Protein 3MBK (pdb70)

Solvent-accessible surface area: 27236 Å² total; per-residue (Å²): 76,31,0,2,0,0,41,3,0,25,52,0,29,95,62,30,31,173,150,11,22,85,60,0,25,39,118,162,28,146,44,97,79,86,69,149,20,0,24,150,82,20,35,168,13,110,51,32,61,152,32,2,70,75,1,1,0,2,0,39,99,0,26,75,10,0,89,90,8,0,68,35,0,74,141,44,134,14,104,6,43,25,1,0,0,0,5,1,1,9,0,0,21,0,0,9,10,0,0,83,4,6,136,52,30,110,128,20,96,0,54,8,0,7,0,4,4,25,18,1,136,81,20,72,66,94,88,34,9,61,28,8,60,49,73,64,0,38,92,38,114,18,18,6,29,80,111,33,211,50,47,6,55,68,107,132,16,49,52,99,15,58,34,95,63,2,4,62,17,3,46,68,0,0,97,61,0,15,81,59,1,113,61,147,26,84,26,8,0,0,0,0,1,10,0,1,19,42,1,2,1,10,36,24,30,69,100,101,52,69,93,42,168,60,1,30,112,36,18,198,152,29,78,49,7,12,36,20,1,0,46,32,72,58,176,92,38,103,21,72,90,47,130,39,57,19,159,122,64,126,108,51,135,142,61,90,139,69,120,147,143,93,125,162,71,31,0,3,0,0,42,3,0,25,52,0,30,95,63,29,29,125,144,9,25,81,60,0,18,33,118,188,27,146,35,46,86,84,68,147,19,0,24,156,82,18,30,163,16,110,52,33,59,155,31,2,93,75,1,1,0,3,0,40,104,0,24,74,9,0,94,92,10,0,72,31,0,74,146,51,123,15,92,9,41,25,2,0,0,0,5,1,1,10,0,0,18,0,0,22,7,0,0,78,5,6,138,59,39,148,143,24,126,0,55,8,0,8,1,4,4,26,23,2,113,91,26,70,70,92,88,27,10,58,28,10,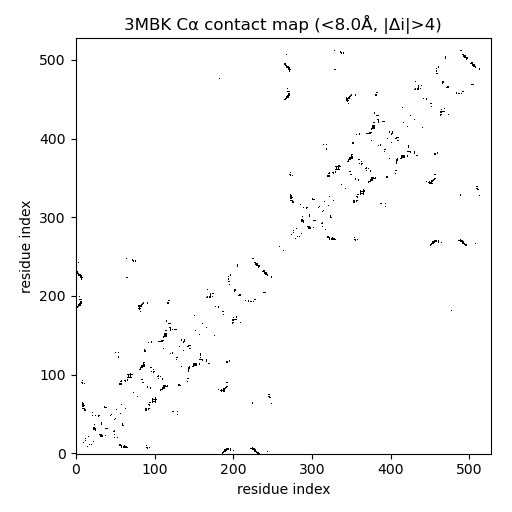58,48,73,63,1,39,83,31,122,17,22,5,26,75,115,33,212,51,54,11,60,67,110,142,9,47,82,92,7,51,25,92,62,2,2,73,17,3,50,74,0,0,98,65,0,12,77,53,1,102,110,137,25,98,26,6,0,0,0,0,2,10,0,1,19,42,0,2,1,9,39,24,28,70,98,101,49,67,91,43,105,69,0,29,90,40,18,178,165,24,81,51,6,12,36,21,1,0,51,46,60,83,180,89,40,98,23,62,90,51,131,44,58,20,158,122,65,125,107,51,131,142,59,90,139,69,117,149,145,93,128,162

CATH classification: 3.40.50.1240

Nearest PDB structures (foldseek):
  8u5m-assembly3_D-2  TM=9.889E-01  e=4.246E-51  Homo sapiens
  2ikq-assembly1_A  TM=9.819E-01  e=9.506E-51  Mus musculus
  8u7e-assembly3_D-2  TM=9.902E-01  e=4.173E-49  Homo sapiens
  8u7e-assembly1_A  TM=9.923E-01  e=1.966E-48  Homo sapiens
  8u7e-assembly1_F  TM=9.871E-01  e=2.519E-48  Homo sapiens

Structure (mmCIF, N/CA/C/O backbone):
data_3MBK
#
_entry.id   3MBK
#
_cell.length_a   62.966
_cell.length_b   80.049
_cell.length_c   105.448
_cell.angle_alpha   90.00
_cell.angle_beta   90.00
_cell.angle_gamma   90.00
#
_symmetry.space_group_name_H-M   'P 21 21 21'
#
loop_
_entity.id
_entity.type
_entity.pdbx_description
1 polymer 'Ubiquitin-associated and SH3 domain-containing protein B'
2 non-polymer 'SULFATE ION'
3 water water
#
loop_
_atom_site.group_PDB
_atom_site.id
_atom_site.type_symbol
_atom_site.label_atom_id
_atom_site.label_alt_id
_atom_site.label_comp_id
_atom_site.label_asym_id
_atom_site.label_entity_id
_atom_site.label_seq_id
_atom_site.pdbx_PDB_ins_code
_atom_site.Cartn_x
_atom_site.Cartn_y
_atom_site.Cartn_z
_atom_site.occupancy
_atom_site.B_iso_or_equiv
_atom_site.auth_seq_id
_atom_site.auth_comp_id
_atom_site.auth_asym_id
_atom_site.auth_atom_id
_atom_site.pdbx_PDB_model_num
ATOM 1 N N . ARG A 1 1 ? 8.756 11.129 47.208 1.00 18.18 373 ARG A N 1
ATOM 2 C CA . ARG A 1 1 ? 9.591 11.038 45.973 1.00 17.56 373 ARG A CA 1
ATOM 3 C C . ARG A 1 1 ? 9.095 9.921 45.086 1.00 16.40 373 ARG A C 1
ATOM 4 O O . ARG A 1 1 ? 8.714 8.860 45.571 1.00 15.88 373 ARG A O 1
ATOM 12 N N . CYS A 1 2 ? 9.121 10.144 43.772 1.00 14.49 374 CYS A N 1
ATOM 13 C CA . CYS A 1 2 ? 8.833 9.082 42.822 1.00 13.77 374 CYS A CA 1
ATOM 14 C C . CYS A 1 2 ? 9.972 8.926 41.845 1.00 11.51 374 CYS A C 1
ATOM 15 O O . CYS A 1 2 ? 10.528 9.910 41.364 1.00 11.92 374 CYS A O 1
ATOM 18 N N . LEU A 1 3 ? 10.293 7.675 41.550 1.00 9.72 375 LEU A N 1
ATOM 19 C CA . LEU A 1 3 ? 11.142 7.304 40.437 1.00 9.20 375 LEU A CA 1
ATOM 20 C C . LEU A 1 3 ? 10.242 6.649 39.412 1.00 8.57 375 LEU A C 1
ATOM 21 O O . LEU A 1 3 ? 9.718 5.547 39.641 1.00 9.82 375 LEU A O 1
ATOM 26 N N . PHE A 1 4 ? 10.086 7.304 38.268 1.00 7.52 376 PHE A N 1
ATOM 27 C CA . PHE A 1 4 ? 9.332 6.741 37.147 1.00 6.67 376 PHE A CA 1
ATOM 28 C C . PHE A 1 4 ? 10.302 6.089 36.184 1.00 6.85 376 PHE A C 1
ATOM 29 O O . PHE A 1 4 ? 11.328 6.678 35.862 1.00 7.33 376 PHE A O 1
ATOM 37 N N . VAL A 1 5 ? 9.971 4.896 35.709 1.00 6.21 377 VAL A N 1
ATOM 38 C CA . VAL A 1 5 ? 10.812 4.194 34.736 1.00 6.73 377 VAL A CA 1
ATOM 39 C C . VAL A 1 5 ? 9.913 3.749 33.592 1.00 6.23 377 VAL A C 1
ATOM 40 O O . VAL A 1 5 ? 8.867 3.151 33.827 1.00 6.94 377 VAL A O 1
ATOM 44 N N . CYS A 1 6 ? 10.306 4.042 32.357 1.00 6.20 378 CYS A N 1
ATOM 45 C CA . CYS A 1 6 ? 9.539 3.568 31.221 1.00 6.17 378 CYS A CA 1
ATOM 46 C C . CYS A 1 6 ? 10.435 3.093 30.090 1.00 5.94 378 CYS A C 1
ATOM 47 O O . CYS A 1 6 ? 11.608 3.421 30.003 1.00 6.38 378 CYS A O 1
ATOM 50 N N . ARG A 1 7 ? 9.844 2.288 29.225 1.00 5.41 379 ARG A N 1
ATOM 51 C CA . ARG A 1 7 ? 10.490 1.818 28.020 1.00 5.16 379 ARG A CA 1
ATOM 52 C C . ARG A 1 7 ? 10.369 2.842 26.897 1.00 5.26 379 ARG A C 1
ATOM 53 O O . ARG A 1 7 ? 9.411 3.593 26.800 1.00 6.08 379 ARG A O 1
ATOM 61 N N . HIS A 1 8 ? 11.333 2.803 26.002 1.00 5.26 380 HIS A N 1
ATOM 62 C CA . HIS A 1 8 ? 11.322 3.587 24.783 1.00 5.01 380 HIS A CA 1
ATOM 63 C C . HIS A 1 8 ? 10.089 3.294 23.903 1.00 4.95 380 HIS A C 1
ATOM 64 O O . HIS A 1 8 ? 9.402 2.283 24.061 1.00 5.18 380 HIS A O 1
ATOM 71 N N . GLY A 1 9 ? 9.856 4.186 22.947 1.00 5.19 381 GLY A N 1
ATOM 72 C CA . GLY A 1 9 ? 8.798 4.052 21.951 1.00 5.08 381 GLY A CA 1
ATOM 73 C C . GLY A 1 9 ? 9.104 3.136 20.789 1.00 5.83 381 GLY A C 1
ATOM 74 O O . GLY A 1 9 ? 10.236 2.700 20.609 1.00 6.65 381 GLY A O 1
ATOM 75 N N . GLU A 1 10 ? 8.109 2.865 19.964 1.00 5.59 382 GLU A N 1
ATOM 76 C CA . GLU A 1 10 ? 8.277 1.912 18.875 1.00 5.27 382 GLU A CA 1
ATOM 77 C C . GLU A 1 10 ? 9.585 2.099 18.108 1.00 5.42 382 GLU A C 1
ATOM 78 O O . GLU A 1 10 ? 9.902 3.195 17.660 1.00 5.72 382 GLU A O 1
ATOM 84 N N . ARG A 1 11 ? 10.303 1.000 17.924 1.00 6.29 383 ARG A N 1
ATOM 85 C CA . ARG A 1 11 ? 11.604 1.004 17.254 1.00 6.70 383 ARG A CA 1
ATOM 86 C C . ARG A 1 11 ? 11.504 0.532 15.802 1.00 6.68 383 ARG A C 1
ATOM 87 O O . ARG A 1 11 ? 10.794 -0.427 15.485 1.00 8.10 383 ARG A O 1
ATOM 95 N N . MET A 1 12 ? 12.223 1.239 14.924 1.00 7.08 384 MET A N 1
ATOM 96 C CA . MET A 1 12 ? 12.116 1.078 13.465 1.00 7.95 384 MET A CA 1
ATOM 97 C C . MET A 1 12 ? 12.455 -0.312 12.997 1.00 8.15 384 MET A C 1
ATOM 98 O O . MET A 1 12 ? 11.866 -0.809 12.038 1.00 8.57 384 MET A O 1
ATOM 103 N N . ASP A 1 13 ? 13.445 -0.906 13.651 1.00 8.09 385 ASP A N 1
ATOM 104 C CA . ASP A 1 13 ? 13.919 -2.212 13.213 1.00 9.35 385 ASP A CA 1
ATOM 105 C C . ASP A 1 13 ? 12.895 -3.305 13.432 1.00 9.79 385 ASP A C 1
ATOM 106 O O . ASP A 1 13 ? 12.797 -4.227 12.627 1.00 12.85 385 ASP A O 1
ATOM 111 N N . VAL A 1 14 ? 12.096 -3.212 14.489 1.00 9.75 386 VAL A N 1
ATOM 112 C CA . VAL A 1 14 ? 11.068 -4.234 14.728 1.00 10.52 386 VAL A CA 1
ATOM 113 C C . VAL A 1 14 ? 9.949 -4.129 13.670 1.00 10.75 386 VAL A C 1
ATOM 114 O O . VAL A 1 14 ? 9.524 -5.129 13.091 1.00 12.11 386 VAL A O 1
ATOM 118 N N . VAL A 1 15 ? 9.515 -2.909 13.367 1.00 10.34 387 VAL A N 1
ATOM 119 C CA . VAL A 1 15 ? 8.417 -2.729 12.419 1.00 10.86 387 VAL A CA 1
ATOM 120 C C . VAL A 1 15 ? 8.819 -3.179 11.023 1.00 10.05 387 VAL A C 1
ATOM 121 O O . VAL A 1 15 ? 8.079 -3.918 10.358 1.00 10.87 387 VAL A O 1
ATOM 125 N N . PHE A 1 16 ? 10.002 -2.766 10.584 1.00 10.08 388 PHE A N 1
ATOM 126 C CA . PHE A 1 16 ? 10.403 -2.954 9.194 1.00 10.51 388 PHE A CA 1
ATOM 127 C C . PHE A 1 16 ? 11.341 -4.129 8.937 1.00 11.94 388 PHE A C 1
ATOM 128 O O . PHE A 1 16 ? 11.643 -4.434 7.785 1.00 14.14 388 PHE A O 1
ATOM 136 N N . GLY A 1 17 ? 11.738 -4.808 10.003 1.00 13.52 389 GLY A N 1
ATOM 137 C CA . GLY A 1 17 ? 12.320 -6.138 9.899 1.00 15.27 389 GLY A CA 1
ATOM 138 C C . GLY A 1 17 ? 13.787 -6.157 9.573 1.00 16.69 389 GLY A C 1
ATOM 139 O O . GLY A 1 17 ? 14.469 -5.136 9.665 1.00 16.82 389 GLY A O 1
ATOM 140 N N . LYS A 1 18 ? 14.248 -7.350 9.179 1.00 18.56 390 LYS A N 1
ATOM 141 C CA . LYS A 1 18 ? 15.666 -7.659 9.014 1.00 20.21 390 LYS A CA 1
ATOM 142 C C . LYS A 1 18 ? 16.376 -6.715 8.047 1.00 19.79 390 LYS A C 1
ATOM 143 O O . LYS A 1 18 ? 17.493 -6.302 8.307 1.00 20.95 390 LYS A O 1
ATOM 149 N N . TYR A 1 19 ? 15.736 -6.358 6.945 1.00 19.11 391 TYR A N 1
ATOM 150 C CA . TYR A 1 19 ? 16.395 -5.492 5.978 1.00 18.25 391 TYR A CA 1
ATOM 151 C C . TYR A 1 19 ? 15.864 -4.071 6.067 1.00 16.03 391 TYR A C 1
ATOM 152 O O . TYR A 1 19 ? 15.688 -3.414 5.055 1.00 16.15 391 TYR A O 1
ATOM 161 N N . TRP A 1 20 ? 15.575 -3.590 7.276 1.00 13.38 392 TRP A N 1
ATOM 162 C CA . TRP A 1 20 ? 14.948 -2.282 7.380 1.00 10.85 392 TRP A CA 1
ATOM 163 C C . TRP A 1 20 ? 15.779 -1.145 6.805 1.00 9.26 392 TRP A C 1
ATOM 164 O O . TRP A 1 20 ? 15.201 -0.190 6.303 1.00 8.80 392 TRP A O 1
ATOM 175 N N . LEU A 1 21 ? 17.106 -1.225 6.868 1.00 9.33 393 LEU A N 1
ATOM 176 C CA . LEU A 1 21 ? 17.927 -0.154 6.328 1.00 9.99 393 LEU A CA 1
ATOM 177 C C . LEU A 1 21 ? 17.638 0.072 4.853 1.00 9.50 393 LEU A C 1
ATOM 178 O O . LEU A 1 21 ? 17.685 1.205 4.395 1.00 10.11 393 LEU A O 1
ATOM 183 N N . SER A 1 22 ? 17.321 -0.996 4.127 1.00 10.42 394 SER A N 1
ATOM 184 C CA . SER A 1 22 ? 17.021 -0.879 2.697 1.00 11.91 394 SER A CA 1
ATOM 185 C C . SER A 1 22 ? 15.731 -0.119 2.449 1.00 11.89 394 SER A C 1
ATOM 186 O O . SER A 1 22 ? 15.475 0.357 1.339 1.00 13.20 394 SER A O 1
ATOM 189 N N . GLN A 1 23 ? 14.897 -0.010 3.477 1.00 11.46 395 GLN A N 1
ATOM 190 C CA . GLN A 1 23 ? 13.655 0.766 3.382 1.00 11.95 395 GLN A CA 1
ATOM 191 C C . GLN A 1 23 ? 13.794 2.229 3.826 1.00 12.43 395 GLN A C 1
ATOM 192 O O . GLN A 1 23 ? 12.846 3.006 3.725 1.00 13.33 395 GLN A O 1
ATOM 198 N N A CYS A 1 24 ? 14.980 2.569 4.340 0.50 11.73 396 CYS A N 1
ATOM 199 N N B CYS A 1 24 ? 14.966 2.653 4.260 0.50 12.64 396 CYS A N 1
ATOM 200 C CA A CYS A 1 24 ? 15.272 3.880 4.915 0.50 11.11 396 CYS A CA 1
ATOM 201 C CA B CYS A 1 24 ? 15.116 4.066 4.551 0.50 12.87 396 CYS A CA 1
ATOM 202 C C A CYS A 1 24 ? 16.498 4.593 4.311 0.50 11.15 396 CYS A C 1
ATOM 203 C C B CYS A 1 24 ? 16.487 4.635 4.248 0.50 12.12 396 CYS A C 1
ATOM 204 O O A CYS A 1 24 ? 16.721 5.754 4.653 0.50 11.06 396 CYS A O 1
ATOM 205 O O B CYS A 1 24 ? 16.797 5.728 4.719 0.50 11.85 396 CYS A O 1
ATOM 210 N N . PHE A 1 25 ? 17.287 3.925 3.451 1.00 10.93 397 PHE A N 1
ATOM 211 C CA . PHE A 1 25 ? 18.561 4.481 2.949 1.00 10.52 397 PHE A CA 1
ATOM 212 C C . PHE A 1 25 ? 18.791 4.076 1.530 1.00 10.57 397 PHE A C 1
ATOM 213 O O . PHE A 1 25 ? 18.504 2.939 1.140 1.00 11.43 397 PHE A O 1
ATOM 221 N N . ASP A 1 26 ? 19.295 5.022 0.742 1.00 11.15 398 ASP A N 1
ATOM 222 C CA . ASP A 1 26 ? 19.485 4.798 -0.679 1.00 11.60 398 ASP A CA 1
ATOM 223 C C . ASP A 1 26 ? 20.913 4.291 -0.915 1.00 11.64 398 ASP A C 1
ATOM 224 O O . ASP A 1 26 ? 21.700 4.080 0.024 1.00 11.91 398 ASP A O 1
ATOM 229 N N . ALA A 1 27 ? 21.263 4.102 -2.180 1.00 12.89 399 ALA A N 1
ATOM 230 C CA . ALA A 1 27 ? 22.561 3.560 -2.526 1.00 13.72 399 ALA A CA 1
ATOM 231 C C . ALA A 1 27 ? 23.736 4.489 -2.164 1.00 14.34 399 ALA A C 1
ATOM 232 O O . ALA A 1 27 ? 24.880 4.028 -2.133 1.00 16.00 399 ALA A O 1
ATOM 234 N N . LYS A 1 28 ? 23.434 5.774 -1.922 1.00 14.42 400 LYS A N 1
ATOM 235 C CA A LYS A 1 28 ? 24.429 6.777 -1.497 0.70 14.67 400 LYS A CA 1
ATOM 236 C CA B LYS A 1 28 ? 24.416 6.787 -1.501 0.30 14.58 400 LYS A CA 1
ATOM 237 C C . LYS A 1 28 ? 24.450 6.966 0.021 1.00 14.55 400 LYS A C 1
ATOM 238 O O . LYS A 1 28 ? 25.138 7.854 0.532 1.00 15.00 400 LYS A O 1
ATOM 249 N N . GLY A 1 29 ? 23.706 6.144 0.754 1.00 14.07 401 GLY A N 1
ATOM 250 C CA . GLY A 1 29 ? 23.696 6.254 2.222 1.00 12.99 401 GLY A CA 1
ATOM 251 C C . GLY A 1 29 ? 22.828 7.408 2.744 1.00 12.30 401 GLY A C 1
ATOM 252 O O . GLY A 1 29 ? 22.916 7.798 3.912 1.00 12.67 401 GLY A O 1
ATOM 253 N N . ARG A 1 30 ? 21.985 7.959 1.878 1.00 10.88 402 ARG A N 1
ATOM 254 C CA . ARG A 1 30 ? 21.133 9.093 2.207 1.00 11.28 402 ARG A CA 1
ATOM 255 C C . ARG A 1 30 ? 19.776 8.550 2.629 1.00 11.23 402 ARG A C 1
ATOM 256 O O . ARG A 1 30 ? 19.266 7.586 2.039 1.00 10.70 402 ARG A O 1
ATOM 264 N N . TYR A 1 31 ? 19.201 9.209 3.625 1.00 11.37 403 TYR A N 1
ATOM 265 C CA . TYR A 1 31 ? 17.902 8.849 4.176 1.00 11.54 403 TYR A CA 1
ATOM 266 C C . TYR A 1 31 ? 16.797 9.098 3.170 1.00 11.72 403 TYR A C 1
ATOM 267 O O . TYR A 1 31 ? 16.737 10.173 2.556 1.00 11.26 403 TYR A O 1
ATOM 276 N N A ILE A 1 32 ? 15.895 8.132 2.965 0.30 12.37 404 ILE A N 1
ATOM 277 N N B ILE A 1 32 ? 15.936 8.090 3.081 0.70 11.14 404 ILE A N 1
ATOM 278 C CA A ILE A 1 32 ? 14.696 8.339 2.111 0.30 12.58 404 ILE A CA 1
ATOM 279 C CA B ILE A 1 32 ? 14.728 8.128 2.290 0.70 10.24 404 ILE A CA 1
ATOM 280 C C A ILE A 1 32 ? 13.501 7.510 2.560 0.30 12.12 404 ILE A C 1
ATOM 281 C C B ILE A 1 32 ? 13.575 7.625 3.145 0.70 10.39 404 ILE A C 1
ATOM 282 O O A ILE A 1 32 ? 13.549 6.286 2.449 0.30 11.75 404 ILE A O 1
ATOM 283 O O B ILE A 1 32 ? 13.750 6.798 4.035 0.70 9.78 404 ILE A O 1
ATOM 292 N N . ARG A 1 33 ? 12.394 8.168 2.919 1.00 11.10 405 ARG A N 1
ATOM 293 C CA A ARG A 1 33 ? 11.289 7.489 3.587 0.50 12.18 405 ARG A CA 1
ATOM 294 C CA B ARG A 1 33 ? 11.166 7.627 3.542 0.50 11.41 405 ARG A CA 1
ATOM 295 C C . ARG A 1 33 ? 10.413 6.736 2.584 1.00 11.30 405 ARG A C 1
ATOM 296 O O . ARG A 1 33 ? 10.145 7.175 1.447 1.00 12.30 405 ARG A O 1
ATOM 311 N N . THR A 1 34 ? 10.023 5.541 2.995 1.00 10.21 406 THR A N 1
ATOM 312 C CA . THR A 1 34 ? 9.186 4.698 2.147 1.00 9.93 406 THR A CA 1
ATOM 313 C C . THR A 1 34 ? 7.858 4.336 2.829 1.00 8.58 406 THR A C 1
ATOM 314 O O . THR A 1 34 ? 7.089 3.523 2.311 1.00 9.36 406 THR A O 1
ATOM 318 N N . ASN A 1 35 ? 7.593 4.934 3.993 1.00 7.85 407 ASN A N 1
ATOM 319 C CA . ASN A 1 35 ? 6.381 4.626 4.758 1.00 7.28 407 ASN A CA 1
ATOM 320 C C . ASN A 1 35 ? 6.077 5.833 5.633 1.00 7.00 407 ASN A C 1
ATOM 321 O O . ASN A 1 35 ? 7.002 6.524 6.096 1.00 7.45 407 ASN A O 1
ATOM 326 N N . LEU A 1 36 ? 4.791 6.091 5.884 1.00 6.37 408 LEU A N 1
ATOM 327 C CA . LEU A 1 36 ? 4.381 7.230 6.708 1.00 6.64 408 LEU A CA 1
ATOM 328 C C . LEU A 1 36 ? 4.752 7.073 8.198 1.00 6.67 408 LEU A C 1
ATOM 329 O O . LEU A 1 36 ? 4.679 8.043 8.949 1.00 7.25 408 LEU A O 1
ATOM 334 N N . ASN A 1 37 ? 5.152 5.871 8.606 1.00 6.16 409 ASN A N 1
ATOM 335 C CA . ASN A 1 37 ? 5.666 5.654 9.948 1.00 6.30 409 ASN A CA 1
ATOM 336 C C . ASN A 1 37 ? 7.164 5.956 10.087 1.00 6.72 409 ASN A C 1
ATOM 337 O O . ASN A 1 37 ? 7.742 5.727 11.146 1.00 7.39 409 ASN A O 1
ATOM 342 N N . MET A 1 38 ? 7.797 6.447 9.023 1.00 8.03 410 MET A N 1
ATOM 343 C CA . MET A 1 38 ? 9.205 6.823 9.068 1.00 8.72 410 MET A CA 1
ATOM 344 C C . MET A 1 38 ? 9.269 8.330 9.203 1.00 9.95 410 MET A C 1
ATOM 345 O O . MET A 1 38 ? 8.468 9.043 8.602 1.00 10.35 410 MET A O 1
ATOM 350 N N . PRO A 1 39 ? 10.210 8.834 10.007 1.00 12.35 411 PRO A N 1
ATOM 351 C CA . PRO A 1 39 ? 10.290 10.273 10.214 1.00 13.30 411 PRO A CA 1
ATOM 352 C C . PRO A 1 39 ? 10.778 11.001 8.972 1.00 14.22 411 PRO A C 1
ATOM 353 O O . PRO A 1 39 ? 11.206 10.357 8.024 1.00 13.13 411 PRO A O 1
ATOM 357 N N . HIS A 1 40 ? 10.720 12.325 8.969 1.00 16.19 412 HIS A N 1
ATOM 358 C CA . HIS A 1 40 ? 11.163 13.070 7.796 1.00 17.89 412 HIS A CA 1
ATOM 359 C C . HIS A 1 40 ? 12.682 13.155 7.669 1.00 17.90 412 HIS A C 1
ATOM 360 O O . HIS A 1 40 ? 13.198 13.454 6.594 1.00 19.15 412 HIS A O 1
ATOM 367 N N . SER A 1 41 ? 13.398 12.908 8.764 1.00 17.17 413 SER A N 1
ATOM 368 C CA . SER A 1 41 ? 14.858 12.914 8.720 1.00 16.97 413 SER A CA 1
ATOM 369 C C . SER A 1 41 ? 15.424 12.050 9.824 1.00 15.69 413 SER A C 1
ATOM 370 O O . SER A 1 41 ? 14.724 11.729 10.776 1.00 14.52 413 SER A O 1
ATOM 373 N N . LEU A 1 42 ? 16.687 11.664 9.666 1.00 15.29 414 LEU A N 1
ATOM 374 C CA . LEU A 1 42 ? 17.466 10.998 10.713 1.00 14.97 414 LEU A CA 1
ATOM 375 C C . LEU A 1 42 ? 18.844 11.641 10.789 1.00 15.78 414 LEU A C 1
ATOM 376 O O . LEU A 1 42 ? 19.385 12.047 9.765 1.00 17.06 414 LEU A O 1
ATOM 381 N N . PRO A 1 43 ? 19.431 11.698 11.995 1.00 16.71 415 PRO A N 1
ATOM 382 C CA . PRO A 1 43 ? 20.790 12.216 12.145 1.00 16.83 415 PRO A CA 1
ATOM 383 C C . PRO A 1 43 ? 21.844 11.527 11.270 1.00 16.73 415 PRO A C 1
ATOM 384 O O . PRO A 1 43 ? 21.742 10.329 10.994 1.00 16.32 415 PRO A O 1
ATOM 388 N N . GLN A 1 44 ? 22.847 12.296 10.864 1.00 17.20 416 GLN A N 1
ATOM 389 C CA . GLN A 1 44 ? 24.076 11.745 10.299 1.00 17.24 416 GLN A CA 1
ATOM 390 C C . GLN A 1 44 ? 24.904 11.098 11.388 1.00 15.75 416 GLN A C 1
ATOM 391 O O . GLN A 1 44 ? 25.026 11.661 12.456 1.00 17.67 416 GLN A O 1
ATOM 397 N N . ARG A 1 45 ? 25.510 9.946 11.106 1.00 13.50 417 ARG A N 1
ATOM 398 C CA . ARG A 1 45 ? 26.344 9.263 12.091 1.00 12.39 417 ARG A CA 1
ATOM 399 C C . ARG A 1 45 ? 27.771 9.099 11.594 1.00 12.15 417 ARG A C 1
ATOM 400 O O . ARG A 1 45 ? 28.024 9.057 10.388 1.00 12.12 417 ARG A O 1
ATOM 408 N N . SER A 1 46 ? 28.706 9.034 12.535 1.00 12.07 418 SER A N 1
ATOM 409 C CA A SER A 1 46 ? 30.135 8.966 12.221 0.70 12.34 418 SER A CA 1
ATOM 410 C CA B SER A 1 46 ? 30.123 9.005 12.182 0.30 12.15 418 SER A CA 1
ATOM 411 C C . SER A 1 46 ? 30.459 7.849 11.236 1.00 12.18 418 SER A C 1
ATOM 412 O O . SER A 1 46 ? 31.222 8.037 10.277 1.00 13.77 418 SER A O 1
ATOM 417 N N . GLY A 1 47 ? 29.897 6.671 11.482 1.00 11.12 419 GLY A N 1
ATOM 418 C CA . GLY A 1 47 ? 30.129 5.513 10.624 1.00 10.90 419 GLY A CA 1
ATOM 419 C C . GLY A 1 47 ? 29.143 5.390 9.470 1.00 10.78 419 GLY A C 1
ATOM 420 O O . GLY A 1 47 ? 29.099 4.363 8.796 1.00 11.75 419 GLY A O 1
ATOM 421 N N . GLY A 1 48 ? 28.362 6.438 9.227 1.00 9.86 420 GLY A N 1
ATOM 422 C CA . GLY A 1 48 ? 27.324 6.403 8.217 1.00 9.88 420 GLY A CA 1
ATOM 423 C C . GLY A 1 48 ? 26.114 5.610 8.672 1.00 9.83 420 GLY A C 1
ATOM 424 O O . GLY A 1 48 ? 25.988 5.180 9.831 1.00 9.64 420 GLY A O 1
ATOM 425 N N . PHE A 1 49 ? 25.209 5.390 7.734 1.00 9.45 421 PHE A N 1
ATOM 426 C CA . PHE A 1 49 ? 23.916 4.821 8.070 1.00 9.44 421 PHE A CA 1
ATOM 427 C C . PHE A 1 49 ? 23.984 3.435 8.711 1.00 9.30 421 PHE A C 1
ATOM 428 O O . PHE A 1 49 ? 23.060 3.049 9.445 1.00 9.30 421 PHE A O 1
ATOM 436 N N . ARG A 1 50 ? 25.047 2.670 8.461 1.00 9.50 422 ARG A N 1
ATOM 437 C CA . ARG A 1 50 ? 25.132 1.346 9.027 1.00 10.16 422 ARG A CA 1
ATOM 438 C C . ARG A 1 50 ? 25.305 1.359 10.551 1.00 9.79 422 ARG A C 1
ATOM 439 O O . ARG A 1 50 ? 25.023 0.353 11.202 1.00 11.03 422 ARG A O 1
ATOM 447 N N . ASP A 1 51 ? 25.665 2.512 11.120 1.00 9.15 423 ASP A N 1
ATOM 448 C CA . ASP A 1 51 ? 25.664 2.659 12.591 1.00 9.63 423 ASP A CA 1
ATOM 449 C C . ASP A 1 51 ? 24.254 2.492 13.175 1.00 9.38 423 ASP A C 1
ATOM 450 O O . ASP A 1 51 ? 24.116 2.195 14.347 1.00 10.60 423 ASP A O 1
ATOM 455 N N . TYR A 1 52 ? 23.219 2.660 12.357 1.00 8.81 424 TYR A N 1
ATOM 456 C CA . TYR A 1 52 ? 21.842 2.439 12.814 1.00 9.05 424 TYR A CA 1
ATOM 457 C C . TYR A 1 52 ? 21.508 0.969 13.049 1.00 9.75 424 TYR A C 1
ATOM 458 O O . TYR A 1 52 ? 20.528 0.683 13.735 1.00 9.79 424 TYR A O 1
ATOM 467 N N . GLU A 1 53 ? 22.278 0.031 12.483 1.00 11.61 425 GLU A N 1
ATOM 468 C CA A GLU A 1 53 ? 21.929 -1.390 12.559 0.50 12.61 425 GLU A CA 1
ATOM 469 C CA B GLU A 1 53 ? 21.923 -1.386 12.557 0.50 12.68 425 GLU A CA 1
ATOM 470 C C . GLU A 1 53 ? 21.814 -1.884 13.992 1.00 12.53 425 GLU A C 1
ATOM 471 O O . GLU A 1 53 ? 20.901 -2.629 14.324 1.00 14.80 425 GLU A O 1
ATOM 482 N N . LYS A 1 54 ? 22.741 -1.462 14.834 1.00 12.02 426 LYS A N 1
ATOM 483 C CA . LYS A 1 54 ? 22.740 -1.899 16.229 1.00 11.77 426 LYS A CA 1
ATOM 484 C C . LYS A 1 54 ? 22.140 -0.842 17.161 1.00 10.32 426 LYS A C 1
ATOM 485 O O . LYS A 1 54 ? 22.210 -0.968 18.378 1.00 10.60 426 LYS A O 1
ATOM 491 N N . ASP A 1 55 ? 21.558 0.204 16.586 1.00 8.43 427 ASP A N 1
ATOM 492 C CA . ASP A 1 55 ? 21.090 1.347 17.384 1.00 7.78 427 ASP A CA 1
ATOM 493 C C . ASP A 1 55 ? 19.981 2.095 16.629 1.00 7.48 427 ASP A C 1
ATOM 494 O O . ASP A 1 55 ? 20.130 3.261 16.238 1.00 7.55 427 ASP A O 1
ATOM 499 N N . ALA A 1 56 ? 18.846 1.414 16.473 1.00 7.61 428 ALA A N 1
ATOM 500 C CA . ALA A 1 56 ? 17.755 1.894 15.629 1.00 7.87 428 ALA A CA 1
ATOM 501 C C . ALA A 1 56 ? 17.005 3.082 16.235 1.00 7.13 428 ALA A C 1
ATOM 502 O O . ALA A 1 56 ? 16.888 3.214 17.467 1.00 6.82 428 ALA A O 1
ATOM 504 N N . PRO A 1 57 ? 16.469 3.959 15.377 1.00 6.74 429 PRO A N 1
ATOM 505 C CA . PRO A 1 57 ? 15.661 5.074 15.854 1.00 6.63 429 PRO A CA 1
ATOM 506 C C . PRO A 1 57 ? 14.223 4.649 16.128 1.00 6.81 429 PRO A C 1
ATOM 507 O O . PRO A 1 57 ? 13.801 3.546 15.756 1.00 7.34 429 PRO A O 1
ATOM 511 N N . ILE A 1 58 ? 13.465 5.530 16.759 1.00 6.75 430 ILE A N 1
ATOM 512 C CA . ILE A 1 58 ? 12.029 5.313 16.879 1.00 6.65 430 ILE A CA 1
ATOM 513 C C . ILE A 1 58 ? 11.287 5.724 15.595 1.00 6.77 430 ILE A C 1
ATOM 514 O O . ILE A 1 58 ? 11.787 6.464 14.739 1.00 7.64 430 ILE A O 1
ATOM 519 N N . THR A 1 59 ? 10.071 5.225 15.484 1.00 6.23 431 THR A N 1
ATOM 520 C CA . THR A 1 59 ? 9.201 5.527 14.365 1.00 6.41 431 THR A CA 1
ATOM 521 C C . THR A 1 59 ? 8.364 6.757 14.683 1.00 5.76 431 THR A C 1
ATOM 522 O O . THR A 1 59 ? 8.412 7.303 15.786 1.00 6.24 431 THR A O 1
ATOM 526 N N . VAL A 1 60 ? 7.565 7.182 13.719 1.00 5.88 432 VAL A N 1
ATOM 527 C CA . VAL A 1 60 ? 6.613 8.248 13.951 1.00 6.41 432 VAL A CA 1
ATOM 528 C C . VAL A 1 60 ? 5.632 7.877 15.066 1.00 5.63 432 VAL A C 1
ATOM 529 O O . VAL A 1 60 ? 5.329 8.699 15.937 1.00 5.98 432 VAL A O 1
ATOM 533 N N . PHE A 1 61 ? 5.148 6.642 15.042 1.00 5.48 433 PHE A N 1
ATOM 534 C CA . PHE A 1 61 ? 4.273 6.170 16.124 1.00 6.05 433 PHE A CA 1
ATOM 535 C C . PHE A 1 61 ? 4.998 6.091 17.463 1.00 5.67 433 PHE A C 1
ATOM 536 O O . PHE A 1 61 ? 4.400 6.377 18.501 1.00 6.22 433 PHE A O 1
ATOM 544 N N . GLY A 1 62 ? 6.288 5.761 17.460 1.00 5.51 434 GLY A N 1
ATOM 545 C CA . GLY A 1 62 ? 7.082 5.864 18.689 1.00 5.78 434 GLY A CA 1
ATOM 546 C C . GLY A 1 62 ? 7.151 7.271 19.242 1.00 5.77 434 GLY A C 1
ATOM 547 O O . GLY A 1 62 ? 7.028 7.480 20.454 1.00 6.45 434 GLY A O 1
ATOM 548 N N . CYS A 1 63 ? 7.343 8.250 18.355 1.00 6.10 435 CYS A N 1
ATOM 549 C CA A CYS A 1 63 ? 7.307 9.654 18.765 0.80 6.85 435 CYS A CA 1
ATOM 550 C CA B CYS A 1 63 ? 7.314 9.651 18.747 0.20 6.73 435 CYS A CA 1
ATOM 551 C C . CYS A 1 63 ? 5.958 10.003 19.379 1.00 6.94 435 CYS A C 1
ATOM 552 O O . CYS A 1 63 ? 5.891 10.686 20.397 1.00 7.47 435 CYS A O 1
ATOM 557 N N . MET A 1 64 ? 4.881 9.535 18.765 1.00 7.01 436 MET A N 1
ATOM 558 C CA . MET A 1 64 ? 3.541 9.851 19.259 1.00 7.71 436 MET A CA 1
ATOM 559 C C . MET A 1 64 ? 3.248 9.195 20.603 1.00 7.31 436 MET A C 1
ATOM 560 O O . MET A 1 64 ? 2.649 9.812 21.472 1.00 7.46 436 MET A O 1
ATOM 565 N N . GLN A 1 65 ? 3.654 7.944 20.779 1.00 6.17 437 GLN A N 1
ATOM 566 C CA . GLN A 1 65 ? 3.521 7.273 22.084 1.00 6.01 437 GLN A CA 1
ATOM 567 C C . GLN A 1 65 ? 4.208 8.109 23.170 1.00 5.77 437 GLN A C 1
ATOM 568 O O . GLN A 1 65 ? 3.649 8.352 24.254 1.00 6.79 437 GLN A O 1
ATOM 574 N N . ALA A 1 66 ? 5.435 8.534 22.884 1.00 5.64 438 ALA A N 1
ATOM 575 C CA . ALA A 1 66 ? 6.203 9.331 23.823 1.00 6.27 438 ALA A CA 1
ATOM 576 C C . ALA A 1 66 ? 5.520 10.666 24.141 1.00 7.37 438 ALA A C 1
ATOM 577 O O . ALA A 1 66 ? 5.387 11.060 25.312 1.00 7.73 438 ALA A O 1
ATOM 579 N N . ARG A 1 67 ? 5.079 11.372 23.103 1.00 7.88 439 ARG A N 1
ATOM 580 C CA A ARG A 1 67 ? 4.384 12.645 23.281 0.25 9.06 439 ARG A CA 1
ATOM 581 C CA B ARG A 1 67 ? 4.398 12.647 23.306 0.25 8.70 439 ARG A CA 1
ATOM 582 C CA C ARG A 1 67 ? 4.392 12.648 23.300 0.50 9.14 439 ARG A CA 1
ATOM 583 C C . ARG A 1 67 ? 3.129 12.465 24.128 1.00 8.82 439 ARG A C 1
ATOM 584 O O . ARG A 1 67 ? 2.837 13.281 25.000 1.00 9.45 439 ARG A O 1
ATOM 606 N N . LEU A 1 68 ? 2.372 11.405 23.861 1.00 8.63 440 LEU A N 1
ATOM 607 C CA . LEU A 1 68 ? 1.131 11.157 24.604 1.00 9.43 440 LEU A CA 1
ATOM 608 C C . LEU A 1 68 ? 1.400 10.902 26.083 1.00 8.72 440 LEU A C 1
ATOM 609 O O . LEU A 1 68 ? 0.649 11.356 26.948 1.00 8.70 440 LEU A O 1
ATOM 614 N N . VAL A 1 69 ? 2.483 10.204 26.388 1.00 8.02 441 VAL A N 1
ATOM 615 C CA . VAL A 1 69 ? 2.855 10.004 27.771 1.00 7.85 441 VAL A CA 1
ATOM 616 C C . VAL A 1 69 ? 3.245 11.321 28.433 1.00 7.98 441 VAL A C 1
ATOM 617 O O . VAL A 1 69 ? 2.812 11.608 29.545 1.00 8.32 441 VAL A O 1
ATOM 621 N N . GLY A 1 70 ? 4.017 12.151 27.741 1.00 7.83 442 GLY A N 1
ATOM 622 C CA . GLY A 1 70 ? 4.344 13.477 28.261 1.00 8.76 442 GLY A CA 1
ATOM 623 C C . GLY A 1 70 ? 3.099 14.334 28.470 1.00 8.96 442 GLY A C 1
ATOM 624 O O . GLY A 1 70 ? 2.966 15.017 29.494 1.00 9.58 442 GLY A O 1
ATOM 625 N N . GLU A 1 71 ? 2.171 14.302 27.514 1.00 9.41 443 GLU A N 1
ATOM 626 C CA . GLU A 1 71 ? 0.912 15.046 27.641 1.00 9.87 443 GLU A CA 1
ATOM 627 C C . GLU A 1 71 ? 0.085 14.544 28.815 1.00 9.31 443 GLU A C 1
ATOM 628 O O . GLU A 1 71 ? -0.541 15.342 29.532 1.00 10.54 443 GLU A O 1
ATOM 634 N N . ALA A 1 72 ? 0.094 13.231 29.044 1.00 9.45 444 ALA A N 1
ATOM 635 C CA . ALA A 1 72 ? -0.641 12.653 30.173 1.00 9.58 444 ALA A CA 1
ATOM 636 C C . ALA A 1 72 ? -0.023 13.057 31.504 1.00 9.88 444 ALA A C 1
ATOM 637 O O . ALA A 1 72 ? -0.733 13.337 32.468 1.00 10.61 444 ALA A O 1
ATOM 639 N N . LEU A 1 73 ? 1.307 13.089 31.568 1.00 9.58 445 LEU A N 1
ATOM 640 C CA . LEU A 1 73 ? 1.976 13.576 32.770 1.00 9.88 445 LEU A CA 1
ATOM 641 C C . LEU A 1 73 ? 1.589 15.035 33.061 1.00 10.61 445 LEU A C 1
ATOM 642 O O . LEU A 1 73 ? 1.246 15.389 34.196 1.00 10.89 445 LEU A O 1
ATOM 647 N N . LEU A 1 74 ? 1.622 15.873 32.034 1.00 11.01 446 LEU A N 1
ATOM 648 C CA . LEU A 1 74 ? 1.232 17.282 32.196 1.00 11.89 446 LEU A CA 1
ATOM 649 C C . LEU A 1 74 ? -0.222 17.386 32.686 1.00 12.72 446 LEU A C 1
ATOM 650 O O . LEU A 1 74 ? -0.517 18.116 33.648 1.00 13.57 446 LEU A O 1
ATOM 655 N N . GLU A 1 75 ? -1.115 16.636 32.045 1.00 12.74 447 GLU A N 1
ATOM 656 C CA A GLU A 1 75 ? -2.539 16.679 32.377 0.50 13.55 447 GLU A CA 1
ATOM 657 C CA B GLU A 1 75 ? -2.544 16.662 32.378 0.50 13.14 447 GLU A CA 1
ATOM 658 C C . GLU A 1 75 ? -2.795 16.219 33.819 1.00 13.51 447 GLU A C 1
ATOM 659 O O . GLU A 1 75 ? -3.703 16.723 34.481 1.00 14.75 447 GLU A O 1
ATOM 670 N N . SER A 1 76 ? -1.991 15.277 34.303 1.00 13.55 448 SER A N 1
ATOM 671 C CA . SER A 1 76 ? -2.108 14.771 35.678 1.00 14.01 448 SER A CA 1
ATOM 672 C C . SER A 1 76 ? -1.426 15.691 36.709 1.00 14.51 448 SER A C 1
ATOM 673 O O . SER A 1 76 ? -1.405 15.367 37.897 1.00 14.45 448 SER A O 1
ATOM 676 N N . ASN A 1 77 ? -0.869 16.812 36.251 1.00 14.93 449 ASN A N 1
ATOM 677 C CA A ASN A 1 77 ? -0.112 17.719 37.116 0.50 15.58 449 ASN A CA 1
ATOM 678 C CA B ASN A 1 77 ? -0.089 17.730 37.096 0.50 15.83 449 ASN A CA 1
ATOM 679 C C . ASN A 1 77 ? 1.044 17.006 37.818 1.00 15.87 449 ASN A C 1
ATOM 680 O O . ASN A 1 77 ? 1.287 17.206 39.020 1.00 17.06 449 ASN A O 1
ATOM 689 N N . THR A 1 78 ? 1.748 16.167 37.061 1.00 14.87 450 THR A N 1
ATOM 690 C CA . THR A 1 78 ? 2.935 15.484 37.541 1.00 14.59 450 THR A CA 1
ATOM 691 C C . THR A 1 78 ? 4.149 16.226 36.991 1.00 14.68 450 THR A C 1
ATOM 692 O O . THR A 1 78 ? 4.431 16.186 35.782 1.00 15.16 450 THR A O 1
ATOM 696 N N . VAL A 1 79 ? 4.869 16.910 37.872 1.00 15.02 451 VAL A N 1
ATOM 697 C CA . VAL A 1 79 ? 6.052 17.663 37.481 1.00 15.49 451 VAL A CA 1
ATOM 698 C C . VAL A 1 79 ? 7.256 16.734 37.496 1.00 15.04 451 VAL A C 1
ATOM 699 O O . VAL A 1 79 ? 7.471 15.995 38.447 1.00 15.76 451 VAL A O 1
ATOM 703 N N . ILE A 1 80 ? 8.015 16.748 36.406 1.00 14.37 452 ILE A N 1
ATOM 704 C CA . ILE A 1 80 ? 9.232 15.954 36.304 1.00 14.05 452 ILE A CA 1
ATOM 705 C C . ILE A 1 80 ? 10.400 16.893 36.552 1.00 13.55 452 ILE A C 1
ATOM 706 O O . ILE A 1 80 ? 10.555 17.886 35.853 1.00 14.35 452 ILE A O 1
ATOM 711 N N . ASP A 1 81 ? 11.217 16.584 37.547 1.00 13.22 453 ASP A N 1
ATOM 712 C CA . ASP A 1 81 ? 12.328 17.461 37.903 1.00 13.79 453 ASP A CA 1
ATOM 713 C C . ASP A 1 81 ? 13.647 17.114 37.199 1.00 13.53 453 ASP A C 1
ATOM 714 O O . ASP A 1 81 ? 14.482 17.981 36.974 1.00 14.06 453 ASP A O 1
ATOM 719 N N . HIS A 1 82 ? 13.825 15.840 36.860 1.00 12.85 454 HIS A N 1
ATOM 720 C CA . HIS A 1 82 ? 15.040 15.358 36.219 1.00 12.66 454 HIS A CA 1
ATOM 721 C C . HIS A 1 82 ? 14.671 14.196 35.324 1.00 11.46 454 HIS A C 1
ATOM 722 O O . HIS A 1 82 ? 13.805 13.402 35.690 1.00 11.25 454 HIS A O 1
ATOM 729 N N . VAL A 1 83 ? 15.298 14.153 34.156 1.00 10.48 455 VAL A N 1
ATOM 730 C CA A VAL A 1 83 ? 15.084 13.078 33.197 0.50 9.88 455 VAL A CA 1
ATOM 731 C CA B VAL A 1 83 ? 15.088 13.083 33.166 0.50 9.58 455 VAL A CA 1
ATOM 732 C C . VAL A 1 83 ? 16.435 12.506 32.757 1.00 9.01 455 VAL A C 1
ATOM 733 O O . VAL A 1 83 ? 17.360 13.263 32.378 1.00 10.14 455 VAL A O 1
ATOM 740 N N . TYR A 1 84 ? 16.540 11.180 32.868 1.00 8.02 456 TYR A N 1
ATOM 741 C CA . TYR A 1 84 ? 17.696 10.398 32.492 1.00 7.78 456 TYR A CA 1
ATOM 742 C C . TYR A 1 84 ? 17.280 9.437 31.390 1.00 7.27 456 TYR A C 1
ATOM 743 O O . TYR A 1 84 ? 16.124 8.992 31.333 1.00 7.90 456 TYR A O 1
ATOM 752 N N . CYS A 1 85 ? 18.225 9.055 30.543 1.00 6.74 457 CYS A N 1
ATOM 753 C CA . CYS A 1 85 ? 17.947 8.018 29.558 1.00 6.65 457 CYS A CA 1
ATOM 754 C C . CYS A 1 85 ? 19.158 7.157 29.269 1.00 6.35 457 CYS A C 1
ATOM 755 O O . CYS A 1 85 ? 20.308 7.542 29.495 1.00 7.54 457 CYS A O 1
ATOM 758 N N . SER A 1 86 ? 18.895 5.966 28.758 1.00 6.00 458 SER A N 1
ATOM 759 C CA . SER A 1 86 ? 19.915 5.129 28.163 1.00 6.46 458 SER A CA 1
ATOM 760 C C . SER A 1 86 ? 20.496 5.802 26.916 1.00 6.45 458 SER A C 1
ATOM 761 O O . SER A 1 86 ? 19.808 6.570 26.234 1.00 6.49 458 SER A O 1
ATOM 764 N N . PRO A 1 87 ? 21.779 5.529 26.610 1.00 6.33 459 PRO A N 1
ATOM 765 C CA . PRO A 1 87 ? 22.427 6.122 25.437 1.00 6.32 459 PRO A CA 1
ATOM 766 C C . PRO A 1 87 ? 21.874 5.619 24.096 1.00 6.25 459 PRO A C 1
ATOM 767 O O . PRO A 1 87 ? 22.184 6.189 23.045 1.00 7.05 459 PRO A O 1
ATOM 771 N N . SER A 1 88 ? 21.122 4.526 24.103 1.00 6.17 460 SER A N 1
ATOM 772 C CA . SER A 1 88 ? 20.484 4.058 22.880 1.00 6.36 460 SER A CA 1
ATOM 773 C C . SER A 1 88 ? 19.667 5.184 22.251 1.00 5.76 460 SER A C 1
ATOM 774 O O . SER A 1 88 ? 18.901 5.858 22.949 1.00 5.85 460 SER A O 1
ATOM 777 N N . LEU A 1 89 ? 19.811 5.381 20.944 1.00 6.27 461 LEU A N 1
ATOM 778 C CA . LEU A 1 89 ? 19.114 6.469 20.277 1.00 6.03 461 LEU A CA 1
ATOM 779 C C . LEU A 1 89 ? 17.602 6.399 20.517 1.00 5.71 461 LEU A C 1
ATOM 780 O O . LEU A 1 89 ? 16.960 7.412 20.762 1.00 5.98 461 LEU A O 1
ATOM 785 N N . ARG A 1 90 ? 17.035 5.198 20.484 1.00 5.35 462 ARG A N 1
ATOM 786 C CA . ARG A 1 90 ? 15.600 5.049 20.689 1.00 5.28 462 ARG A CA 1
ATOM 787 C C . ARG A 1 90 ? 15.165 5.606 22.046 1.00 5.32 462 ARG A C 1
ATOM 788 O O . ARG A 1 90 ? 14.074 6.171 22.172 1.00 5.62 462 ARG A O 1
ATOM 796 N N . CYS A 1 91 ? 16.028 5.474 23.044 1.00 5.39 463 CYS A N 1
ATOM 797 C CA . CYS A 1 91 ? 15.740 5.995 24.383 1.00 5.59 463 CYS A CA 1
ATOM 798 C C . CYS A 1 91 ? 15.852 7.513 24.446 1.00 5.83 463 CYS A C 1
ATOM 799 O O . CYS A 1 91 ? 14.981 8.180 25.014 1.00 6.32 463 CYS A O 1
ATOM 802 N N . VAL A 1 92 ? 16.913 8.064 23.842 1.00 5.75 464 VAL A N 1
ATOM 803 C CA . VAL A 1 92 ? 17.089 9.500 23.793 1.00 6.04 464 VAL A CA 1
ATOM 804 C C . VAL A 1 92 ? 15.905 10.165 23.071 1.00 6.16 464 VAL A C 1
ATOM 805 O O . VAL A 1 92 ? 15.350 11.165 23.536 1.00 6.64 464 VAL A O 1
ATOM 809 N N . GLN A 1 93 ? 15.551 9.626 21.911 1.00 6.28 465 GLN A N 1
ATOM 810 C CA . GLN A 1 93 ? 14.440 10.195 21.139 1.00 6.12 465 GLN A CA 1
ATOM 811 C C . GLN A 1 93 ? 13.127 10.101 21.902 1.00 6.09 465 GLN A C 1
ATOM 812 O O . GLN A 1 93 ? 12.316 11.013 21.851 1.00 6.77 465 GLN A O 1
ATOM 818 N N . THR A 1 94 ? 12.907 8.991 22.605 1.00 5.61 466 THR A N 1
ATOM 819 C CA . THR A 1 94 ? 11.702 8.871 23.409 1.00 5.89 466 THR A CA 1
ATOM 820 C C . THR A 1 94 ? 11.676 9.931 24.507 1.00 6.75 466 THR A C 1
ATOM 821 O O . THR A 1 94 ? 10.663 10.584 24.712 1.00 7.13 466 THR A O 1
ATOM 825 N N . ALA A 1 95 ? 12.788 10.088 25.210 1.00 6.67 467 ALA A N 1
ATOM 826 C CA . ALA A 1 95 ? 12.860 11.071 26.294 1.00 6.87 467 ALA A CA 1
ATOM 827 C C . ALA A 1 95 ? 12.577 12.465 25.747 1.00 6.77 467 ALA A C 1
ATOM 828 O O . ALA A 1 95 ? 11.830 13.241 26.361 1.00 7.57 467 ALA A O 1
ATOM 830 N N . HIS A 1 96 ? 13.166 12.789 24.602 1.00 7.60 468 HIS A N 1
ATOM 831 C CA . HIS A 1 96 ? 12.935 14.098 23.982 1.00 7.97 468 HIS A CA 1
ATOM 832 C C . HIS A 1 96 ? 11.456 14.346 23.685 1.00 8.17 468 HIS A C 1
ATOM 833 O O . HIS A 1 96 ? 10.906 15.408 23.971 1.00 8.92 468 HIS A O 1
ATOM 840 N N . ASN A 1 97 ? 10.793 13.332 23.151 1.00 7.58 469 ASN A N 1
ATOM 841 C CA . ASN A 1 97 ? 9.385 13.474 22.801 1.00 7.96 469 ASN A CA 1
ATOM 842 C C . ASN A 1 97 ? 8.462 13.475 24.027 1.00 7.54 469 ASN A C 1
ATOM 843 O O . ASN A 1 97 ? 7.440 14.127 24.016 1.00 8.35 469 ASN A O 1
ATOM 848 N N . ILE A 1 98 ? 8.832 12.767 25.093 1.00 7.46 470 ILE A N 1
ATOM 849 C CA . ILE A 1 98 ? 8.116 12.922 26.359 1.00 7.43 470 ILE A CA 1
ATOM 850 C C . ILE A 1 98 ? 8.220 14.381 26.814 1.00 8.30 470 ILE A C 1
ATOM 851 O O . ILE A 1 98 ? 7.223 14.973 27.213 1.00 8.36 470 ILE A O 1
ATOM 856 N N . LEU A 1 99 ? 9.422 14.957 26.736 1.00 8.90 471 LEU A N 1
ATOM 857 C CA . LEU A 1 99 ? 9.585 16.367 27.114 1.00 10.12 471 LEU A CA 1
ATOM 858 C C . LEU A 1 99 ? 8.702 17.277 26.269 1.00 10.45 471 LEU A C 1
ATOM 859 O O . LEU A 1 99 ? 8.127 18.233 26.790 1.00 10.41 471 LEU A O 1
ATOM 864 N N . LYS A 1 100 ? 8.614 17.013 24.971 1.00 10.88 472 LYS A N 1
ATOM 865 C CA . LYS A 1 100 ? 7.727 17.808 24.113 1.00 12.05 472 LYS A CA 1
ATOM 866 C C . LYS A 1 100 ? 6.284 17.764 24.610 1.00 11.91 472 LYS A C 1
ATOM 867 O O . LYS A 1 100 ? 5.631 18.798 24.737 1.00 11.94 472 LYS A O 1
ATOM 873 N N . GLY A 1 101 ? 5.784 16.572 24.917 1.00 11.41 473 GLY A N 1
ATOM 874 C CA . GLY A 1 101 ? 4.433 16.446 25.479 1.00 11.73 473 GLY A CA 1
ATOM 875 C C . GLY A 1 101 ? 4.238 17.166 26.808 1.00 12.61 473 GLY A C 1
ATOM 876 O O . GLY A 1 101 ? 3.171 17.722 27.065 1.00 12.70 473 GLY A O 1
ATOM 877 N N . LEU A 1 102 ? 5.288 17.148 27.630 1.00 12.47 474 LEU A N 1
ATOM 878 C CA A LEU A 1 102 ? 5.304 17.800 28.936 0.50 13.48 474 LEU A CA 1
ATOM 879 C CA B LEU A 1 102 ? 5.316 17.815 28.942 0.50 13.20 474 LEU A CA 1
ATOM 880 C C . LEU A 1 102 ? 5.450 19.328 28.812 1.00 13.95 474 LEU A C 1
ATOM 881 O O . LEU A 1 102 ? 5.341 20.053 29.807 1.00 14.45 474 LEU A O 1
ATOM 890 N N . GLN A 1 103 ? 5.734 19.799 27.602 1.00 14.31 475 GLN A N 1
ATOM 891 C CA . GLN A 1 103 ? 6.070 21.208 27.355 1.00 15.57 475 GLN A CA 1
ATOM 892 C C . GLN A 1 103 ? 7.300 21.646 28.163 1.00 15.65 475 GLN A C 1
ATOM 893 O O . GLN A 1 103 ? 7.359 22.761 28.693 1.00 16.70 475 GLN A O 1
ATOM 899 N N . GLN A 1 104 ? 8.289 20.751 28.234 1.00 15.28 476 GLN A N 1
ATOM 900 C CA . GLN A 1 104 ? 9.535 20.961 28.985 1.00 15.77 476 GLN A CA 1
ATOM 901 C C . GLN A 1 104 ? 10.794 20.762 28.125 1.00 15.88 476 GLN A C 1
ATOM 902 O O . GLN A 1 104 ? 11.909 20.777 28.655 1.00 15.28 476 GLN A O 1
ATOM 908 N N . ASP A 1 105 ? 10.617 20.591 26.811 1.00 16.24 477 ASP A N 1
ATOM 909 C CA . ASP A 1 105 ? 11.738 20.350 25.904 1.00 17.40 477 ASP A CA 1
ATOM 910 C C . ASP A 1 105 ? 12.693 21.546 25.773 1.00 18.49 477 ASP A C 1
ATOM 911 O O . ASP A 1 105 ? 13.865 21.356 25.452 1.00 18.48 477 ASP A O 1
ATOM 916 N N . ASN A 1 106 ? 12.208 22.756 26.047 1.00 19.94 478 ASN A N 1
ATOM 917 C CA . ASN A 1 106 ? 13.090 23.922 26.104 1.00 21.41 478 ASN A CA 1
ATOM 918 C C . ASN A 1 106 ? 13.502 24.300 27.532 1.00 21.68 478 ASN A C 1
ATOM 919 O O . ASN A 1 106 ? 13.949 25.419 27.765 1.00 22.88 478 ASN A O 1
ATOM 924 N N . HIS A 1 107 ? 13.382 23.365 28.479 1.00 21.10 479 HIS A N 1
ATOM 925 C CA . HIS A 1 107 ? 13.707 23.625 29.881 1.00 20.58 479 HIS A CA 1
ATOM 926 C C . HIS A 1 107 ? 14.575 22.523 30.499 1.00 19.36 479 HIS A C 1
ATOM 927 O O . HIS A 1 107 ? 15.712 22.768 30.896 1.00 19.37 479 HIS A O 1
ATOM 934 N N . LEU A 1 108 ? 14.043 21.309 30.575 1.00 17.24 480 LEU A N 1
ATOM 935 C CA . LEU A 1 108 ? 14.799 20.176 31.099 1.00 16.71 480 LEU A CA 1
ATOM 936 C C . LEU A 1 108 ? 15.815 19.710 30.072 1.00 15.70 480 LEU A C 1
ATOM 937 O O . LEU A 1 108 ? 15.562 19.787 28.866 1.00 16.30 480 LEU A O 1
ATOM 942 N N . LYS A 1 109 ? 16.960 19.232 30.559 1.00 14.51 481 LYS A N 1
ATOM 943 C CA . LYS A 1 109 ? 18.001 18.675 29.716 1.00 14.21 481 LYS A CA 1
ATOM 944 C C . LYS A 1 109 ? 18.265 17.240 30.152 1.00 12.78 481 LYS A C 1
ATOM 945 O O . LYS A 1 109 ? 18.524 16.961 31.326 1.00 12.86 481 LYS A O 1
ATOM 951 N N . ILE A 1 110 ? 18.168 16.332 29.188 1.00 10.57 482 ILE A N 1
ATOM 952 C CA . ILE A 1 110 ? 18.223 14.901 29.444 1.00 9.86 482 ILE A CA 1
ATOM 953 C C . ILE A 1 110 ? 19.650 14.471 29.767 1.00 9.59 482 ILE A C 1
ATOM 954 O O . ILE A 1 110 ? 20.596 14.806 29.046 1.00 9.93 482 ILE A O 1
ATOM 959 N N . ARG A 1 111 ? 19.780 13.702 30.841 1.00 9.18 483 ARG A N 1
ATOM 960 C CA . ARG A 1 111 ? 21.046 13.149 31.306 1.00 9.13 483 ARG A CA 1
ATOM 961 C C . ARG A 1 111 ? 21.236 11.750 30.721 1.00 8.78 483 ARG A C 1
ATOM 962 O O . ARG A 1 111 ? 20.541 10.812 31.100 1.00 8.33 483 ARG A O 1
ATOM 970 N N . VAL A 1 112 ? 22.168 11.626 29.771 1.00 8.26 484 VAL A N 1
ATOM 971 C CA . VAL A 1 112 ? 22.440 10.365 29.097 1.00 8.70 484 VAL A CA 1
ATOM 972 C C . VAL A 1 112 ? 23.392 9.530 29.955 1.00 8.37 484 VAL A C 1
ATOM 973 O O . VAL A 1 112 ? 24.532 9.928 30.248 1.00 8.68 484 VAL A O 1
ATOM 977 N N . GLU A 1 113 ? 22.913 8.355 30.366 1.00 7.73 485 GLU A N 1
ATOM 978 C CA . GLU A 1 113 ? 23.593 7.540 31.364 1.00 7.77 485 GLU A CA 1
ATOM 979 C C . GLU A 1 113 ? 23.795 6.128 30.820 1.00 7.63 485 GLU A C 1
ATOM 980 O O . GLU A 1 113 ? 22.850 5.342 30.783 1.00 7.44 485 GLU A O 1
ATOM 986 N N . PRO A 1 114 ? 25.026 5.803 30.366 1.00 7.77 486 PRO A N 1
ATOM 987 C CA . PRO A 1 114 ? 25.263 4.456 29.850 1.00 7.90 486 PRO A CA 1
ATOM 988 C C . PRO A 1 114 ? 24.994 3.340 30.873 1.00 7.80 486 PRO A C 1
ATOM 989 O O . PRO A 1 114 ? 24.706 2.231 30.468 1.00 8.49 486 PRO A O 1
ATOM 993 N N . GLY A 1 115 ? 25.020 3.639 32.169 1.00 7.73 487 GLY A N 1
ATOM 994 C CA . GLY A 1 115 ? 24.625 2.657 33.188 1.00 7.80 487 GLY A CA 1
ATOM 995 C C . GLY A 1 115 ? 23.185 2.185 33.063 1.00 7.51 487 GLY A C 1
ATOM 996 O O . GLY A 1 115 ? 22.828 1.164 33.632 1.00 7.75 487 GLY A O 1
ATOM 997 N N . LEU A 1 116 ? 22.369 2.948 32.323 1.00 7.01 488 LEU A N 1
ATOM 998 C CA . LEU A 1 116 ? 20.988 2.566 32.023 1.00 6.77 488 LEU A CA 1
ATOM 999 C C . LEU A 1 116 ? 20.819 1.713 30.769 1.00 6.52 488 LEU A C 1
ATOM 1000 O O . LEU A 1 116 ? 19.713 1.272 30.485 1.00 6.56 488 LEU A O 1
ATOM 1005 N N . PHE A 1 117 ? 21.888 1.471 30.021 1.00 6.57 489 PHE A N 1
ATOM 1006 C CA . PHE A 1 117 ? 21.774 0.587 28.866 1.00 6.63 489 PHE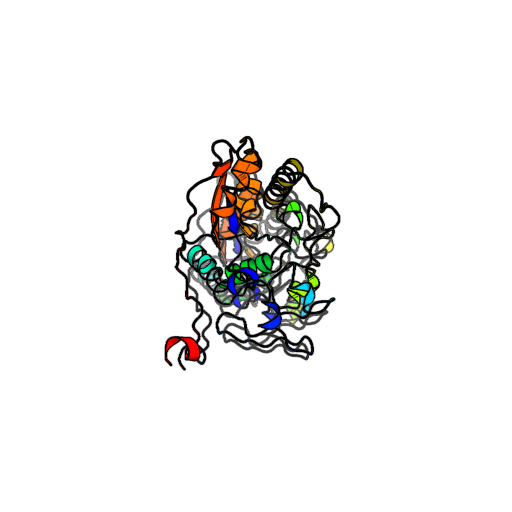 A CA 1
ATOM 1007 C C . PHE A 1 117 ? 21.364 -0.821 29.337 1.00 7.43 489 PHE A C 1
ATOM 1008 O O . PHE A 1 117 ? 21.712 -1.253 30.444 1.00 7.80 489 PHE A O 1
ATOM 1016 N N . GLU A 1 118 ? 20.620 -1.528 28.494 1.00 7.44 490 GLU A N 1
ATOM 1017 C CA . GLU A 1 118 ? 20.112 -2.853 28.813 1.00 8.13 490 GLU A CA 1
ATOM 1018 C C . GLU A 1 118 ? 21.224 -3.894 28.914 1.00 7.86 490 GLU A C 1
ATOM 1019 O O . GLU A 1 118 ? 22.403 -3.615 28.698 1.00 7.61 490 GLU A O 1
ATOM 1025 N N . TRP A 1 119 ? 20.858 -5.114 29.277 1.00 8.30 491 TRP A N 1
ATOM 1026 C CA . TRP A 1 119 ? 21.832 -6.199 29.410 1.00 9.48 491 TRP A CA 1
ATOM 1027 C C . TRP A 1 119 ? 22.605 -6.372 28.112 1.00 10.10 491 TRP A C 1
ATOM 1028 O O . TRP A 1 119 ? 22.010 -6.580 27.045 1.00 9.94 491 TRP A O 1
ATOM 1039 N N . THR A 1 120 ? 23.941 -6.277 28.186 1.00 10.68 492 THR A N 1
ATOM 1040 C CA . THR A 1 120 ? 24.752 -6.236 26.960 1.00 11.45 492 THR A CA 1
ATOM 1041 C C . THR A 1 120 ? 24.746 -7.577 26.206 1.00 12.44 492 THR A C 1
ATOM 1042 O O . THR A 1 120 ? 25.128 -7.634 25.036 1.00 12.97 492 THR A O 1
ATOM 1046 N N . LYS A 1 121 ? 24.270 -8.630 26.863 1.00 13.30 493 LYS A N 1
ATOM 1047 C CA . LYS A 1 121 ? 24.058 -9.915 26.206 1.00 15.35 493 LYS A CA 1
ATOM 1048 C C . LYS A 1 121 ? 23.170 -9.763 24.962 1.00 15.89 493 LYS A C 1
ATOM 1049 O O . LYS A 1 121 ? 23.281 -10.533 24.000 1.00 17.34 493 LYS A O 1
ATOM 1055 N N . TRP A 1 122 ? 22.288 -8.772 24.982 1.00 15.74 494 TRP A N 1
ATOM 1056 C CA . TRP A 1 122 ? 21.309 -8.583 23.916 1.00 16.15 494 TRP A CA 1
ATOM 1057 C C . TRP A 1 122 ? 21.823 -7.807 22.715 1.00 17.10 494 TRP A C 1
ATOM 1058 O O . TRP A 1 122 ? 21.098 -7.638 21.727 1.00 17.88 494 TRP A O 1
ATOM 1069 N N . VAL A 1 123 ? 23.078 -7.373 22.789 1.00 18.12 495 VAL A N 1
ATOM 1070 C CA . VAL A 1 123 ? 23.752 -6.744 21.659 1.00 19.27 495 VAL A CA 1
ATOM 1071 C C . VAL A 1 123 ? 24.367 -7.825 20.768 1.00 21.33 495 VAL A C 1
ATOM 1072 O O . VAL A 1 123 ? 25.052 -8.735 21.253 1.00 22.07 495 VAL A O 1
ATOM 1076 N N . ALA A 1 124 ? 24.123 -7.700 19.464 1.00 23.60 496 ALA A N 1
ATOM 1077 C CA . ALA A 1 124 ? 24.786 -8.520 18.446 1.00 24.99 496 ALA A CA 1
ATOM 1078 C C . ALA A 1 124 ? 26.307 -8.330 18.435 1.00 25.71 496 ALA A C 1
ATOM 1079 O O . ALA A 1 124 ? 26.803 -7.210 18.523 1.00 26.10 496 ALA A O 1
ATOM 1081 N N . GLY A 1 125 ? 27.049 -9.429 18.338 1.00 26.62 497 GLY A N 1
ATOM 1082 C CA . GLY A 1 125 ? 28.497 -9.357 18.109 1.00 26.71 497 GLY A CA 1
ATOM 1083 C C . GLY A 1 125 ? 29.388 -9.142 19.323 1.00 26.46 497 GLY A C 1
ATOM 1084 O O . GLY A 1 125 ? 29.020 -9.460 20.456 1.00 27.52 497 GLY A O 1
ATOM 1085 N N . SER A 1 126 ? 30.574 -8.590 19.074 1.00 25.32 498 SER A N 1
ATOM 1086 C CA . SER A 1 126 ? 31.626 -8.484 20.085 1.00 24.67 498 SER A CA 1
ATOM 1087 C C . SER A 1 126 ? 31.884 -7.059 20.553 1.00 22.54 498 SER A C 1
ATOM 1088 O O . SER A 1 126 ? 32.772 -6.831 21.380 1.00 22.78 498 SER A O 1
ATOM 1091 N N . THR A 1 127 ? 31.129 -6.094 20.020 1.00 20.70 499 THR A N 1
ATOM 1092 C CA . THR A 1 127 ? 31.248 -4.711 20.461 1.00 18.57 499 THR A CA 1
ATOM 1093 C C . THR A 1 127 ? 29.885 -4.083 20.696 1.00 16.89 499 THR A C 1
ATOM 1094 O O . THR A 1 127 ? 28.879 -4.470 20.103 1.00 16.55 499 THR A O 1
ATOM 1098 N N . LEU A 1 128 ? 29.891 -3.084 21.558 1.00 14.85 500 LEU A N 1
ATOM 1099 C CA . LEU A 1 128 ? 28.688 -2.321 21.862 1.00 13.35 500 LEU A CA 1
ATOM 1100 C C . LEU A 1 128 ? 28.258 -1.519 20.642 1.00 12.52 500 LEU A C 1
ATOM 1101 O O . LEU A 1 128 ? 29.062 -1.246 19.766 1.00 12.33 500 LEU A O 1
ATOM 1106 N N . PRO A 1 129 ? 26.977 -1.152 20.572 1.00 11.43 501 PRO A N 1
ATOM 1107 C CA . PRO A 1 129 ? 26.555 -0.199 19.543 1.00 11.49 501 PRO A CA 1
ATOM 1108 C C . PRO A 1 129 ? 27.359 1.104 19.584 1.00 11.61 501 PRO A C 1
ATOM 1109 O O . PRO A 1 129 ? 27.763 1.562 20.657 1.00 11.64 501 PRO A O 1
ATOM 1113 N N . ALA A 1 130 ? 27.570 1.713 18.424 1.00 11.74 502 ALA A N 1
ATOM 1114 C CA . ALA A 1 130 ? 28.272 3.002 18.325 1.00 11.39 502 ALA A CA 1
ATOM 1115 C C . ALA A 1 130 ? 27.338 4.181 18.633 1.00 11.33 502 ALA A C 1
ATOM 1116 O O . ALA A 1 130 ? 26.907 4.946 17.757 1.00 12.78 502 ALA A O 1
ATOM 1118 N N . TRP A 1 131 ? 27.097 4.394 19.909 1.00 9.70 503 TRP A N 1
ATOM 1119 C CA . TRP A 1 131 ? 26.127 5.390 20.334 1.00 8.88 503 TRP A CA 1
ATOM 1120 C C . TRP A 1 131 ? 26.505 6.786 19.872 1.00 8.42 503 TRP A C 1
ATOM 1121 O O . TRP A 1 131 ? 27.687 7.128 19.810 1.00 9.61 503 TRP A O 1
ATOM 1132 N N . ILE A 1 132 ? 25.497 7.584 19.552 1.00 8.85 504 ILE A N 1
ATOM 1133 C CA . ILE A 1 132 ? 25.709 8.972 19.191 1.00 8.67 504 ILE A CA 1
ATOM 1134 C C . ILE A 1 132 ? 26.024 9.739 20.477 1.00 9.41 504 ILE A C 1
ATOM 1135 O O . ILE A 1 132 ? 25.241 9.716 21.414 1.00 9.47 504 ILE A O 1
ATOM 1140 N N . PRO A 1 133 ? 27.186 10.406 20.540 1.00 10.08 505 PRO A N 1
ATOM 1141 C CA . PRO A 1 133 ? 27.546 11.053 21.795 1.00 10.06 505 PRO A CA 1
ATOM 1142 C C . PRO A 1 133 ? 26.660 12.245 22.130 1.00 10.32 505 PRO A C 1
ATOM 1143 O O . PRO A 1 133 ? 26.065 12.838 21.234 1.00 10.21 505 PRO A O 1
ATOM 1147 N N . PRO A 1 134 ? 26.570 12.599 23.416 1.00 10.49 506 PRO A N 1
ATOM 1148 C CA . PRO A 1 134 ? 25.682 13.690 23.808 1.00 11.22 506 PRO A CA 1
ATOM 1149 C C . PRO A 1 134 ? 25.872 14.998 23.019 1.00 11.64 506 PRO A C 1
ATOM 1150 O O . PRO A 1 134 ? 24.886 15.632 22.676 1.00 11.36 506 PRO A O 1
ATOM 1154 N N . SER A 1 135 ? 27.108 15.379 22.693 1.00 11.93 507 SER A N 1
ATOM 1155 C CA . SER A 1 135 ? 27.334 16.558 21.849 1.00 12.44 507 SER A CA 1
ATOM 1156 C C . SER A 1 135 ? 26.570 16.494 20.522 1.00 11.95 507 SER A C 1
ATOM 1157 O O . SER A 1 135 ? 25.949 17.474 20.096 1.00 12.32 507 SER A O 1
ATOM 1160 N N . GLU A 1 136 ? 26.621 15.339 19.869 1.00 11.04 508 GLU A N 1
ATOM 1161 C CA . GLU A 1 136 ? 25.930 15.142 18.593 1.00 11.31 508 GLU A CA 1
ATOM 1162 C C . GLU A 1 136 ? 24.409 15.011 18.766 1.00 11.01 508 GLU A C 1
ATOM 1163 O O . GLU A 1 136 ? 23.637 15.439 17.906 1.00 11.87 508 GLU A O 1
ATOM 1169 N N . LEU A 1 137 ? 23.964 14.404 19.861 1.00 10.68 509 LEU A N 1
ATOM 1170 C CA . LEU A 1 137 ? 22.530 14.325 20.151 1.00 10.63 509 LEU A CA 1
ATOM 1171 C C . LEU A 1 137 ? 21.956 15.729 20.311 1.00 11.48 509 LEU A C 1
ATOM 1172 O O . LEU A 1 137 ? 20.890 16.067 19.770 1.00 12.15 509 LEU A O 1
ATOM 1177 N N . ALA A 1 138 ? 22.685 16.570 21.035 1.00 12.12 510 ALA A N 1
ATOM 1178 C CA . ALA A 1 138 ? 22.282 17.965 21.200 1.00 12.95 510 ALA A CA 1
ATOM 1179 C C . ALA A 1 138 ? 22.245 18.682 19.853 1.00 13.79 510 ALA A C 1
ATOM 1180 O O . ALA A 1 138 ? 21.329 19.474 19.597 1.00 14.50 510 ALA A O 1
ATOM 1182 N N . ALA A 1 139 ? 23.232 18.414 19.002 1.00 14.70 511 ALA A N 1
ATOM 1183 C CA . ALA A 1 139 ? 23.296 19.035 17.666 1.00 15.50 511 ALA A CA 1
ATOM 1184 C C . ALA A 1 139 ? 22.130 18.584 16.776 1.00 16.17 511 ALA A C 1
ATOM 1185 O O . ALA A 1 139 ? 21.734 19.295 15.839 1.00 16.92 511 ALA A O 1
ATOM 1187 N N . ALA A 1 140 ? 21.583 17.409 17.078 1.00 16.28 512 ALA A N 1
ATOM 1188 C CA . ALA A 1 140 ? 20.432 16.841 16.363 1.00 16.49 512 ALA A CA 1
ATOM 1189 C C . ALA A 1 140 ? 19.102 17.281 16.983 1.00 16.46 512 ALA A C 1
ATOM 1190 O O . ALA A 1 140 ? 18.060 16.674 16.716 1.00 16.65 512 ALA A O 1
ATOM 1192 N N . ASN A 1 141 ? 19.153 18.316 17.822 1.00 16.51 513 ASN A N 1
ATOM 1193 C CA A ASN A 1 141 ? 17.970 18.934 18.440 0.30 16.77 513 ASN A CA 1
ATOM 1194 C CA B ASN A 1 141 ? 17.951 18.917 18.400 0.70 16.73 513 ASN A CA 1
ATOM 1195 C C . ASN A 1 141 ? 17.209 18.001 19.378 1.00 16.23 513 ASN A C 1
ATOM 1196 O O . ASN A 1 141 ? 15.985 18.081 19.525 1.00 17.22 513 ASN A O 1
ATOM 1205 N N . LEU A 1 142 ? 17.952 17.125 20.034 1.00 14.82 514 LEU A N 1
ATOM 1206 C CA . LEU A 1 142 ? 17.433 16.312 21.101 1.00 14.10 514 LEU A CA 1
ATOM 1207 C C . LEU A 1 142 ? 17.951 17.056 22.336 1.00 14.63 514 LEU A C 1
ATOM 1208 O O . LEU A 1 142 ? 19.130 17.401 22.422 1.00 15.92 514 LEU A O 1
ATOM 1213 N N . SER A 1 143 ? 17.054 17.334 23.258 1.00 13.97 515 SER A N 1
ATOM 1214 C CA . SER A 1 143 ? 17.317 18.170 24.421 1.00 13.59 515 SER A CA 1
ATOM 1215 C C . SER A 1 143 ? 18.142 17.473 25.498 1.00 12.49 515 SER A C 1
ATOM 1216 O O . SER A 1 143 ? 17.681 17.263 26.620 1.00 12.21 515 SER A O 1
ATOM 1219 N N . VAL A 1 144 ? 19.383 17.169 25.147 1.00 12.71 516 VAL A N 1
ATOM 1220 C CA . VAL A 1 144 ? 20.315 16.460 26.007 1.00 12.73 516 VAL A CA 1
ATOM 1221 C C . VAL A 1 144 ? 21.234 17.450 26.726 1.00 12.28 516 VAL A C 1
ATOM 1222 O O . VAL A 1 144 ? 21.575 18.516 26.185 1.00 13.31 516 VAL A O 1
ATOM 1226 N N . ASP A 1 145 ? 21.609 17.095 27.951 1.00 12.25 517 ASP A N 1
ATOM 1227 C CA . ASP A 1 145 ? 22.559 17.867 28.762 1.00 13.28 517 ASP A CA 1
ATOM 1228 C C . ASP A 1 145 ? 23.985 17.436 28.429 1.00 14.13 517 ASP A C 1
ATOM 1229 O O . ASP A 1 145 ? 24.437 16.380 28.861 1.00 14.77 517 ASP A O 1
ATOM 1234 N N . THR A 1 146 ? 24.714 18.269 27.688 1.00 14.90 518 THR A N 1
ATOM 1235 C CA . THR A 1 146 ? 26.071 17.912 27.283 1.00 16.14 518 THR A CA 1
ATOM 1236 C C . THR A 1 146 ? 27.084 18.028 28.431 1.00 16.44 518 THR A C 1
ATOM 1237 O O . THR A 1 146 ? 28.223 17.585 28.275 1.00 17.65 518 THR A O 1
ATOM 1241 N N . THR A 1 147 ? 26.669 18.603 29.562 1.00 16.20 519 THR A N 1
ATOM 1242 C CA . THR A 1 147 ? 27.538 18.765 30.741 1.00 16.82 519 THR A CA 1
ATOM 1243 C C . THR A 1 147 ? 27.404 17.630 31.761 1.00 16.17 519 THR A C 1
ATOM 1244 O O . THR A 1 147 ? 28.170 17.565 32.723 1.00 17.29 519 THR A O 1
ATOM 1248 N N . TYR A 1 148 ? 26.429 16.741 31.574 1.00 14.86 520 TYR A N 1
ATOM 1249 C CA . TYR A 1 148 ? 26.221 15.668 32.529 1.00 13.90 520 TYR A CA 1
ATOM 1250 C C . TYR A 1 148 ? 27.397 14.685 32.537 1.00 13.90 520 TYR A C 1
ATOM 1251 O O . TYR A 1 148 ? 27.830 14.200 31.481 1.00 14.09 520 TYR A O 1
ATOM 1260 N N . ARG A 1 149 ? 27.886 14.361 33.734 1.00 14.59 521 ARG A N 1
ATOM 1261 C CA . ARG A 1 149 ? 28.945 13.374 33.892 1.00 15.02 521 ARG A CA 1
ATOM 1262 C C . ARG A 1 149 ? 28.324 12.044 34.292 1.00 13.68 521 ARG A C 1
ATOM 1263 O O . ARG A 1 149 ? 27.784 11.931 35.393 1.00 14.29 521 ARG A O 1
ATOM 1271 N N . PRO A 1 150 ? 28.361 11.041 33.397 1.00 12.63 522 PRO A N 1
ATOM 1272 C CA . PRO A 1 150 ? 27.671 9.802 33.748 1.00 12.44 522 PRO A CA 1
ATOM 1273 C C . PRO A 1 150 ? 28.352 9.012 34.850 1.00 12.37 522 PRO A C 1
ATOM 1274 O O . PRO A 1 150 ? 29.565 9.130 35.074 1.00 13.20 522 PRO A O 1
ATOM 1278 N N . HIS A 1 151 ? 27.550 8.205 35.530 1.00 12.00 523 HIS A N 1
ATOM 1279 C CA . HIS A 1 151 ? 28.033 7.349 36.611 1.00 12.20 523 HIS A CA 1
ATOM 1280 C C . HIS A 1 151 ? 28.764 6.124 36.120 1.00 12.56 523 HIS A C 1
ATOM 1281 O O . HIS A 1 151 ? 29.743 5.685 36.742 1.00 13.10 523 HIS A O 1
ATOM 1288 N N . ILE A 1 152 ? 28.292 5.577 35.003 1.00 11.66 524 ILE A N 1
ATOM 1289 C CA . ILE A 1 152 ? 28.932 4.469 34.342 1.00 12.03 524 ILE A CA 1
ATOM 1290 C C . ILE A 1 152 ? 29.148 4.922 32.908 1.00 11.95 524 ILE A C 1
ATOM 1291 O O . ILE A 1 152 ? 28.208 4.946 32.116 1.00 11.85 524 ILE A O 1
ATOM 1296 N N . PRO A 1 153 ? 30.382 5.336 32.577 1.00 12.18 525 PRO A N 1
ATOM 1297 C CA . PRO A 1 153 ? 30.640 5.733 31.188 1.00 12.26 525 PRO A CA 1
ATOM 1298 C C . PRO A 1 153 ? 30.618 4.537 30.243 1.00 11.88 525 PRO A C 1
ATOM 1299 O O . PRO A 1 153 ? 30.693 3.385 30.671 1.00 11.87 525 PRO A O 1
ATOM 1303 N N . VAL A 1 154 ? 30.526 4.811 28.949 1.00 11.37 526 VAL A N 1
ATOM 1304 C CA . VAL A 1 154 ? 30.451 3.743 27.950 1.00 11.50 526 VAL A CA 1
ATOM 1305 C C . VAL A 1 154 ? 31.534 2.649 28.106 1.00 12.03 526 VAL A C 1
ATOM 1306 O O . VAL A 1 154 ? 31.259 1.451 28.053 1.00 12.88 526 VAL A O 1
ATOM 1310 N N . SER A 1 155 ? 32.773 3.064 28.281 1.00 13.19 527 SER A N 1
ATOM 1311 C CA A SER A 1 155 ? 33.897 2.131 28.387 0.50 13.95 527 SER A CA 1
ATOM 1312 C CA B SER A 1 155 ? 33.852 2.070 28.342 0.50 12.59 527 SER A CA 1
ATOM 1313 C C . SER A 1 155 ? 33.934 1.344 29.702 1.00 13.45 527 SER A C 1
ATOM 1314 O O . SER A 1 155 ? 34.786 0.496 29.874 1.00 13.83 527 SER A O 1
ATOM 1319 N N . LYS A 1 156 ? 33.016 1.632 30.636 1.00 13.12 528 LYS A N 1
ATOM 1320 C CA . LYS A 1 156 ? 32.844 0.801 31.849 1.00 13.74 528 LYS A CA 1
ATOM 1321 C C . LYS A 1 156 ? 31.855 -0.345 31.643 1.00 13.04 528 LYS A C 1
ATOM 1322 O O . LYS A 1 156 ? 31.748 -1.247 32.482 1.00 13.21 528 LYS A O 1
ATOM 1328 N N . LEU A 1 157 ? 31.123 -0.318 30.539 1.00 12.56 529 LEU A N 1
ATOM 1329 C CA . LEU A 1 157 ? 30.248 -1.428 30.178 1.00 13.06 529 LEU A CA 1
ATOM 1330 C C . LEU A 1 157 ? 31.063 -2.546 29.516 1.00 14.65 529 LEU A C 1
ATOM 1331 O O . LEU A 1 157 ? 31.986 -2.275 28.735 1.00 16.05 529 LEU A O 1
ATOM 1336 N N . ALA A 1 158 ? 30.721 -3.799 29.825 1.00 16.36 530 ALA A N 1
ATOM 1337 C CA . ALA A 1 158 ? 31.358 -4.961 29.185 1.00 17.51 530 ALA A CA 1
ATOM 1338 C C . ALA A 1 158 ? 30.354 -5.701 28.314 1.00 17.78 530 ALA A C 1
ATOM 1339 O O . ALA A 1 158 ? 29.250 -5.989 28.769 1.00 15.84 530 ALA A O 1
ATOM 1341 N N . ILE A 1 159 ? 30.730 -6.024 27.071 1.00 18.76 531 ILE A N 1
ATOM 1342 C CA . ILE A 1 159 ? 29.858 -6.774 26.162 1.00 19.38 531 ILE A CA 1
ATOM 1343 C C . ILE A 1 159 ? 29.599 -8.192 26.702 1.00 18.46 531 ILE A C 1
ATOM 1344 O O . ILE A 1 159 ? 28.612 -8.813 26.338 1.00 18.26 531 ILE A O 1
ATOM 1349 N N . SER A 1 160 ? 30.477 -8.695 27.573 1.00 17.85 532 SER A N 1
ATOM 1350 C CA . SER A 1 160 ? 30.318 -10.044 28.120 1.00 18.16 532 SER A CA 1
ATOM 1351 C C . SER A 1 160 ? 29.694 -10.092 29.516 1.00 17.16 532 SER A C 1
ATOM 1352 O O . SER A 1 160 ? 29.725 -11.134 30.168 1.00 17.17 532 SER A O 1
ATOM 1355 N N . GLU A 1 161 ? 29.099 -8.991 29.977 1.00 16.03 533 GLU A N 1
ATOM 1356 C CA . GLU A 1 161 ? 28.583 -8.953 31.341 1.00 14.57 533 GLU A CA 1
ATOM 1357 C C . GLU A 1 161 ? 27.545 -10.033 31.668 1.00 13.78 533 GLU A C 1
ATOM 1358 O O . GLU A 1 161 ? 26.699 -10.395 30.848 1.00 13.38 533 GLU A O 1
ATOM 1364 N N . SER A 1 162 ? 27.609 -10.521 32.899 1.00 12.83 534 SER A N 1
ATOM 1365 C CA . SER A 1 162 ? 26.655 -11.495 33.395 1.00 13.01 534 SER A CA 1
ATOM 1366 C C . SER A 1 162 ? 25.347 -10.810 33.740 1.00 12.97 534 SER A C 1
ATOM 1367 O O . SER A 1 162 ? 25.289 -9.591 33.885 1.00 12.82 534 SER A O 1
ATOM 1370 N N . TYR A 1 163 ? 24.311 -11.623 33.896 1.00 13.10 535 TYR A N 1
ATOM 1371 C CA . TYR A 1 163 ? 23.025 -11.171 34.407 1.00 12.91 535 TYR A CA 1
ATOM 1372 C C . TYR A 1 163 ? 23.202 -10.445 35.739 1.00 13.16 535 TYR A C 1
ATOM 1373 O O . TYR A 1 163 ? 22.689 -9.348 35.926 1.00 12.60 535 TYR A O 1
ATOM 1382 N N . ASP A 1 164 ? 23.946 -11.061 36.655 1.00 13.84 536 ASP A N 1
ATOM 1383 C CA . ASP A 1 164 ? 24.254 -10.465 37.947 1.00 14.50 536 ASP A CA 1
ATOM 1384 C C . ASP A 1 164 ? 24.856 -9.064 37.807 1.00 13.61 536 ASP A C 1
ATOM 1385 O O . ASP A 1 164 ? 24.451 -8.132 38.494 1.00 12.78 536 ASP A O 1
ATOM 1390 N N . THR A 1 165 ? 25.833 -8.923 36.916 1.00 12.73 537 THR A N 1
ATOM 1391 C CA . THR A 1 165 ? 26.462 -7.618 36.672 1.00 12.22 537 THR A CA 1
ATOM 1392 C C . THR A 1 165 ? 25.461 -6.567 36.161 1.00 11.02 537 THR A C 1
ATOM 1393 O O . THR A 1 165 ? 25.446 -5.442 36.653 1.00 11.04 537 THR A O 1
ATOM 1397 N N . TYR A 1 166 ? 24.584 -6.964 35.245 1.00 10.04 538 TYR A N 1
ATOM 1398 C CA . TYR A 1 166 ? 23.555 -6.061 34.717 1.00 9.85 538 TYR A CA 1
ATOM 1399 C C . TYR A 1 166 ? 22.614 -5.589 35.831 1.00 9.22 538 TYR A C 1
ATOM 1400 O O . TYR A 1 166 ? 22.356 -4.388 35.989 1.00 8.96 538 TYR A O 1
ATOM 1409 N N . ILE A 1 167 ? 22.086 -6.531 36.604 1.00 9.50 539 ILE A N 1
ATOM 1410 C CA . ILE A 1 167 ? 21.148 -6.170 37.649 1.00 9.70 539 ILE A CA 1
ATOM 1411 C C . ILE A 1 167 ? 21.843 -5.290 38.682 1.00 9.77 539 ILE A C 1
ATOM 1412 O O . ILE A 1 167 ? 21.315 -4.256 39.084 1.00 9.42 539 ILE A O 1
ATOM 1417 N N . ASN A 1 168 ? 23.046 -5.679 39.102 1.00 10.21 540 ASN A N 1
ATOM 1418 C CA A ASN A 1 168 ? 23.756 -4.869 40.088 0.50 10.33 540 ASN A CA 1
ATOM 1419 C CA B ASN A 1 168 ? 23.804 -4.895 40.078 0.50 10.51 540 ASN A CA 1
ATOM 1420 C C . ASN A 1 168 ? 24.119 -3.469 39.603 1.00 10.08 540 ASN A C 1
ATOM 1421 O O . ASN A 1 168 ? 24.007 -2.511 40.358 1.00 10.39 540 ASN A O 1
ATOM 1430 N N . ARG A 1 169 ? 24.522 -3.321 38.346 1.00 9.62 541 ARG A N 1
ATOM 1431 C CA . ARG A 1 169 ? 24.830 -1.971 37.875 1.00 9.39 541 ARG A CA 1
ATOM 1432 C C . ARG A 1 169 ? 23.575 -1.105 37.751 1.00 8.79 541 ARG A C 1
ATOM 1433 O O . ARG A 1 169 ? 23.625 0.104 37.920 1.00 8.89 541 ARG A O 1
ATOM 1441 N N . SER A 1 170 ? 22.441 -1.741 37.477 1.00 8.00 542 SER A N 1
ATOM 1442 C CA . SER A 1 170 ? 21.156 -1.037 37.409 1.00 8.34 542 SER A CA 1
ATOM 1443 C C . SER A 1 170 ? 20.822 -0.473 38.788 1.00 8.77 542 SER A C 1
ATOM 1444 O O . SER A 1 170 ? 20.453 0.685 38.934 1.00 8.56 542 SER A O 1
ATOM 1447 N N . PHE A 1 171 ? 21.022 -1.291 39.819 1.00 9.25 543 PHE A N 1
ATOM 1448 C CA . PHE A 1 171 ? 20.822 -0.847 41.192 1.00 9.77 543 PHE A CA 1
ATOM 1449 C C . PHE A 1 171 ? 21.777 0.287 41.551 1.00 9.90 543 PHE A C 1
ATOM 1450 O O . PHE A 1 171 ? 21.365 1.295 42.101 1.00 10.24 543 PHE A O 1
ATOM 1458 N N . GLN A 1 172 ? 23.060 0.104 41.248 1.00 10.10 544 GLN A N 1
ATOM 1459 C CA A GLN A 1 172 ? 24.104 1.089 41.551 0.60 10.56 544 GLN A CA 1
ATOM 1460 C CA B GLN A 1 172 ? 24.045 1.107 41.627 0.40 10.30 544 GLN A CA 1
ATOM 1461 C C . GLN A 1 172 ? 23.783 2.450 40.952 1.00 10.12 544 GLN A C 1
ATOM 1462 O O . GLN A 1 172 ? 23.801 3.478 41.624 1.00 10.28 544 GLN A O 1
ATOM 1473 N N . VAL A 1 173 ? 23.514 2.459 39.646 1.00 9.90 545 VAL A N 1
ATOM 1474 C CA A VAL A 1 173 ? 23.297 3.716 38.954 0.50 10.57 545 VAL A CA 1
ATOM 1475 C CA B VAL A 1 173 ? 23.314 3.719 38.958 0.50 9.88 545 VAL A CA 1
ATOM 1476 C C . VAL A 1 173 ? 22.014 4.369 39.435 1.00 9.71 545 VAL A C 1
ATOM 1477 O O . VAL A 1 173 ? 21.930 5.584 39.565 1.00 9.26 545 VAL A O 1
ATOM 1484 N N . THR A 1 174 ? 21.000 3.560 39.743 1.00 9.37 546 THR A N 1
ATOM 1485 C CA . THR A 1 174 ? 19.736 4.135 40.190 1.00 9.81 546 THR A CA 1
ATOM 1486 C C . THR A 1 174 ? 19.920 4.796 41.558 1.00 10.25 546 THR A C 1
ATOM 1487 O O . THR A 1 174 ? 19.402 5.878 41.796 1.00 9.90 546 THR A O 1
ATOM 1491 N N . LYS A 1 175 ? 20.675 4.156 42.448 1.00 11.15 547 LYS A N 1
ATOM 1492 C CA . LYS A 1 175 ? 21.013 4.796 43.731 1.00 11.84 547 LYS A CA 1
ATOM 1493 C C . LYS A 1 175 ? 21.759 6.112 43.537 1.00 11.72 547 LYS A C 1
ATOM 1494 O O . LYS A 1 175 ? 21.502 7.081 44.245 1.00 12.54 547 LYS A O 1
ATOM 1500 N N . GLU A 1 176 ? 22.684 6.143 42.581 1.00 11.51 548 GLU A N 1
ATOM 1501 C CA . GLU A 1 176 ? 23.473 7.351 42.340 1.00 12.29 548 GLU A CA 1
ATOM 1502 C C . GLU A 1 176 ? 22.612 8.456 41.752 1.00 11.83 548 GLU A C 1
ATOM 1503 O O . GLU A 1 176 ? 22.750 9.626 42.096 1.00 12.49 548 GLU A O 1
ATOM 1509 N N . ILE A 1 177 ? 21.675 8.076 40.889 1.00 11.17 549 ILE A N 1
ATOM 1510 C CA . ILE A 1 177 ? 20.721 9.021 40.325 1.00 11.06 549 ILE A CA 1
ATOM 1511 C C . ILE A 1 177 ? 19.843 9.614 41.432 1.00 11.44 549 ILE A C 1
ATOM 1512 O O . ILE A 1 177 ? 19.689 10.834 41.543 1.00 12.06 549 ILE A O 1
ATOM 1517 N N . ILE A 1 178 ? 19.279 8.741 42.256 1.00 11.35 550 ILE A N 1
ATOM 1518 C CA . ILE A 1 178 ? 18.450 9.179 43.384 1.00 12.08 550 ILE A CA 1
ATOM 1519 C C . ILE A 1 178 ? 19.240 10.115 44.312 1.00 13.10 550 ILE A C 1
ATOM 1520 O O . ILE A 1 178 ? 18.736 11.161 44.728 1.00 13.26 550 ILE A O 1
ATOM 1525 N N . SER A 1 179 ? 20.478 9.749 44.618 1.00 13.36 551 SER A N 1
ATOM 1526 C CA . SER A 1 179 ? 21.283 10.542 45.548 1.00 14.36 551 SER A CA 1
ATOM 1527 C C . SER A 1 179 ? 21.567 11.928 44.991 1.00 14.63 551 SER A C 1
ATOM 1528 O O . SER A 1 179 ? 21.490 12.923 45.715 1.00 14.83 551 SER A O 1
ATOM 1531 N N . GLU A 1 180 ? 21.913 12.019 43.708 1.00 14.85 552 GLU A N 1
ATOM 1532 C CA . GLU A 1 180 ? 22.275 13.329 43.156 1.00 15.16 552 GLU A CA 1
ATOM 1533 C C . GLU A 1 180 ? 21.072 14.237 42.882 1.00 16.13 552 GLU A C 1
ATOM 1534 O O . GLU A 1 180 ? 21.232 15.450 42.701 1.00 17.02 552 GLU A O 1
ATOM 1540 N N . CYS A 1 181 ? 19.876 13.651 42.868 1.00 16.04 553 CYS A N 1
ATOM 1541 C CA . CYS A 1 181 ? 18.639 14.407 42.699 1.00 16.64 553 CYS A CA 1
ATOM 1542 C C . CYS A 1 181 ? 17.947 14.736 44.026 1.00 18.04 553 CYS A C 1
ATOM 1543 O O . CYS A 1 181 ? 17.028 15.536 44.049 1.00 18.01 553 CYS A O 1
ATOM 1546 N N . LYS A 1 182 ? 18.384 14.121 45.120 1.00 19.38 554 LYS A N 1
ATOM 1547 C CA . LYS A 1 182 ? 17.681 14.254 46.401 1.00 21.38 554 LYS A CA 1
ATOM 1548 C C . LYS A 1 182 ? 17.639 15.716 46.865 1.00 22.39 554 LYS A C 1
ATOM 1549 O O . LYS A 1 182 ? 18.653 16.410 46.830 1.00 22.35 554 LYS A O 1
ATOM 1555 N N . SER A 1 183 ? 16.449 16.174 47.261 1.00 23.58 555 SER A N 1
ATOM 1556 C CA . SER A 1 183 ? 16.209 17.573 47.681 1.00 24.99 555 SER A CA 1
ATOM 1557 C C . SER A 1 183 ? 16.387 18.606 46.548 1.00 25.46 555 SER A C 1
ATOM 1558 O O . SER A 1 183 ? 16.397 19.820 46.798 1.00 26.13 555 SER A O 1
ATOM 1561 N N . LYS A 1 184 ? 16.504 18.129 45.306 1.00 25.49 556 LYS A N 1
ATOM 1562 C CA . LYS A 1 184 ? 16.596 18.992 44.131 1.00 25.55 556 LYS A CA 1
ATOM 1563 C C . LYS A 1 184 ? 15.410 18.748 43.192 1.00 24.91 556 LYS A C 1
ATOM 1564 O O . LYS A 1 184 ? 15.516 18.954 41.983 1.00 25.36 556 LYS A O 1
ATOM 1570 N N . GLY A 1 185 ? 14.275 18.333 43.756 1.00 23.97 557 GLY A N 1
ATOM 1571 C CA . GLY A 1 185 ? 13.091 17.975 42.970 1.00 23.38 557 GLY A CA 1
ATOM 1572 C C . GLY A 1 185 ? 12.707 16.527 43.215 1.00 22.37 557 GLY A C 1
ATOM 1573 O O . GLY A 1 185 ? 13.544 15.630 43.109 1.00 23.16 557 GLY A O 1
ATOM 1574 N N . ASN A 1 186 ? 11.434 16.292 43.524 1.00 20.84 558 ASN A N 1
ATOM 1575 C CA . ASN A 1 186 ? 11.011 15.004 44.061 1.00 19.63 558 ASN A CA 1
ATOM 1576 C C . ASN A 1 186 ? 10.730 13.903 43.030 1.00 17.34 558 ASN A C 1
ATOM 1577 O O . ASN A 1 186 ? 10.671 12.743 43.419 1.00 17.27 558 ASN A O 1
ATOM 1582 N N . ASN A 1 187 ? 10.553 14.253 41.754 1.00 14.66 559 ASN A N 1
ATOM 1583 C CA . ASN A 1 187 ? 10.251 13.260 40.718 1.00 13.43 559 ASN A CA 1
ATOM 1584 C C . ASN A 1 187 ? 11.377 13.118 39.704 1.00 12.01 559 ASN A C 1
ATOM 1585 O O . ASN A 1 187 ? 11.835 14.095 39.127 1.00 12.60 559 ASN A O 1
ATOM 1590 N N . ILE A 1 188 ? 11.770 11.880 39.456 1.00 9.91 560 ILE A N 1
ATOM 1591 C CA . ILE A 1 188 ? 12.834 11.550 38.513 1.00 9.41 560 ILE A CA 1
ATOM 1592 C C . ILE A 1 188 ? 12.240 10.602 37.468 1.00 8.31 560 ILE A C 1
ATOM 1593 O O . ILE A 1 188 ? 11.551 9.647 37.837 1.00 9.42 560 ILE A O 1
ATOM 1598 N N . LEU A 1 189 ? 12.525 10.855 36.189 1.00 8.12 561 LEU A N 1
ATOM 1599 C CA . LEU A 1 189 ? 12.081 9.987 35.091 1.00 7.83 561 LEU A CA 1
ATOM 1600 C C . LEU A 1 189 ? 13.295 9.330 34.431 1.00 7.29 561 LEU A C 1
ATOM 1601 O O . LEU A 1 189 ? 14.238 10.024 34.033 1.00 7.75 561 LEU A O 1
ATOM 1606 N N . ILE A 1 190 ? 13.273 8.002 34.343 1.00 6.84 562 ILE A N 1
ATOM 1607 C CA . ILE A 1 190 ? 14.230 7.208 33.571 1.00 6.33 562 ILE A CA 1
ATOM 1608 C C . ILE A 1 190 ? 13.512 6.678 32.328 1.00 6.28 562 ILE A C 1
ATOM 1609 O O . ILE A 1 190 ? 12.478 6.013 32.433 1.00 6.74 562 ILE A O 1
ATOM 1614 N N . VAL A 1 191 ? 14.071 6.986 31.163 1.00 6.18 563 VAL A N 1
ATOM 1615 C CA . VAL A 1 191 ? 13.583 6.516 29.869 1.00 6.14 563 VAL A CA 1
ATOM 1616 C C . VAL A 1 191 ? 14.617 5.549 29.315 1.00 5.88 563 VAL A C 1
ATOM 1617 O O . VAL A 1 191 ? 15.749 5.925 28.969 1.00 6.50 563 VAL A O 1
ATOM 1621 N N . ALA A 1 192 ? 14.267 4.277 29.282 1.00 5.83 564 ALA A N 1
ATOM 1622 C CA . ALA A 1 192 ? 15.249 3.261 28.991 1.00 5.78 564 ALA A CA 1
ATOM 1623 C C . ALA A 1 192 ? 14.610 2.053 28.287 1.00 5.57 564 ALA A C 1
ATOM 1624 O O . ALA A 1 192 ? 13.958 2.224 27.230 1.00 5.48 564 ALA A O 1
ATOM 1626 N N . HIS A 1 193 ? 14.814 0.853 28.829 1.00 5.69 565 HIS A N 1
ATOM 1627 C CA . HIS A 1 193 ? 14.539 -0.390 28.123 1.00 5.79 565 HIS A CA 1
ATOM 1628 C C . HIS A 1 193 ? 13.487 -1.216 28.852 1.00 5.63 565 HIS A C 1
ATOM 1629 O O . HIS A 1 193 ? 13.193 -0.962 30.032 1.00 5.98 565 HIS A O 1
ATOM 1636 N N . ALA A 1 194 ? 12.933 -2.223 28.168 1.00 5.62 566 ALA A N 1
ATOM 1637 C CA . ALA A 1 194 ? 12.008 -3.142 28.820 1.00 6.20 566 ALA A CA 1
ATOM 1638 C C . ALA A 1 194 ? 12.569 -3.659 30.138 1.00 6.59 566 ALA A C 1
ATOM 1639 O O . ALA A 1 194 ? 11.860 -3.711 31.133 1.00 7.48 566 ALA A O 1
ATOM 1641 N N . SER A 1 195 ? 13.848 -4.024 30.136 1.00 6.62 567 SER A N 1
ATOM 1642 C CA . SER A 1 195 ? 14.483 -4.641 31.298 1.00 6.86 567 SER A CA 1
ATOM 1643 C C . SER A 1 195 ? 14.720 -3.658 32.429 1.00 6.39 567 SER A C 1
ATOM 1644 O O . SER A 1 195 ? 14.921 -4.070 33.571 1.00 6.94 567 SER A O 1
ATOM 1647 N N . SER A 1 196 ? 14.666 -2.368 32.137 1.00 5.99 568 SER A N 1
ATOM 1648 C CA . SER A 1 196 ? 15.008 -1.356 33.134 1.00 6.22 568 SER A CA 1
ATOM 1649 C C . SER A 1 196 ? 13.957 -1.187 34.221 1.00 6.37 568 SER A C 1
ATOM 1650 O O . SER A 1 196 ? 14.271 -0.769 35.335 1.00 7.09 568 SER A O 1
ATOM 1653 N N . LEU A 1 197 ? 12.693 -1.438 33.896 1.00 6.60 569 LEU A N 1
ATOM 1654 C CA . LEU A 1 197 ? 11.619 -1.218 34.869 1.00 6.48 569 LEU A CA 1
ATOM 1655 C C . LEU A 1 197 ? 11.891 -2.029 36.127 1.00 6.85 569 LEU A C 1
ATOM 1656 O O . LEU A 1 197 ? 11.873 -1.486 37.222 1.00 7.66 569 LEU A O 1
ATOM 1661 N N . GLU A 1 198 ? 12.183 -3.310 35.955 1.00 7.00 570 GLU A N 1
ATOM 1662 C CA . GLU A 1 198 ? 12.532 -4.152 37.093 1.00 6.97 570 GLU A CA 1
ATOM 1663 C C . GLU A 1 198 ? 14.000 -4.009 37.509 1.00 7.09 570 GLU A C 1
ATOM 1664 O O . GLU A 1 198 ? 14.299 -3.973 38.695 1.00 8.01 570 GLU A O 1
ATOM 1670 N N . ALA A 1 199 ? 14.936 -3.986 36.564 1.00 6.92 571 ALA A N 1
ATOM 1671 C CA . ALA A 1 199 ? 16.348 -3.914 36.953 1.00 7.42 571 ALA A CA 1
ATOM 1672 C C . ALA A 1 199 ? 16.655 -2.697 37.829 1.00 7.67 571 ALA A C 1
ATOM 1673 O O . ALA A 1 199 ? 17.433 -2.778 38.784 1.00 8.66 571 ALA A O 1
ATOM 1675 N N . CYS A 1 200 ? 16.045 -1.564 37.524 1.00 7.72 572 CYS A N 1
ATOM 1676 C CA . CYS A 1 200 ? 16.310 -0.354 38.280 1.00 7.77 572 CYS A CA 1
ATOM 1677 C C . CYS A 1 200 ? 15.597 -0.311 39.635 1.00 8.28 572 CYS A C 1
ATOM 1678 O O . CYS A 1 200 ? 16.006 0.452 40.503 1.00 8.84 572 CYS A O 1
ATOM 1681 N N . THR A 1 201 ? 14.531 -1.093 39.804 1.00 8.30 573 THR A N 1
ATOM 1682 C CA . THR A 1 201 ? 13.677 -1.003 40.996 1.00 8.62 573 THR A CA 1
ATOM 1683 C C . THR A 1 201 ? 13.732 -2.198 41.959 1.00 8.59 573 THR A C 1
ATOM 1684 O O . THR A 1 201 ? 13.275 -2.067 43.094 1.00 9.60 573 THR A O 1
ATOM 1688 N N . CYS A 1 202 ? 14.256 -3.341 41.522 1.00 8.38 574 CYS A N 1
ATOM 1689 C CA . CYS A 1 202 ? 14.161 -4.567 42.311 1.00 8.89 574 CYS A CA 1
ATOM 1690 C C . CYS A 1 202 ? 14.918 -4.439 43.641 1.00 8.84 574 CYS A C 1
ATOM 1691 O O . CYS A 1 202 ? 14.325 -4.514 44.724 1.00 9.33 574 CYS A O 1
ATOM 1694 N N . GLN A 1 203 ? 16.230 -4.272 43.558 1.00 8.91 575 GLN A N 1
ATOM 1695 C CA . GLN A 1 203 ? 17.045 -4.179 44.770 1.00 9.30 575 GLN A CA 1
ATOM 1696 C C . GLN A 1 203 ? 16.784 -2.857 45.510 1.00 9.24 575 GLN A C 1
ATOM 1697 O O . GLN A 1 203 ? 16.929 -2.796 46.737 1.00 10.24 575 GLN A O 1
ATOM 1703 N N . LEU A 1 204 ? 16.335 -1.823 44.795 1.00 9.56 576 LEU A N 1
ATOM 1704 C CA . LEU A 1 204 ? 15.942 -0.549 45.411 1.00 10.06 576 LEU A CA 1
ATOM 1705 C C . LEU A 1 204 ? 14.845 -0.773 46.474 1.00 10.13 576 LEU A C 1
ATOM 1706 O O . LEU A 1 204 ? 14.830 -0.118 47.533 1.00 10.71 576 LEU A O 1
ATOM 1711 N N . GLN A 1 205 ? 13.947 -1.709 46.172 1.00 9.95 577 GLN A N 1
ATOM 1712 C CA . GLN A 1 205 ? 12.844 -2.117 47.043 1.00 9.95 577 GLN A CA 1
ATOM 1713 C C . GLN A 1 205 ? 13.254 -3.172 48.082 1.00 10.46 577 GLN A C 1
ATOM 1714 O O . GLN A 1 205 ? 12.412 -3.638 48.840 1.00 10.79 577 GLN A O 1
ATOM 1720 N N . GLY A 1 206 ? 14.523 -3.552 48.110 1.00 10.62 578 GLY A N 1
ATOM 1721 C CA . GLY A 1 206 ? 15.016 -4.569 49.048 1.00 10.80 578 GLY A CA 1
ATOM 1722 C C . GLY A 1 206 ? 14.793 -5.998 48.610 1.00 11.68 578 GLY A C 1
ATOM 1723 O O . GLY A 1 206 ? 15.084 -6.941 49.357 1.00 12.25 578 GLY A O 1
ATOM 1724 N N . LEU A 1 207 ? 14.271 -6.169 47.403 1.00 10.94 579 LEU A N 1
ATOM 1725 C CA . LEU A 1 207 ? 13.899 -7.472 46.887 1.00 11.14 579 LEU A CA 1
ATOM 1726 C C . LEU A 1 207 ? 15.078 -8.238 46.297 1.00 11.87 579 LEU A C 1
ATOM 1727 O O . LEU A 1 207 ? 16.081 -7.630 45.910 1.00 12.28 579 LEU A O 1
ATOM 1732 N N . SER A 1 208 ? 14.942 -9.564 46.220 1.00 12.46 580 SER A N 1
ATOM 1733 C CA . SER A 1 208 ? 15.893 -10.430 45.527 1.00 13.20 580 SER A CA 1
ATOM 1734 C C . SER A 1 208 ? 15.551 -10.493 44.056 1.00 12.38 580 SER A C 1
ATOM 1735 O O . SER A 1 208 ? 14.402 -10.788 43.713 1.00 12.69 580 SER A O 1
ATOM 1738 N N . PRO A 1 209 ? 16.543 -10.278 43.177 1.00 11.92 581 PRO A N 1
ATOM 1739 C CA . PRO A 1 209 ? 16.273 -10.463 41.751 1.00 12.20 581 PRO A CA 1
ATOM 1740 C C . PRO A 1 209 ? 15.804 -11.874 41.381 1.00 11.83 581 PRO A C 1
ATOM 1741 O O . PRO A 1 209 ? 16.180 -12.862 42.029 1.00 10.94 581 PRO A O 1
ATOM 1745 N N . GLN A 1 210 ? 14.974 -11.961 40.349 1.00 10.95 582 GLN A N 1
ATOM 1746 C CA . GLN A 1 210 ? 14.602 -13.243 39.749 1.00 11.04 582 GLN A CA 1
ATOM 1747 C C . GLN A 1 210 ? 15.814 -13.851 39.072 1.00 10.62 582 GLN A C 1
ATOM 1748 O O . GLN A 1 210 ? 16.825 -13.185 38.855 1.00 10.24 582 GLN A O 1
ATOM 1754 N N . ASN A 1 211 ? 15.709 -15.125 38.714 1.00 10.01 583 ASN A N 1
ATOM 1755 C CA . ASN A 1 211 ? 16.722 -15.712 37.856 1.00 9.98 583 ASN A CA 1
ATOM 1756 C C . ASN A 1 211 ? 16.584 -15.147 36.444 1.00 10.36 583 ASN A C 1
ATOM 1757 O O . ASN A 1 211 ? 15.572 -14.510 36.104 1.00 10.22 583 ASN A O 1
ATOM 1762 N N . SER A 1 212 ? 17.611 -15.334 35.630 1.00 11.18 584 SER A N 1
ATOM 1763 C CA . SER A 1 212 ? 17.624 -14.714 34.307 1.00 11.58 584 SER A CA 1
ATOM 1764 C C . SER A 1 212 ? 16.547 -15.258 33.369 1.00 11.55 584 SER A C 1
ATOM 1765 O O . SER A 1 212 ? 16.040 -14.528 32.538 1.00 11.92 584 SER A O 1
ATOM 1768 N N . LYS A 1 213 ? 16.158 -16.517 33.524 1.00 11.63 585 LYS A N 1
ATOM 1769 C CA . LYS A 1 213 ? 15.089 -17.088 32.702 1.00 11.82 585 LYS A CA 1
ATOM 1770 C C . LYS A 1 213 ? 13.761 -16.388 32.968 1.00 11.25 585 LYS A C 1
ATOM 1771 O O . LYS A 1 213 ? 13.089 -15.940 32.043 1.00 11.71 585 LYS A O 1
ATOM 1777 N N . ASP A 1 214 ? 13.390 -16.287 34.238 1.00 10.31 586 ASP A N 1
ATOM 1778 C CA . ASP A 1 214 ? 12.149 -15.632 34.613 1.00 10.84 586 ASP A CA 1
ATOM 1779 C C . ASP A 1 214 ? 12.211 -14.145 34.245 1.00 10.51 586 ASP A C 1
ATOM 1780 O O . ASP A 1 214 ? 11.222 -13.567 33.799 1.00 10.59 586 ASP A O 1
ATOM 1785 N N . PHE A 1 215 ? 13.379 -13.542 34.401 1.00 9.79 587 PHE A N 1
ATOM 1786 C CA . PHE A 1 215 ? 13.571 -12.126 34.062 1.00 9.93 587 PHE A CA 1
ATOM 1787 C C . PHE A 1 215 ? 13.273 -11.885 32.586 1.00 10.22 587 PHE A C 1
ATOM 1788 O O . PHE A 1 215 ? 12.516 -10.971 32.237 1.00 10.85 587 PHE A O 1
ATOM 1796 N N . VAL A 1 216 ? 13.873 -12.684 31.713 1.00 11.18 588 VAL A N 1
ATOM 1797 C CA . VAL A 1 216 ? 13.693 -12.489 30.268 1.00 12.47 588 VAL A CA 1
ATOM 1798 C C . VAL A 1 216 ? 12.240 -12.713 29.843 1.00 12.89 588 VAL A C 1
ATOM 1799 O O . VAL A 1 216 ? 11.730 -11.998 28.984 1.00 13.08 588 VAL A O 1
ATOM 1803 N N . GLN A 1 217 ? 11.568 -13.699 30.434 1.00 13.08 589 GLN A N 1
ATOM 1804 C CA A GLN A 1 217 ? 10.143 -13.937 30.187 0.60 13.95 589 GLN A CA 1
ATOM 1805 C CA B GLN A 1 217 ? 10.158 -13.920 30.146 0.40 13.49 589 GLN A CA 1
ATOM 1806 C C . GLN A 1 217 ? 9.334 -12.680 30.516 1.00 13.07 589 GLN A C 1
ATOM 1807 O O . GLN A 1 217 ? 8.398 -12.315 29.796 1.00 13.75 589 GLN A O 1
ATOM 1818 N N . MET A 1 218 ? 9.687 -12.014 31.614 1.00 12.46 590 MET A N 1
ATOM 1819 C CA . MET A 1 218 ? 8.986 -10.793 32.032 1.00 12.06 590 MET A CA 1
ATOM 1820 C C . MET A 1 218 ? 9.286 -9.644 31.070 1.00 11.61 590 MET A C 1
ATOM 1821 O O . MET A 1 218 ? 8.380 -8.887 30.693 1.00 10.24 590 MET A O 1
ATOM 1826 N N . VAL A 1 219 ? 10.551 -9.517 30.665 1.00 11.73 591 VAL A N 1
ATOM 1827 C CA . VAL A 1 219 ? 10.986 -8.403 29.823 1.00 12.42 591 VAL A CA 1
ATOM 1828 C C . VAL A 1 219 ? 10.192 -8.369 28.521 1.00 12.03 591 VAL A C 1
ATOM 1829 O O . VAL A 1 219 ? 9.859 -7.297 28.017 1.00 11.60 591 VAL A O 1
ATOM 1833 N N . ARG A 1 220 ? 9.862 -9.544 27.997 1.00 11.80 592 ARG A N 1
ATOM 1834 C CA . ARG A 1 220 ? 9.110 -9.665 26.750 1.00 13.33 592 ARG A CA 1
ATOM 1835 C C . ARG A 1 220 ? 7.665 -9.198 26.860 1.00 13.06 592 ARG A C 1
ATOM 1836 O O . ARG A 1 220 ? 6.995 -9.062 25.838 1.00 14.13 592 ARG A O 1
ATOM 1844 N N . LYS A 1 221 ? 7.191 -8.957 28.081 1.00 11.88 593 LYS A N 1
ATOM 1845 C CA . LYS A 1 221 ? 5.827 -8.465 28.330 1.00 11.89 593 LYS A CA 1
ATOM 1846 C C . LYS A 1 221 ? 5.721 -6.942 28.476 1.00 10.56 593 LYS A C 1
ATOM 1847 O O . LYS A 1 221 ? 4.619 -6.414 28.674 1.00 11.97 593 LYS A O 1
ATOM 1853 N N . ILE A 1 222 ? 6.838 -6.230 28.409 1.00 8.95 594 ILE A N 1
ATOM 1854 C CA . ILE A 1 222 ? 6.804 -4.768 28.603 1.00 8.20 594 ILE A CA 1
ATOM 1855 C C . ILE A 1 222 ? 6.661 -4.069 27.250 1.00 8.01 594 ILE A C 1
ATOM 1856 O O . ILE A 1 222 ? 7.550 -4.151 26.420 1.00 8.18 594 ILE A O 1
ATOM 1861 N N . PRO A 1 223 ? 5.525 -3.402 27.014 1.00 7.30 595 PRO A N 1
ATOM 1862 C CA . PRO A 1 223 ? 5.325 -2.778 25.707 1.00 6.85 595 PRO A CA 1
ATOM 1863 C C . PRO A 1 223 ? 6.060 -1.455 25.586 1.00 6.09 595 PRO A C 1
ATOM 1864 O O . PRO A 1 223 ? 6.571 -0.919 26.571 1.00 6.47 595 PRO A O 1
ATOM 1868 N N . TYR A 1 224 ? 6.065 -0.892 24.388 1.00 5.43 596 TYR A N 1
ATOM 1869 C CA . TYR A 1 224 ? 6.597 0.452 24.184 1.00 5.12 596 TYR A CA 1
ATOM 1870 C C . TYR A 1 224 ? 5.934 1.411 25.155 1.00 4.75 596 TYR A C 1
ATOM 1871 O O . TYR A 1 224 ? 4.714 1.346 25.379 1.00 5.48 596 TYR A O 1
ATOM 1880 N N . LEU A 1 225 ? 6.749 2.288 25.743 1.00 5.42 597 LEU A N 1
ATOM 1881 C CA . LEU A 1 225 ? 6.312 3.267 26.731 1.00 5.60 597 LEU A CA 1
ATOM 1882 C C . LEU A 1 225 ? 5.721 2.646 28.005 1.00 5.69 597 LEU A C 1
ATOM 1883 O O . LEU A 1 225 ? 5.193 3.373 28.835 1.00 5.71 597 LEU A O 1
ATOM 1888 N N . GLY A 1 226 ? 5.856 1.331 28.188 1.00 5.92 598 GLY A N 1
ATOM 1889 C CA . GLY A 1 226 ? 5.428 0.713 29.446 1.00 5.95 598 GLY A CA 1
ATOM 1890 C C . GLY A 1 226 ? 6.026 1.480 30.611 1.00 6.55 598 GLY A C 1
ATOM 1891 O O . GLY A 1 226 ? 7.227 1.732 30.629 1.00 6.17 598 GLY A O 1
ATOM 1892 N N . PHE A 1 227 ? 5.202 1.824 31.592 1.00 6.58 599 PHE A N 1
ATOM 1893 C CA . PHE A 1 227 ? 5.534 2.841 32.590 1.00 6.64 599 PHE A CA 1
ATOM 1894 C C . PHE A 1 227 ? 5.274 2.316 34.003 1.00 6.98 599 PHE A C 1
ATOM 1895 O O . PHE A 1 227 ? 4.208 1.734 34.275 1.00 7.85 599 PHE A O 1
ATOM 1903 N N . CYS A 1 228 ? 6.231 2.520 34.909 1.00 6.96 600 CYS A N 1
ATOM 1904 C CA . CYS A 1 228 ? 6.023 2.192 36.318 1.00 7.14 600 CYS A CA 1
ATOM 1905 C C . CYS A 1 228 ? 6.504 3.329 37.191 1.00 7.57 600 CYS A C 1
ATOM 1906 O O . CYS A 1 228 ? 7.201 4.236 36.739 1.00 7.87 600 CYS A O 1
ATOM 1909 N N . SER A 1 229 ? 6.102 3.263 38.450 1.00 8.18 601 SER A N 1
ATOM 1910 C CA . SER A 1 229 ? 6.433 4.239 39.457 1.00 8.72 601 SER A CA 1
ATOM 1911 C C . SER A 1 229 ? 6.885 3.522 40.716 1.00 9.25 601 SER A C 1
ATOM 1912 O O . SER A 1 229 ? 6.190 2.645 41.225 1.00 9.41 601 SER A O 1
ATOM 1915 N N . CYS A 1 230 ? 8.045 3.908 41.211 1.00 9.19 602 CYS A N 1
ATOM 1916 C CA . CYS A 1 230 ? 8.571 3.384 42.457 1.00 10.61 602 CYS A CA 1
ATOM 1917 C C . CYS A 1 230 ? 8.650 4.570 43.409 1.00 10.96 602 CYS A C 1
ATOM 1918 O O . CYS A 1 230 ? 9.383 5.528 43.144 1.00 11.02 602 CYS A O 1
ATOM 1921 N N . GLU A 1 231 ? 7.860 4.529 44.493 1.00 11.54 603 GLU A N 1
ATOM 1922 C CA . GLU A 1 231 ? 7.681 5.684 45.382 1.00 12.68 603 GLU A CA 1
ATOM 1923 C C . GLU A 1 231 ? 8.370 5.452 46.716 1.00 12.67 603 GLU A C 1
ATOM 1924 O O . GLU A 1 231 ? 8.416 4.332 47.214 1.00 11.14 603 GLU A O 1
ATOM 1930 N N . GLU A 1 232 ? 8.929 6.511 47.271 1.00 14.88 604 GLU A N 1
ATOM 1931 C CA . GLU A 1 232 ? 9.524 6.413 48.585 1.00 17.96 604 GLU A CA 1
ATOM 1932 C C . GLU A 1 232 ? 8.525 6.973 49.551 1.00 20.40 604 GLU A C 1
ATOM 1933 O O . GLU A 1 232 ? 8.205 8.154 49.505 1.00 20.28 604 GLU A O 1
ATOM 1939 N N . LEU A 1 233 ? 8.047 6.075 50.407 1.00 23.47 605 LEU A N 1
ATOM 1940 C CA . LEU A 1 233 ? 6.974 6.326 51.353 1.00 26.19 605 LEU A CA 1
ATOM 1941 C C . LEU A 1 233 ? 7.208 7.499 52.301 1.00 27.30 605 LEU A C 1
ATOM 1942 O O . LEU A 1 233 ? 6.298 8.286 52.539 1.00 28.95 605 LEU A O 1
ATOM 1947 N N . GLY A 1 234 ? 8.406 7.629 52.854 1.00 28.36 606 GLY A N 1
ATOM 1948 C CA . GLY A 1 234 ? 8.680 8.764 53.734 1.00 28.78 606 GLY A CA 1
ATOM 1949 C C . GLY A 1 234 ? 8.287 8.531 55.189 1.00 28.55 606 GLY A C 1
ATOM 1950 O O . GLY A 1 234 ? 8.917 9.102 56.073 1.00 30.27 606 GLY A O 1
ATOM 1951 N N . GLU A 1 235 ? 7.242 7.736 55.457 1.00 28.00 607 GLU A N 1
ATOM 1952 C CA . GLU A 1 235 ? 6.999 7.257 56.836 1.00 26.93 607 GLU A CA 1
ATOM 1953 C C . GLU A 1 235 ? 8.069 6.217 57.240 1.00 25.55 607 GLU A C 1
ATOM 1954 O O . GLU A 1 235 ? 8.323 6.030 58.430 1.00 25.99 607 GLU A O 1
ATOM 1960 N N . THR A 1 236 ? 8.692 5.555 56.260 1.00 22.99 608 THR A N 1
ATOM 1961 C CA . THR A 1 236 ? 9.698 4.503 56.512 1.00 21.17 608 THR A CA 1
ATOM 1962 C C . THR A 1 236 ? 11.004 4.604 55.716 1.00 20.04 608 THR A C 1
ATOM 1963 O O . THR A 1 236 ? 12.020 4.022 56.113 1.00 19.30 608 THR A O 1
ATOM 1967 N N . GLY A 1 237 ? 10.956 5.288 54.573 1.00 18.66 609 GLY A N 1
ATOM 1968 C CA . GLY A 1 237 ? 12.092 5.353 53.662 1.00 17.11 609 GLY A CA 1
ATOM 1969 C C . GLY A 1 237 ? 12.234 4.147 52.727 1.00 15.40 609 GLY A C 1
ATOM 1970 O O . GLY A 1 237 ? 13.212 4.042 51.985 1.00 15.15 609 GLY A O 1
ATOM 1971 N N . ILE A 1 238 ? 11.253 3.248 52.748 1.00 13.83 610 ILE A N 1
ATOM 1972 C CA . ILE A 1 238 ? 11.265 2.063 51.902 1.00 12.94 610 ILE A CA 1
ATOM 1973 C C . ILE A 1 238 ? 10.635 2.417 50.559 1.00 12.12 610 ILE A C 1
ATOM 1974 O O . ILE A 1 238 ? 9.556 2.989 50.509 1.00 13.48 610 ILE A O 1
ATOM 1979 N N . TRP A 1 239 ? 11.339 2.089 49.481 1.00 11.09 611 TRP A N 1
ATOM 1980 C CA . TRP A 1 239 ? 10.821 2.251 48.121 1.00 10.94 611 TRP A CA 1
ATOM 1981 C C . TRP A 1 239 ? 9.867 1.102 47.759 1.00 10.79 611 TRP A C 1
ATOM 1982 O O . TRP A 1 239 ? 10.142 -0.061 48.061 1.00 11.38 611 TRP A O 1
ATOM 1993 N N . GLN A 1 240 ? 8.775 1.444 47.082 1.00 11.24 612 GLN A N 1
ATOM 1994 C CA . GLN A 1 240 ? 7.787 0.460 46.641 1.00 11.11 612 GLN A CA 1
ATOM 1995 C C . GLN A 1 240 ? 7.156 0.865 45.336 1.00 10.74 612 GLN A C 1
ATOM 1996 O O . GLN A 1 240 ? 6.778 2.013 45.159 1.00 10.35 612 GLN A O 1
ATOM 2002 N N . LEU A 1 241 ? 7.007 -0.112 44.442 1.00 10.39 613 LEU A N 1
ATOM 2003 C CA . LEU A 1 241 ? 6.199 0.081 43.239 1.00 10.68 613 LEU A CA 1
ATOM 2004 C C . LEU A 1 241 ? 4.761 0.454 43.620 1.00 11.43 613 LEU A C 1
ATOM 2005 O O . LEU A 1 241 ? 4.169 -0.134 44.527 1.00 12.44 613 LEU A O 1
ATOM 2010 N N . THR A 1 242 ? 4.218 1.437 42.923 1.00 11.74 614 THR A N 1
ATOM 2011 C CA . THR A 1 242 ? 2.876 1.935 43.187 1.00 12.85 614 THR A CA 1
ATOM 2012 C C . THR A 1 242 ? 2.245 2.331 41.866 1.00 12.63 614 THR A C 1
ATOM 2013 O O . THR A 1 242 ? 2.918 2.364 40.841 1.00 12.52 614 THR A O 1
ATOM 2017 N N . ASP A 1 243 ? 0.965 2.659 41.886 1.00 12.60 615 ASP A N 1
ATOM 2018 C CA . ASP A 1 243 ? 0.292 3.057 40.654 1.00 13.29 615 ASP A CA 1
ATOM 2019 C C . ASP A 1 243 ? 0.886 4.324 40.088 1.00 12.48 615 ASP A C 1
ATOM 2020 O O . ASP A 1 243 ? 1.051 5.317 40.799 1.00 12.10 615 ASP A O 1
ATOM 2025 N N . PRO A 1 244 ? 1.220 4.304 38.786 1.00 11.88 616 PRO A N 1
ATOM 2026 C CA . PRO A 1 244 ? 1.670 5.545 38.171 1.00 11.86 616 PRO A CA 1
ATOM 2027 C C . PRO A 1 244 ? 0.568 6.606 38.169 1.00 11.27 616 PRO A C 1
ATOM 2028 O O . PRO A 1 244 ? -0.618 6.258 38.277 1.00 11.29 616 PRO A O 1
ATOM 2032 N N . PRO A 1 245 ? 0.937 7.886 38.009 1.00 11.27 617 PRO A N 1
ATOM 2033 C CA . PRO A 1 245 ? -0.108 8.888 37.976 1.00 12.07 617 PRO A CA 1
ATOM 2034 C C . PRO A 1 245 ? -0.792 9.013 36.614 1.00 11.51 617 PRO A C 1
ATOM 2035 O O . PRO A 1 245 ? -1.667 9.862 36.465 1.00 12.60 617 PRO A O 1
ATOM 2039 N N . ILE A 1 246 ? -0.389 8.200 35.633 1.00 10.36 618 ILE A N 1
ATOM 2040 C CA . ILE A 1 246 ? -1.011 8.180 34.314 1.00 9.51 618 ILE A CA 1
ATOM 2041 C C . ILE A 1 246 ? -1.556 6.806 33.985 1.00 8.48 618 ILE A C 1
ATOM 2042 O O . ILE A 1 246 ? -1.094 5.800 34.510 1.00 8.81 618 ILE A O 1
ATOM 2047 N N . LEU A 1 247 ? -2.567 6.786 33.120 1.00 7.99 619 LEU A N 1
ATOM 2048 C CA . LEU A 1 247 ? -3.173 5.563 32.637 1.00 8.36 619 LEU A CA 1
ATOM 2049 C C . LEU A 1 247 ? -2.229 4.803 31.698 1.00 8.05 619 LEU A C 1
ATOM 2050 O O . LEU A 1 247 ? -1.316 5.401 31.102 1.00 7.83 619 LEU A O 1
ATOM 2055 N N . PRO A 1 248 ? -2.459 3.484 31.541 1.00 8.41 620 PRO A N 1
ATOM 2056 C CA . PRO A 1 248 ? -1.725 2.725 30.533 1.00 8.44 620 PRO A CA 1
ATOM 2057 C C . PRO A 1 248 ? -2.062 3.196 29.105 1.00 8.09 620 PRO A C 1
ATOM 2058 O O . PRO A 1 248 ? -3.059 3.918 28.897 1.00 7.42 620 PRO A O 1
ATOM 2062 N N . LEU A 1 249 ? -1.244 2.771 28.147 1.00 7.43 621 LEU A N 1
ATOM 2063 C CA . LEU A 1 249 ? -1.434 3.097 26.736 1.00 7.69 621 LEU A CA 1
ATOM 2064 C C . LEU A 1 249 ? -1.361 1.804 25.947 1.00 7.60 621 LEU A C 1
ATOM 2065 O O . LEU A 1 249 ? -0.324 1.124 25.968 1.00 8.40 621 LEU A O 1
ATOM 2070 N N . THR A 1 250 ? -2.467 1.458 25.281 1.00 7.23 622 THR A N 1
ATOM 2071 C CA . THR A 1 250 ? -2.592 0.198 24.561 1.00 6.83 622 THR A CA 1
ATOM 2072 C C . THR A 1 250 ? -3.167 0.453 23.175 1.00 6.66 622 THR A C 1
ATOM 2073 O O . THR A 1 250 ? -4.193 1.139 23.063 1.00 6.72 622 THR A O 1
ATOM 2077 N N . HIS A 1 251 ? -2.519 -0.071 22.133 1.00 6.42 623 HIS A N 1
ATOM 2078 C CA . HIS A 1 251 ? -3.074 -0.011 20.783 1.00 6.17 623 HIS A CA 1
ATOM 2079 C C . HIS A 1 251 ? -2.632 -1.209 19.983 1.00 6.17 623 HIS A C 1
ATOM 2080 O O . HIS A 1 251 ? -1.701 -1.912 20.368 1.00 7.19 623 HIS A O 1
ATOM 2087 N N . GLY A 1 252 ? -3.325 -1.445 18.875 1.00 6.87 624 GLY A N 1
ATOM 2088 C CA . GLY A 1 252 ? -3.016 -2.549 17.987 1.00 7.33 624 GLY A CA 1
ATOM 2089 C C . GLY A 1 252 ? -2.133 -2.121 16.827 1.00 7.35 624 GLY A C 1
ATOM 2090 O O . GLY A 1 252 ? -1.650 -0.987 16.782 1.00 7.12 624 GLY A O 1
ATOM 2091 N N . PRO A 1 253 ? -1.897 -3.042 15.898 1.00 8.89 625 PRO A N 1
ATOM 2092 C CA . PRO A 1 253 ? -1.052 -2.800 14.749 1.00 7.99 625 PRO A CA 1
ATOM 2093 C C . PRO A 1 253 ? -1.819 -2.244 13.557 1.00 8.21 625 PRO A C 1
ATOM 2094 O O . PRO A 1 253 ? -3.048 -2.291 13.500 1.00 8.84 625 PRO A O 1
ATOM 2098 N N . THR A 1 254 ? -1.059 -1.750 12.602 1.00 8.21 626 THR A N 1
ATOM 2099 C CA . THR A 1 254 ? -1.521 -1.502 11.245 1.00 8.83 626 THR A CA 1
ATOM 2100 C C . THR A 1 254 ? -0.504 -2.224 10.350 1.00 9.06 626 THR A C 1
ATOM 2101 O O . THR A 1 254 ? 0.619 -1.762 10.150 1.00 9.15 626 THR A O 1
ATOM 2105 N N . GLY A 1 255 ? -0.890 -3.393 9.864 1.00 10.74 627 GLY A N 1
ATOM 2106 C CA . GLY A 1 255 ? 0.010 -4.271 9.142 1.00 11.29 627 GLY A CA 1
ATOM 2107 C C . GLY A 1 255 ? 0.308 -3.801 7.731 1.00 11.48 627 GLY A C 1
ATOM 2108 O O . GLY A 1 255 ? -0.340 -2.902 7.184 1.00 11.97 627 GLY A O 1
ATOM 2109 N N . GLY A 1 256 ? 1.337 -4.406 7.156 1.00 11.92 628 GLY A N 1
ATOM 2110 C CA . GLY A 1 256 ? 1.753 -4.127 5.806 1.00 12.85 628 GLY A CA 1
ATOM 2111 C C . GLY A 1 256 ? 0.650 -4.386 4.808 1.00 12.99 628 GLY A C 1
ATOM 2112 O O . GLY A 1 256 ? -0.143 -5.325 4.950 1.00 13.72 628 GLY A O 1
ATOM 2113 N N . PHE A 1 257 ? 0.594 -3.540 3.794 1.00 13.68 629 PHE A N 1
ATOM 2114 C CA . PHE A 1 257 ? -0.436 -3.621 2.779 1.00 13.26 629 PHE A CA 1
ATOM 2115 C C . PHE A 1 257 ? 0.162 -3.248 1.445 1.00 14.41 629 PHE A C 1
ATOM 2116 O O . PHE A 1 257 ? 0.659 -2.131 1.256 1.00 14.13 629 PHE A O 1
ATOM 2124 N N . ASN A 1 258 ? 0.161 -4.229 0.552 1.00 15.20 630 ASN A N 1
ATOM 2125 C CA . ASN A 1 258 ? 0.562 -4.035 -0.824 1.00 16.00 630 ASN A CA 1
ATOM 2126 C C . ASN A 1 258 ? -0.680 -4.146 -1.692 1.00 15.71 630 ASN A C 1
ATOM 2127 O O . ASN A 1 258 ? -1.205 -5.246 -1.901 1.00 14.33 630 ASN A O 1
ATOM 2132 N N . TRP A 1 259 ? -1.166 -3.004 -2.171 1.00 15.41 631 TRP A N 1
ATOM 2133 C CA . TRP A 1 259 ? -2.440 -2.969 -2.871 1.00 15.81 631 TRP A CA 1
ATOM 2134 C C . TRP A 1 259 ? -2.403 -3.854 -4.122 1.00 16.98 631 TRP A C 1
ATOM 2135 O O . TRP A 1 259 ? -3.393 -4.476 -4.468 1.00 17.11 631 TRP A O 1
ATOM 2146 N N . ARG A 1 260 ? -1.248 -3.941 -4.779 1.00 18.75 632 ARG A N 1
ATOM 2147 C CA . ARG A 1 260 ? -1.113 -4.825 -5.949 1.00 20.67 632 ARG A CA 1
ATOM 2148 C C . ARG A 1 260 ? -1.310 -6.304 -5.644 1.00 21.72 632 ARG A C 1
ATOM 2149 O O . ARG A 1 260 ? -1.938 -7.034 -6.416 1.00 23.17 632 ARG A O 1
ATOM 2157 N N . GLU A 1 261 ? -0.747 -6.761 -4.540 1.00 22.29 633 GLU A N 1
ATOM 2158 C CA . GLU A 1 261 ? -0.896 -8.157 -4.152 1.00 23.01 633 GLU A CA 1
ATOM 2159 C C . GLU A 1 261 ? -2.315 -8.496 -3.711 1.00 21.89 633 GLU A C 1
ATOM 2160 O O . GLU A 1 261 ? -2.766 -9.626 -3.865 1.00 22.50 633 GLU A O 1
ATOM 2166 N N . THR A 1 262 ? -3.022 -7.517 -3.168 1.00 20.18 634 THR A N 1
ATOM 2167 C CA . THR A 1 262 ? -4.265 -7.792 -2.470 1.00 19.27 634 THR A CA 1
ATOM 2168 C C . THR A 1 262 ? -5.488 -7.431 -3.297 1.00 19.04 634 THR A C 1
ATOM 2169 O O . THR A 1 262 ? -6.487 -8.138 -3.257 1.00 18.83 634 THR A O 1
ATOM 2173 N N . LEU A 1 263 ? -5.414 -6.333 -4.040 1.00 18.81 635 LEU A N 1
ATOM 2174 C CA . LEU A 1 263 ? -6.571 -5.860 -4.786 1.00 19.10 635 LEU A CA 1
ATOM 2175 C C . LEU A 1 263 ? -6.588 -6.258 -6.268 1.00 21.10 635 LEU A C 1
ATOM 2176 O O . LEU A 1 263 ? -7.538 -5.917 -6.949 1.00 21.49 635 LEU A O 1
ATOM 2181 N N . LEU A 1 264 ? -5.551 -6.934 -6.761 1.00 22.90 636 LEU A N 1
ATOM 2182 C CA . LEU A 1 264 ? -5.514 -7.406 -8.156 1.00 24.32 636 LEU A CA 1
ATOM 2183 C C . LEU A 1 264 ? -5.646 -8.930 -8.222 1.00 25.38 636 LEU A C 1
ATOM 2184 O O . LEU A 1 264 ? -6.322 -9.473 -9.114 1.00 26.56 636 LEU A O 1
ATOM 2189 N N . ARG B 1 1 ? 9.081 52.385 66.157 1.00 20.24 373 ARG B N 1
ATOM 2190 C CA . ARG B 1 1 ? 9.946 52.018 64.989 1.00 19.77 373 ARG B CA 1
ATOM 2191 C C . ARG B 1 1 ? 9.350 50.857 64.176 1.00 18.19 373 ARG B C 1
ATOM 2192 O O . ARG B 1 1 ? 9.004 49.816 64.749 1.00 18.27 373 ARG B O 1
ATOM 2200 N N . CYS B 1 2 ? 9.232 51.022 62.847 1.00 16.54 374 CYS B N 1
ATOM 2201 C CA . CYS B 1 2 ? 8.938 49.888 61.945 1.00 14.32 374 CYS B CA 1
ATOM 2202 C C . CYS B 1 2 ? 10.044 49.722 60.913 1.00 11.65 374 CYS B C 1
ATOM 2203 O O . CYS B 1 2 ? 10.542 50.694 60.344 1.00 11.82 374 CYS B O 1
ATOM 2206 N N . LEU B 1 3 ? 10.390 48.468 60.674 1.00 8.89 375 LEU B N 1
ATOM 2207 C CA . LEU B 1 3 ? 11.222 48.066 59.541 1.00 8.13 375 LEU B CA 1
ATOM 2208 C C . LEU B 1 3 ? 10.311 47.360 58.546 1.00 7.77 375 LEU B C 1
ATOM 2209 O O . LEU B 1 3 ? 9.748 46.303 58.832 1.00 9.09 375 LEU B O 1
ATOM 2214 N N . PHE B 1 4 ? 10.166 47.962 57.380 1.00 6.71 376 PHE B N 1
ATOM 2215 C CA . PHE B 1 4 ? 9.412 47.364 56.286 1.00 6.18 376 PHE B CA 1
ATOM 2216 C C . PHE B 1 4 ? 10.382 46.684 55.352 1.00 6.42 376 PHE B C 1
ATOM 2217 O O . PHE B 1 4 ? 11.412 47.260 55.000 1.00 6.41 376 PHE B O 1
ATOM 2225 N N . VAL B 1 5 ? 10.047 45.478 54.917 1.00 5.79 377 VAL B N 1
ATOM 2226 C CA . VAL B 1 5 ? 10.875 44.762 53.948 1.00 5.93 377 VAL B CA 1
ATOM 2227 C C . VAL B 1 5 ? 9.975 44.246 52.829 1.00 5.52 377 VAL B C 1
ATOM 2228 O O . VAL B 1 5 ? 8.926 43.646 53.099 1.00 6.32 377 VAL B O 1
ATOM 2232 N N . CYS B 1 6 ? 10.353 44.507 51.577 1.00 5.62 378 CYS B N 1
ATOM 2233 C CA . CYS B 1 6 ? 9.573 44.002 50.465 1.00 5.94 378 CYS B CA 1
ATOM 22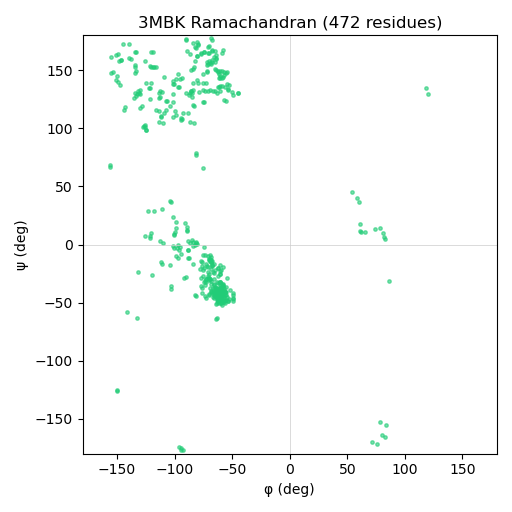34 C C . CYS B 1 6 ? 10.453 43.467 49.351 1.00 5.28 378 CYS B C 1
ATOM 2235 O O . CYS B 1 6 ? 11.632 43.797 49.247 1.00 6.12 378 CYS B O 1
ATOM 2238 N N . ARG B 1 7 ? 9.856 42.625 48.520 1.00 5.08 379 ARG B N 1
ATOM 2239 C CA . ARG B 1 7 ? 10.495 42.090 47.331 1.00 5.15 379 ARG B CA 1
ATOM 2240 C C . ARG B 1 7 ? 10.376 43.059 46.160 1.00 5.32 379 ARG B C 1
ATOM 2241 O O . ARG B 1 7 ? 9.412 43.804 46.041 1.00 6.21 379 ARG B O 1
ATOM 2249 N N . HIS B 1 8 ? 11.349 43.012 45.273 1.00 5.24 380 HIS B N 1
ATOM 2250 C CA . HIS B 1 8 ? 11.319 43.747 44.028 1.00 4.87 380 HIS B CA 1
ATOM 2251 C C . HIS B 1 8 ? 10.087 43.398 43.162 1.00 4.83 380 HIS B C 1
ATOM 2252 O O . HIS B 1 8 ? 9.374 42.398 43.378 1.00 4.78 380 HIS B O 1
ATOM 2259 N N . GLY B 1 9 ? 9.867 44.232 42.146 1.00 4.92 381 GLY B N 1
ATOM 2260 C CA . GLY B 1 9 ? 8.775 44.059 41.198 1.00 5.07 381 GLY B CA 1
ATOM 2261 C C . GLY B 1 9 ? 9.083 43.118 40.060 1.00 5.16 381 GLY B C 1
ATOM 2262 O O . GLY B 1 9 ? 10.197 42.647 39.902 1.00 6.11 381 GLY B O 1
ATOM 2263 N N . GLU B 1 10 ? 8.082 42.832 39.248 1.00 5.33 382 GLU B N 1
ATOM 2264 C CA . GLU B 1 10 ? 8.239 41.856 38.174 1.00 5.43 382 GLU B CA 1
ATOM 2265 C C . GLU B 1 10 ? 9.540 42.011 37.388 1.00 5.87 382 GLU B C 1
ATOM 2266 O O . GLU B 1 10 ? 9.866 43.089 36.913 1.00 5.81 382 GLU B O 1
ATOM 2272 N N . ARG B 1 11 ? 10.239 40.896 37.224 1.00 6.10 383 ARG B N 1
ATOM 2273 C CA . ARG B 1 11 ? 11.525 40.865 36.564 1.00 6.72 383 ARG B CA 1
ATOM 2274 C C . ARG B 1 11 ? 11.410 40.358 35.115 1.00 7.02 383 ARG B C 1
ATOM 2275 O O . ARG B 1 11 ? 10.684 39.408 34.821 1.00 7.15 383 ARG B O 1
ATOM 2283 N N . MET B 1 12 ? 12.144 41.036 34.232 1.00 7.03 384 MET B N 1
ATOM 2284 C CA . MET B 1 12 ? 12.056 40.843 32.783 1.00 7.49 384 MET B CA 1
ATOM 2285 C C . MET B 1 12 ? 12.405 39.423 32.371 1.00 7.27 384 MET B C 1
ATOM 2286 O O . MET B 1 12 ? 11.819 38.886 31.422 1.00 8.15 384 MET B O 1
ATOM 2291 N N . ASP B 1 13 ? 13.389 38.827 33.042 1.00 7.60 385 ASP B N 1
ATOM 2292 C CA . ASP B 1 13 ? 13.841 37.488 32.649 1.00 8.77 385 ASP B CA 1
ATOM 2293 C C . ASP B 1 13 ? 12.794 36.420 32.912 1.00 8.88 385 ASP B C 1
ATOM 2294 O O . ASP B 1 13 ? 12.675 35.433 32.168 1.00 11.56 385 ASP B O 1
ATOM 2299 N N . VAL B 1 14 ? 11.978 36.616 33.941 1.00 8.92 386 VAL B N 1
ATOM 2300 C CA . VAL B 1 14 ? 10.950 35.626 34.261 1.00 9.33 386 VAL B CA 1
ATOM 2301 C C . VAL B 1 14 ? 9.841 35.694 33.209 1.00 9.20 386 VAL B C 1
ATOM 2302 O O . VAL B 1 14 ? 9.437 34.662 32.656 1.00 10.74 386 VAL B O 1
ATOM 2306 N N . VAL B 1 15 ? 9.388 36.898 32.872 1.00 9.25 387 VAL B N 1
ATOM 2307 C CA . VAL B 1 15 ? 8.310 37.052 31.897 1.00 9.43 387 VAL B CA 1
ATOM 2308 C C . VAL B 1 15 ? 8.716 36.527 30.521 1.00 9.32 387 VAL B C 1
ATOM 2309 O O . VAL B 1 15 ? 7.960 35.788 29.885 1.00 10.75 387 VAL B O 1
ATOM 2313 N N . PHE B 1 16 ? 9.905 36.914 30.065 1.00 9.40 388 PHE B N 1
ATOM 2314 C CA . PHE B 1 16 ? 10.290 36.682 28.680 1.00 10.48 388 PHE B CA 1
ATOM 2315 C C . PHE B 1 16 ? 11.226 35.500 28.503 1.00 11.96 388 PHE B C 1
ATOM 2316 O O . PHE B 1 16 ? 11.577 35.150 27.371 1.00 14.09 388 PHE B O 1
ATOM 2324 N N . GLY B 1 17 ? 11.582 34.866 29.607 1.00 13.67 389 GLY B N 1
ATOM 2325 C CA . GLY B 1 17 ? 12.150 33.530 29.564 1.00 16.22 389 GLY B CA 1
ATOM 2326 C C . GLY B 1 17 ? 13.612 33.476 29.227 1.00 18.38 389 GLY B C 1
ATOM 2327 O O . GLY B 1 17 ? 14.321 34.485 29.295 1.00 18.01 389 GLY B O 1
ATOM 2328 N N . LYS B 1 18 ? 14.032 32.262 28.861 1.00 20.85 390 LYS B N 1
ATOM 2329 C CA . LYS B 1 18 ? 15.441 31.880 28.720 1.00 22.37 390 LYS B CA 1
ATOM 2330 C C . LYS B 1 18 ? 16.195 32.779 27.745 1.00 22.05 390 LYS B C 1
ATOM 2331 O O . LYS B 1 18 ? 17.332 33.170 27.997 1.00 23.48 390 LYS B O 1
ATOM 2337 N N . TYR B 1 19 ? 15.542 33.110 26.644 1.00 21.30 391 TYR B N 1
ATOM 2338 C CA . TYR B 1 19 ? 16.149 33.919 25.607 1.00 19.96 391 TYR B CA 1
ATOM 2339 C C . TYR B 1 19 ? 15.656 35.355 25.637 1.00 17.47 391 TYR B C 1
ATOM 2340 O O . TYR B 1 19 ? 15.491 35.967 24.587 1.00 17.77 391 TYR B O 1
ATOM 2349 N N . TRP B 1 20 ? 15.425 35.917 26.829 1.00 14.82 392 TRP B N 1
ATOM 2350 C CA . TRP B 1 20 ? 14.844 37.258 26.885 1.00 12.51 392 TRP B CA 1
ATOM 2351 C C . TRP B 1 20 ? 15.721 38.342 26.251 1.00 11.36 392 TRP B C 1
ATOM 2352 O O . TRP B 1 20 ? 15.200 39.282 25.702 1.00 10.14 392 TRP B O 1
ATOM 2363 N N . LEU B 1 21 ? 17.044 38.216 26.326 1.00 11.39 393 LEU B N 1
ATOM 2364 C CA . LEU B 1 21 ? 17.917 39.241 25.752 1.00 11.69 393 LEU B CA 1
ATOM 2365 C C . LEU B 1 21 ? 17.658 39.407 24.259 1.00 11.20 393 LEU B C 1
ATOM 2366 O O . LEU B 1 21 ? 17.699 40.513 23.748 1.00 10.98 393 LEU B O 1
ATOM 2371 N N . SER B 1 22 ? 17.366 38.302 23.581 1.00 11.12 394 SER B N 1
ATOM 2372 C CA . SER B 1 22 ? 17.092 38.343 22.155 1.00 12.23 394 SER B CA 1
ATOM 2373 C C . SER B 1 22 ? 15.803 39.069 21.824 1.00 12.41 394 SER B C 1
ATOM 2374 O O . SER B 1 22 ? 15.613 39.474 20.691 1.00 14.52 394 SER B O 1
ATOM 2377 N N . GLN B 1 23 ? 14.927 39.242 22.807 1.00 12.89 395 GLN B N 1
ATOM 2378 C CA . GLN B 1 23 ? 13.696 40.028 22.644 1.00 13.65 395 GLN B CA 1
ATOM 2379 C C . GLN B 1 23 ? 13.814 41.510 23.047 1.00 14.46 395 GLN B C 1
ATOM 2380 O O . GLN B 1 23 ? 12.851 42.258 22.965 1.00 15.45 395 GLN B O 1
ATOM 2386 N N A CYS B 1 24 ? 14.985 41.856 23.605 0.70 14.70 396 CYS B N 1
ATOM 2387 N N B CYS B 1 24 ? 14.995 42.005 23.352 0.30 14.73 396 CYS B N 1
ATOM 2388 C CA A CYS B 1 24 ? 15.277 43.184 24.158 0.70 14.57 396 CYS B CA 1
ATOM 2389 C CA B CYS B 1 24 ? 15.090 43.452 23.513 0.30 14.53 396 CYS B CA 1
ATOM 2390 C C A CYS B 1 24 ? 16.528 43.877 23.560 0.70 14.56 396 CYS B C 1
ATOM 2391 C C B CYS B 1 24 ? 16.486 43.974 23.367 0.30 14.57 396 CYS B C 1
ATOM 2392 O O A CYS B 1 24 ? 16.751 45.037 23.922 0.70 14.71 396 CYS B O 1
ATOM 2393 O O B CYS B 1 24 ? 16.792 45.054 23.873 0.30 14.77 396 CYS B O 1
ATOM 2398 N N . PHE B 1 25 ? 17.331 43.197 22.707 1.00 13.96 397 PHE B N 1
ATOM 2399 C CA . PHE B 1 25 ? 18.621 43.706 22.229 1.00 13.63 397 PHE B CA 1
ATOM 2400 C C . PHE B 1 25 ? 18.866 43.224 20.837 1.00 14.43 397 PHE B C 1
ATOM 2401 O O . PHE B 1 25 ? 18.608 42.055 20.479 1.00 14.86 397 PHE B O 1
ATOM 2409 N N . ASP B 1 26 ? 19.375 44.145 20.045 1.00 15.62 398 ASP B N 1
ATOM 2410 C CA . ASP B 1 26 ? 19.535 43.886 18.655 1.00 16.21 398 ASP B CA 1
ATOM 2411 C C . ASP B 1 26 ? 20.958 43.392 18.424 1.00 16.60 398 ASP B C 1
ATOM 2412 O O . ASP B 1 26 ? 21.739 43.190 19.363 1.00 17.73 398 ASP B O 1
ATOM 2417 N N . ALA B 1 27 ? 21.279 43.168 17.162 1.00 17.46 399 ALA B N 1
ATOM 2418 C CA . ALA B 1 27 ? 22.547 42.599 16.782 1.00 18.04 399 ALA B CA 1
ATOM 2419 C C . ALA B 1 27 ? 23.727 43.552 17.052 1.00 18.94 399 ALA B C 1
ATOM 2420 O O . ALA B 1 27 ? 24.878 43.126 17.039 1.00 18.98 399 ALA B O 1
ATOM 2422 N N . LYS B 1 28 ? 23.428 44.826 17.320 1.00 19.64 400 LYS B N 1
ATOM 2423 C CA . LYS B 1 28 ? 24.437 45.805 17.733 1.00 20.43 400 LYS B CA 1
ATOM 2424 C C . LYS B 1 28 ? 24.472 46.053 19.250 1.00 20.55 400 LYS B C 1
ATOM 2425 O O . LYS B 1 28 ? 25.147 46.982 19.710 1.00 20.98 400 LYS B O 1
ATOM 2431 N N . GLY B 1 29 ? 23.770 45.229 20.027 1.00 19.96 401 GLY B N 1
ATOM 2432 C CA . GLY B 1 29 ? 23.756 45.384 21.493 1.00 18.81 401 GLY B CA 1
ATOM 2433 C C . GLY B 1 29 ? 22.917 46.563 21.988 1.00 17.69 401 GLY B C 1
ATOM 2434 O O . GLY B 1 29 ? 23.008 46.970 23.159 1.00 17.69 401 GLY B O 1
ATOM 2435 N N . ARG B 1 30 ? 22.102 47.114 21.092 1.00 16.55 402 ARG B N 1
ATOM 2436 C CA A ARG B 1 30 ? 21.229 48.254 21.380 0.50 16.43 402 ARG B CA 1
ATOM 2437 C CA B ARG B 1 30 ? 21.263 48.244 21.415 0.50 16.41 402 ARG B CA 1
ATOM 2438 C C . ARG B 1 30 ? 19.862 47.766 21.812 1.00 15.95 402 ARG B C 1
ATOM 2439 O O . ARG B 1 30 ? 19.316 46.818 21.222 1.00 15.60 402 ARG B O 1
ATOM 2454 N N . TYR B 1 31 ? 19.310 48.434 22.820 1.00 15.00 403 TYR B N 1
ATOM 2455 C CA . TYR B 1 31 ? 18.005 48.110 23.347 1.00 14.43 403 TYR B CA 1
ATOM 2456 C C . TYR B 1 31 ? 16.885 48.440 22.369 1.00 13.80 403 TYR B C 1
ATOM 2457 O O . TYR B 1 31 ? 16.819 49.530 21.792 1.00 14.50 403 TYR B O 1
ATOM 2466 N N A ILE B 1 32 ? 15.998 47.452 22.303 0.70 13.61 404 ILE B N 1
ATOM 2467 N N B ILE B 1 32 ? 15.968 47.502 22.103 0.30 13.98 404 ILE B N 1
ATOM 2468 C CA A ILE B 1 32 ? 14.809 47.496 21.523 0.70 12.84 404 ILE B CA 1
ATOM 2469 C CA B ILE B 1 32 ? 14.758 47.820 21.296 0.30 13.75 404 ILE B CA 1
ATOM 2470 C C A ILE B 1 32 ? 13.664 47.016 22.394 0.70 12.77 404 ILE B C 1
ATOM 2471 C C B ILE B 1 32 ? 13.565 46.931 21.662 0.30 13.35 404 ILE B C 1
ATOM 2472 O O A ILE B 1 32 ? 13.805 46.176 23.302 0.70 12.19 404 ILE B O 1
ATOM 2473 O O B ILE B 1 32 ? 13.585 45.731 21.383 0.30 12.14 404 ILE B O 1
ATOM 2482 N N . ARG B 1 33 ? 12.495 47.547 22.168 1.00 12.62 405 ARG B N 1
ATOM 2483 C CA . ARG B 1 33 ? 11.412 46.831 22.776 1.00 13.89 405 ARG B CA 1
ATOM 2484 C C . ARG B 1 33 ? 10.485 46.164 21.794 1.00 12.83 405 ARG B C 1
ATOM 2485 O O . ARG B 1 33 ? 10.223 46.656 20.674 1.00 14.04 405 ARG B O 1
ATOM 2493 N N . THR B 1 34 ? 10.067 44.980 22.207 1.00 11.44 406 THR B N 1
ATOM 2494 C CA . THR B 1 34 ? 9.243 44.121 21.380 1.00 11.04 406 THR B CA 1
ATOM 2495 C C . THR B 1 34 ? 7.916 43.786 22.057 1.00 9.57 406 THR B C 1
ATOM 2496 O O . THR B 1 34 ? 7.144 42.976 21.552 1.00 10.03 406 THR B O 1
ATOM 2500 N N . ASN B 1 35 ? 7.653 44.405 23.211 1.00 8.67 407 ASN B N 1
ATOM 2501 C CA . ASN B 1 35 ? 6.426 44.156 23.972 1.00 7.35 407 ASN B CA 1
ATOM 2502 C C . ASN B 1 35 ? 6.116 45.388 24.801 1.00 6.95 407 ASN B C 1
ATOM 2503 O O . ASN B 1 35 ? 7.041 46.092 25.237 1.00 7.51 407 ASN B O 1
ATOM 2508 N N . LEU B 1 36 ? 4.833 45.665 25.039 1.00 6.92 408 LEU B N 1
ATOM 2509 C CA . LEU B 1 36 ? 4.452 46.852 25.812 1.00 7.20 408 LEU B CA 1
ATOM 2510 C C . LEU B 1 36 ? 4.797 46.731 27.300 1.00 6.63 408 LEU B C 1
ATOM 2511 O O . LEU B 1 36 ? 4.719 47.725 28.021 1.00 7.73 408 LEU B O 1
ATOM 2516 N N . ASN B 1 37 ? 5.195 45.543 27.749 1.00 6.28 409 ASN B N 1
ATOM 2517 C CA . ASN B 1 37 ? 5.672 45.383 29.119 1.00 5.81 409 ASN B CA 1
ATOM 2518 C C . ASN B 1 37 ? 7.187 45.640 29.256 1.00 6.48 409 ASN B C 1
ATOM 2519 O O . ASN B 1 37 ? 7.762 45.479 30.340 1.00 6.76 409 ASN B O 1
ATOM 2524 N N . MET B 1 38 ? 7.839 46.032 28.164 1.00 7.51 410 MET B N 1
ATOM 2525 C CA . MET B 1 38 ? 9.232 46.407 28.215 1.00 8.60 410 MET B CA 1
ATOM 2526 C C . MET B 1 38 ? 9.304 47.919 28.287 1.00 9.27 410 MET B C 1
ATOM 2527 O O . MET B 1 38 ? 8.532 48.607 27.648 1.00 10.04 410 MET B O 1
ATOM 2532 N N . PRO B 1 39 ? 10.254 48.467 29.070 1.00 11.09 411 PRO B N 1
ATOM 2533 C CA . PRO B 1 39 ? 10.323 49.926 29.197 1.00 11.91 411 PRO B CA 1
ATOM 2534 C C . PRO B 1 39 ? 10.826 50.597 27.918 1.00 12.68 411 PRO B C 1
ATOM 2535 O O . PRO B 1 39 ? 11.309 49.900 27.022 1.00 11.92 411 PRO B O 1
ATOM 2539 N N . HIS B 1 40 ? 10.745 51.919 27.840 1.00 13.99 412 HIS B N 1
ATOM 2540 C CA . HIS B 1 40 ? 11.219 52.637 26.657 1.00 15.20 412 HIS B CA 1
ATOM 2541 C C . HIS B 1 40 ? 12.738 52.724 26.574 1.00 15.38 412 HIS B C 1
ATOM 2542 O O . HIS B 1 40 ? 13.273 52.969 25.496 1.00 17.14 412 HIS B O 1
ATOM 2549 N N . SER B 1 41 ? 13.425 52.548 27.704 1.00 14.73 413 SER B N 1
ATOM 2550 C CA . SER B 1 41 ? 14.882 52.582 27.728 1.00 14.36 413 SER B CA 1
ATOM 2551 C C . SER B 1 41 ? 15.412 51.662 28.807 1.00 13.11 413 SER B C 1
ATOM 2552 O O . SER B 1 41 ? 14.706 51.349 29.760 1.00 12.49 413 SER B O 1
ATOM 2555 N N . LEU B 1 42 ? 16.668 51.256 28.650 1.00 13.10 414 LEU B N 1
ATOM 2556 C CA . LEU B 1 42 ? 17.452 50.651 29.727 1.00 13.06 414 LEU B CA 1
ATOM 2557 C C . LEU B 1 42 ? 18.828 51.298 29.773 1.00 13.97 414 LEU B C 1
ATOM 2558 O O . LEU B 1 42 ? 19.369 51.686 28.736 1.00 15.70 414 LEU B O 1
ATOM 2563 N N . PRO B 1 43 ? 19.414 51.375 30.968 1.00 14.93 415 PRO B N 1
ATOM 2564 C CA . PRO B 1 43 ? 20.761 51.939 31.054 1.00 15.40 415 PRO B CA 1
ATOM 2565 C C . PRO B 1 43 ? 21.832 51.176 30.243 1.00 15.02 415 PRO B C 1
ATOM 2566 O O . PRO B 1 43 ? 21.729 49.956 30.064 1.00 13.92 415 PRO B O 1
ATOM 2570 N N . GLN B 1 44 ? 22.843 51.902 29.762 1.00 15.99 416 GLN B N 1
ATOM 2571 C CA . GLN B 1 44 ? 24.042 51.297 29.177 1.00 16.35 416 GLN B CA 1
ATOM 2572 C C . GLN B 1 44 ? 24.902 50.764 30.298 1.00 15.08 416 GLN B C 1
ATOM 2573 O O . GLN B 1 44 ? 25.083 51.444 31.290 1.00 16.37 416 GLN B O 1
ATOM 2579 N N . ARG B 1 45 ? 25.482 49.590 30.107 1.00 12.63 417 ARG B N 1
ATOM 2580 C CA . ARG B 1 45 ? 26.315 48.941 31.117 1.00 11.49 417 ARG B CA 1
ATOM 2581 C C . ARG B 1 45 ? 27.746 48.804 30.638 1.00 11.45 417 ARG B C 1
ATOM 2582 O O . ARG B 1 45 ? 27.994 48.689 29.439 1.00 11.31 417 ARG B O 1
ATOM 2590 N N . SER B 1 46 ? 28.683 48.774 31.579 1.00 11.09 418 SER B N 1
ATOM 2591 C CA A SER B 1 46 ? 30.112 48.727 31.254 0.70 12.02 418 SER B CA 1
ATOM 2592 C CA B SER B 1 46 ? 30.097 48.765 31.209 0.30 11.66 418 SER B CA 1
ATOM 2593 C C . SER B 1 46 ? 30.466 47.553 30.355 1.00 11.73 418 SER B C 1
ATOM 2594 O O . SER B 1 46 ? 31.244 47.688 29.414 1.00 13.40 418 SER B O 1
ATOM 2599 N N . GLY B 1 47 ? 29.915 46.385 30.664 1.00 10.92 419 GLY B N 1
ATOM 2600 C CA . GLY B 1 47 ? 30.166 45.185 29.870 1.00 11.05 419 GLY B CA 1
ATOM 2601 C C . GLY B 1 47 ? 29.187 44.998 28.727 1.00 10.77 419 GLY B C 1
ATOM 2602 O O . GLY B 1 47 ? 29.147 43.921 28.127 1.00 12.50 419 GLY B O 1
ATOM 2603 N N . GLY B 1 48 ? 28.402 46.038 28.422 1.00 10.40 420 GLY B N 1
ATOM 2604 C CA . GLY B 1 48 ? 27.340 45.945 27.429 1.00 10.41 420 GLY B CA 1
ATOM 2605 C C . GLY B 1 48 ? 26.159 45.113 27.891 1.00 10.09 420 GLY B C 1
ATOM 2606 O O . GLY B 1 48 ? 26.061 44.719 29.062 1.00 9.80 420 GLY B O 1
ATOM 2607 N N . PHE B 1 49 ? 25.266 44.832 26.952 1.00 10.11 421 PHE B N 1
ATOM 2608 C CA . PHE B 1 49 ? 23.973 44.260 27.297 1.00 9.84 421 PHE B CA 1
ATOM 2609 C C . PHE B 1 49 ? 24.053 42.922 27.992 1.00 10.20 421 PHE B C 1
ATOM 2610 O O . PHE B 1 49 ? 23.138 42.551 28.722 1.00 9.89 421 PHE B O 1
ATOM 2618 N N . ARG B 1 50 ? 25.127 42.177 27.781 1.00 10.55 422 ARG B N 1
ATOM 2619 C CA . ARG B 1 50 ? 25.233 40.864 28.407 1.00 11.28 422 ARG B CA 1
ATOM 2620 C C . ARG B 1 50 ? 25.365 40.938 29.932 1.00 10.58 422 ARG B C 1
ATOM 2621 O O . ARG B 1 50 ? 25.072 39.965 30.615 1.00 10.37 422 ARG B O 1
ATOM 2629 N N . ASP B 1 51 ? 25.725 42.108 30.457 1.00 9.38 423 ASP B N 1
ATOM 2630 C CA . ASP B 1 51 ? 25.697 42.327 31.915 1.00 10.03 423 ASP B CA 1
ATOM 2631 C C . ASP B 1 51 ? 24.269 42.201 32.484 1.00 9.29 423 ASP B C 1
ATOM 2632 O O . ASP B 1 51 ? 24.107 41.973 33.689 1.00 10.17 423 ASP B O 1
ATOM 2637 N N . TYR B 1 52 ? 23.244 42.336 31.640 1.00 8.39 424 TYR B N 1
ATOM 2638 C CA . TYR B 1 52 ? 21.863 42.148 32.081 1.00 8.39 424 TYR B CA 1
ATOM 2639 C C . TYR B 1 52 ? 21.520 40.690 32.357 1.00 8.92 424 TYR B C 1
ATOM 2640 O O . TYR B 1 52 ? 20.542 40.405 33.047 1.00 8.73 424 TYR B O 1
ATOM 2649 N N . GLU B 1 53 ? 22.303 39.745 31.833 1.00 9.89 425 GLU B N 1
ATOM 2650 C CA A GLU B 1 53 ? 21.916 38.341 31.929 0.60 10.70 425 GLU B CA 1
ATOM 2651 C CA B GLU B 1 53 ? 21.954 38.317 31.935 0.40 10.79 425 GLU B CA 1
ATOM 2652 C C . GLU B 1 53 ? 21.813 37.864 33.384 1.00 10.81 425 GLU B C 1
ATOM 2653 O O . GLU B 1 53 ? 20.884 37.122 33.738 1.00 13.12 425 GLU B O 1
ATOM 2664 N N . LYS B 1 54 ? 22.726 38.304 34.231 1.00 10.01 426 LYS B N 1
ATOM 2665 C CA . LYS B 1 54 ? 22.718 37.925 35.633 1.00 9.89 426 LYS B CA 1
ATOM 2666 C C . LYS B 1 54 ? 22.126 39.024 36.510 1.00 8.56 426 LYS B C 1
ATOM 2667 O O . LYS B 1 54 ? 22.197 38.929 37.719 1.00 8.89 426 LYS B O 1
ATOM 2673 N N . ASP B 1 55 ? 21.557 40.063 35.906 1.00 7.09 427 ASP B N 1
ATOM 2674 C CA . ASP B 1 55 ? 21.071 41.207 36.673 1.00 6.49 427 ASP B CA 1
ATOM 2675 C C . ASP B 1 55 ? 19.978 41.928 35.885 1.00 5.95 427 ASP B C 1
ATOM 2676 O O . ASP B 1 55 ? 20.130 43.070 35.458 1.00 6.38 427 ASP B O 1
ATOM 2681 N N . ALA B 1 56 ? 18.855 41.232 35.748 1.00 6.09 428 ALA B N 1
ATOM 2682 C CA . ALA B 1 56 ? 17.755 41.663 34.885 1.00 6.39 428 ALA B CA 1
ATOM 2683 C C . ALA B 1 56 ? 16.994 42.867 35.459 1.00 5.85 428 ALA B C 1
ATOM 2684 O O . ALA B 1 56 ? 16.881 43.037 36.681 1.00 6.30 428 ALA B O 1
ATOM 2686 N N . PRO B 1 57 ? 16.456 43.721 34.579 1.00 5.31 429 PRO B N 1
ATOM 2687 C CA . PRO B 1 57 ? 15.631 44.844 35.025 1.00 5.55 429 PRO B CA 1
ATOM 2688 C C . PRO B 1 57 ? 14.206 44.424 35.312 1.00 5.57 429 PRO B C 1
ATOM 2689 O O . PRO B 1 57 ? 13.797 43.314 34.980 1.00 6.50 429 PRO B O 1
ATOM 2693 N N . ILE B 1 58 ? 13.451 45.315 35.928 1.00 5.98 430 ILE B N 1
ATOM 2694 C CA . ILE B 1 58 ? 12.012 45.117 36.064 1.00 6.26 430 ILE B CA 1
ATOM 2695 C C . ILE B 1 58 ? 11.289 45.503 34.766 1.00 5.81 430 ILE B C 1
ATOM 2696 O O . ILE B 1 58 ? 11.803 46.214 33.897 1.00 7.13 430 ILE B O 1
ATOM 2701 N N . THR B 1 59 ? 10.061 45.020 34.665 1.00 5.53 431 THR B N 1
ATOM 2702 C CA . THR B 1 59 ? 9.187 45.314 33.537 1.00 5.24 431 THR B CA 1
ATOM 2703 C C . THR B 1 59 ? 8.369 46.571 33.823 1.00 5.08 431 THR B C 1
ATOM 2704 O O . THR B 1 59 ? 8.410 47.143 34.916 1.00 5.79 431 THR B O 1
ATOM 2708 N N . VAL B 1 60 ? 7.593 46.984 32.837 1.00 5.43 432 VAL B N 1
ATOM 2709 C CA . VAL B 1 60 ? 6.656 48.087 33.015 1.00 5.78 432 VAL B CA 1
ATOM 2710 C C . VAL B 1 60 ? 5.663 47.766 34.137 1.00 5.53 432 VAL B C 1
ATOM 2711 O O . VAL B 1 60 ? 5.369 48.613 34.967 1.00 5.95 432 VAL B O 1
ATOM 2715 N N . PHE B 1 61 ? 5.143 46.548 34.171 1.00 5.02 433 PHE B N 1
ATOM 2716 C CA . PHE B 1 61 ? 4.228 46.161 35.244 1.00 5.36 433 PHE B CA 1
ATOM 2717 C C . PHE B 1 61 ? 4.943 46.057 36.591 1.00 5.15 433 PHE B C 1
ATOM 2718 O O . PHE B 1 61 ? 4.343 46.362 37.626 1.00 5.89 433 PHE B O 1
ATOM 2726 N N . GLY B 1 62 ? 6.233 45.725 36.590 1.00 4.61 434 GLY B N 1
ATOM 2727 C CA . GLY B 1 62 ? 7.029 45.794 37.820 1.00 4.68 434 GLY B CA 1
ATOM 2728 C C . GLY B 1 62 ? 7.124 47.214 38.342 1.00 5.08 434 GLY B C 1
ATOM 2729 O O . GLY B 1 62 ? 6.992 47.462 39.547 1.00 5.56 434 GLY B O 1
ATOM 2730 N N . CYS B 1 63 ? 7.319 48.169 37.435 1.00 5.42 435 CYS B N 1
ATOM 2731 C CA A CYS B 1 63 ? 7.313 49.578 37.817 0.80 5.54 435 CYS B CA 1
ATOM 2732 C CA B CYS B 1 63 ? 7.317 49.579 37.798 0.20 6.02 435 CYS B CA 1
ATOM 2733 C C . CYS B 1 63 ? 5.966 49.960 38.415 1.00 5.97 435 CYS B C 1
ATOM 2734 O O . CYS B 1 63 ? 5.901 50.690 39.416 1.00 6.45 435 CYS B O 1
ATOM 2739 N N . MET B 1 64 ? 4.882 49.489 37.805 1.00 6.25 436 MET B N 1
ATOM 2740 C CA A MET B 1 64 ? 3.556 49.825 38.297 0.70 7.05 436 MET B CA 1
ATOM 2741 C CA B MET B 1 64 ? 3.534 49.796 38.281 0.30 6.41 436 MET B CA 1
ATOM 2742 C C . MET B 1 64 ? 3.261 49.197 39.662 1.00 6.21 436 MET B C 1
ATOM 2743 O O . MET B 1 64 ? 2.668 49.852 40.513 1.00 5.95 436 MET B O 1
ATOM 2752 N N . GLN B 1 65 ? 3.687 47.957 39.887 1.00 5.25 437 GLN B N 1
ATOM 2753 C CA . GLN B 1 65 ? 3.537 47.346 41.200 1.00 4.96 437 GLN B CA 1
ATOM 2754 C C . GLN B 1 65 ? 4.198 48.209 42.265 1.00 4.19 437 GLN B C 1
ATOM 2755 O O . GLN B 1 65 ? 3.620 48.491 43.322 1.00 5.29 437 GLN B O 1
ATOM 2761 N N . ALA B 1 66 ? 5.425 48.623 41.979 1.00 4.47 438 ALA B N 1
ATOM 2762 C CA . ALA B 1 66 ? 6.197 49.447 42.874 1.00 4.82 438 ALA B CA 1
ATOM 2763 C C . ALA B 1 66 ? 5.509 50.791 43.128 1.00 4.96 438 ALA B C 1
ATOM 2764 O O . ALA B 1 66 ? 5.392 51.243 44.273 1.00 5.75 438 ALA B O 1
ATOM 2766 N N . ARG B 1 67 ? 5.053 51.439 42.061 1.00 5.90 439 ARG B N 1
ATOM 2767 C CA A ARG B 1 67 ? 4.369 52.721 42.210 0.80 6.94 439 ARG B CA 1
ATOM 2768 C CA B ARG B 1 67 ? 4.358 52.722 42.188 0.20 6.05 439 ARG B CA 1
ATOM 2769 C C . ARG B 1 67 ? 3.114 52.586 43.063 1.00 6.39 439 ARG B C 1
ATOM 2770 O O . ARG B 1 67 ? 2.833 53.463 43.894 1.00 7.15 439 ARG B O 1
ATOM 2785 N N . LEU B 1 68 ? 2.361 51.510 42.859 1.00 6.94 440 LEU B N 1
ATOM 2786 C CA . LEU B 1 68 ? 1.121 51.327 43.609 1.00 7.40 440 LEU B CA 1
ATOM 2787 C C . LEU B 1 68 ? 1.394 51.148 45.093 1.00 6.65 440 LEU B C 1
ATOM 2788 O O . LEU B 1 68 ? 0.647 51.636 45.936 1.00 6.54 440 LEU B O 1
ATOM 2793 N N . VAL B 1 69 ? 2.471 50.448 45.421 1.00 5.78 441 VAL B N 1
ATOM 2794 C CA . VAL B 1 69 ? 2.877 50.283 46.810 1.00 5.90 441 VAL B CA 1
ATOM 2795 C C . VAL B 1 69 ? 3.280 51.643 47.401 1.00 5.87 441 VAL B C 1
ATOM 2796 O O . VAL B 1 69 ? 2.859 51.991 48.509 1.00 6.56 441 VAL B O 1
ATOM 2800 N N . GLY B 1 70 ? 4.055 52.435 46.661 1.00 5.81 442 GLY B N 1
ATOM 2801 C CA . GLY B 1 70 ? 4.400 53.777 47.113 1.00 6.39 442 GLY B CA 1
ATOM 2802 C C . GLY B 1 70 ? 3.165 54.650 47.320 1.00 6.61 442 GLY B C 1
ATOM 2803 O O . GLY B 1 70 ? 3.047 55.399 48.323 1.00 6.78 442 GLY B O 1
ATOM 2804 N N . GLU B 1 71 ? 2.226 54.579 46.380 1.00 6.44 443 GLU B N 1
ATOM 2805 C CA . GLU B 1 71 ? 0.984 55.340 46.477 1.00 6.96 443 GLU B CA 1
ATOM 2806 C C . GLU B 1 71 ? 0.180 54.903 47.703 1.00 6.85 443 GLU B C 1
ATOM 2807 O O . GLU B 1 71 ? -0.444 55.754 48.370 1.00 8.36 443 GLU B O 1
ATOM 2813 N N . ALA B 1 72 ? 0.155 53.608 47.993 1.00 6.69 444 ALA B N 1
ATOM 2814 C CA . ALA B 1 72 ? -0.570 53.130 49.158 1.00 6.62 444 ALA B CA 1
ATOM 2815 C C . ALA B 1 72 ? 0.056 53.611 50.456 1.00 6.93 444 ALA B C 1
ATOM 2816 O O . ALA B 1 72 ? -0.650 53.949 51.415 1.00 7.23 444 ALA B O 1
ATOM 2818 N N . LEU B 1 73 ? 1.383 53.662 50.493 1.00 7.06 445 LEU B N 1
ATOM 2819 C CA . LEU B 1 73 ? 2.073 54.173 51.669 1.00 7.17 445 LEU B CA 1
ATOM 2820 C C . LEU B 1 73 ? 1.733 55.660 51.844 1.00 7.46 445 LEU B C 1
ATOM 2821 O O . LEU B 1 73 ? 1.441 56.116 52.949 1.00 8.19 445 LEU B O 1
ATOM 2826 N N . LEU B 1 74 ? 1.728 56.417 50.755 1.00 7.50 446 LEU B N 1
ATOM 2827 C CA . LEU B 1 74 ? 1.326 57.827 50.815 1.00 8.30 446 LEU B CA 1
ATOM 2828 C C . LEU B 1 74 ? -0.117 57.997 51.307 1.00 8.28 446 LEU B C 1
ATOM 2829 O O . LEU B 1 74 ? -0.390 58.811 52.203 1.00 8.86 446 LEU B O 1
ATOM 2834 N N . GLU B 1 75 ? -1.023 57.215 50.729 1.00 8.59 447 GLU B N 1
ATOM 2835 C CA A GLU B 1 75 ? -2.448 57.339 51.026 0.50 9.24 447 GLU B CA 1
ATOM 2836 C CA B GLU B 1 75 ? -2.449 57.338 51.026 0.50 8.84 447 GLU B CA 1
ATOM 2837 C C . GLU B 1 75 ? -2.742 56.998 52.487 1.00 8.81 447 GLU B C 1
ATOM 2838 O O . GLU B 1 75 ? -3.655 57.562 53.091 1.00 9.91 447 GLU B O 1
ATOM 2849 N N . SER B 1 76 ? -1.961 56.083 53.057 1.00 8.47 448 SER B N 1
ATOM 2850 C CA . SER B 1 76 ? -2.111 55.681 54.448 1.00 9.10 448 SER B CA 1
ATOM 2851 C C . SER B 1 76 ? -1.338 56.590 55.403 1.00 9.03 448 SER B C 1
ATOM 2852 O O . SER B 1 76 ? -1.354 56.363 56.606 1.00 9.47 448 SER B O 1
ATOM 2855 N N . ASN B 1 77 ? -0.664 57.611 54.872 1.00 9.05 449 ASN B N 1
ATOM 2856 C CA . ASN B 1 77 ? 0.195 58.492 55.672 1.00 9.41 449 ASN B CA 1
ATOM 2857 C C . ASN B 1 77 ? 1.233 57.687 56.466 1.00 9.42 449 ASN B C 1
ATOM 2858 O O . ASN B 1 77 ? 1.453 57.913 57.663 1.00 10.49 449 ASN B O 1
ATOM 2863 N N . THR B 1 78 ? 1.860 56.731 55.782 1.00 8.92 450 THR B N 1
ATOM 2864 C CA . THR B 1 78 ? 2.995 55.999 56.326 1.00 9.76 450 THR B CA 1
ATOM 2865 C C . THR B 1 78 ? 4.248 56.719 55.841 1.00 10.00 450 THR B C 1
ATOM 2866 O O . THR B 1 78 ? 4.600 56.652 54.660 1.00 10.14 450 THR B O 1
ATOM 2870 N N . VAL B 1 79 ? 4.915 57.426 56.747 1.00 10.97 451 VAL B N 1
ATOM 2871 C CA . VAL B 1 79 ? 6.078 58.220 56.380 1.00 12.13 451 VAL B CA 1
ATOM 2872 C C . VAL B 1 79 ? 7.306 57.325 56.380 1.00 11.94 451 VAL B C 1
ATOM 2873 O O . VAL B 1 79 ? 7.551 56.611 57.348 1.00 12.80 451 VAL B O 1
ATOM 2877 N N . ILE B 1 80 ? 8.043 57.337 55.276 1.00 10.95 452 ILE B N 1
ATOM 2878 C CA . ILE B 1 80 ? 9.269 56.551 55.143 1.00 10.81 452 ILE B CA 1
ATOM 2879 C C . ILE B 1 80 ? 10.447 57.507 55.282 1.00 10.51 452 ILE B C 1
ATOM 2880 O O . ILE B 1 80 ? 10.576 58.459 54.504 1.00 11.52 452 ILE B O 1
ATOM 2885 N N . ASP B 1 81 ? 11.285 57.281 56.287 1.00 10.64 453 ASP B N 1
ATOM 2886 C CA . ASP B 1 81 ? 12.401 58.183 56.569 1.00 11.56 453 ASP B CA 1
ATOM 2887 C C . ASP B 1 81 ? 13.693 57.814 55.848 1.00 10.15 453 ASP B C 1
ATOM 2888 O O . ASP B 1 81 ? 14.529 58.688 55.558 1.00 10.43 453 ASP B O 1
ATOM 2893 N N . HIS B 1 82 ? 13.858 56.519 55.551 1.00 9.42 454 HIS B N 1
ATOM 2894 C CA . HIS B 1 82 ? 15.033 56.042 54.837 1.00 9.46 454 HIS B CA 1
ATOM 2895 C C . HIS B 1 82 ? 14.649 54.825 54.024 1.00 8.24 454 HIS B C 1
ATOM 2896 O O . HIS B 1 82 ? 13.792 54.030 54.446 1.00 8.28 454 HIS B O 1
ATOM 2903 N N . VAL B 1 83 ? 15.274 54.713 52.857 1.00 7.73 455 VAL B N 1
ATOM 2904 C CA A VAL B 1 83 ? 15.061 53.575 51.981 0.50 7.85 455 VAL B CA 1
ATOM 2905 C CA B VAL B 1 83 ? 15.061 53.585 51.943 0.50 7.12 455 VAL B CA 1
ATOM 2906 C C . VAL B 1 83 ? 16.407 52.984 51.571 1.00 7.02 455 VAL B C 1
ATOM 2907 O O . VAL B 1 83 ? 17.325 53.711 51.139 1.00 7.56 455 VAL B O 1
ATOM 2914 N N . TYR B 1 84 ? 16.508 51.670 51.752 1.00 5.82 456 TYR B N 1
ATOM 2915 C CA . TYR B 1 84 ? 17.675 50.888 51.394 1.00 5.71 456 TYR B CA 1
ATOM 2916 C C . TYR B 1 84 ? 17.289 49.866 50.359 1.00 5.54 456 TYR B C 1
ATOM 2917 O O . TYR B 1 84 ? 16.150 49.416 50.333 1.00 6.61 456 TYR B O 1
ATOM 2926 N N . CYS B 1 85 ? 18.237 49.455 49.537 1.00 5.57 457 CYS B N 1
ATOM 2927 C CA . CYS B 1 85 ? 17.945 48.391 48.596 1.00 5.20 457 CYS B CA 1
ATOM 2928 C C . CYS B 1 85 ? 19.156 47.513 48.335 1.00 4.88 457 CYS B C 1
ATOM 2929 O O . CYS B 1 85 ? 20.306 47.916 48.536 1.00 6.00 457 CYS B O 1
ATOM 2932 N N . SER B 1 86 ? 18.897 46.299 47.869 1.00 4.49 458 SER B N 1
ATOM 2933 C CA . SER B 1 86 ? 19.923 45.436 47.310 1.00 4.96 458 SER B CA 1
ATOM 2934 C C . SER B 1 86 ? 20.497 46.047 46.036 1.00 4.72 458 SER B C 1
ATOM 2935 O O . SER B 1 86 ? 19.804 46.771 45.317 1.00 5.11 458 SER B O 1
ATOM 2938 N N . PRO B 1 87 ? 21.774 45.748 45.733 1.00 4.87 459 PRO B N 1
ATOM 2939 C CA . PRO B 1 87 ? 22.426 46.298 44.536 1.00 5.03 459 PRO B CA 1
ATOM 2940 C C . PRO B 1 87 ? 21.881 45.727 43.224 1.00 4.30 459 PRO B C 1
ATOM 2941 O O . PRO B 1 87 ? 22.190 46.266 42.161 1.00 4.71 459 PRO B O 1
ATOM 2945 N N . SER B 1 88 ? 21.100 44.653 43.283 1.00 4.45 460 SER B N 1
ATOM 2946 C CA . SER B 1 88 ? 20.481 44.143 42.072 1.00 4.52 460 SER B CA 1
ATOM 2947 C C . SER B 1 88 ? 19.669 45.234 41.409 1.00 4.54 460 SER B C 1
ATOM 2948 O O . SER B 1 88 ? 18.902 45.941 42.063 1.00 4.71 460 SER B O 1
ATOM 2951 N N . LEU B 1 89 ? 19.800 45.354 40.096 1.00 4.62 461 LEU B N 1
ATOM 2952 C CA . LEU B 1 89 ? 19.098 46.406 39.382 1.00 4.03 461 LEU B CA 1
ATOM 2953 C C . LEU B 1 89 ? 17.601 46.345 39.624 1.00 4.26 461 LEU B C 1
ATOM 2954 O O . LEU B 1 89 ? 16.959 47.387 39.813 1.00 4.27 461 LEU B O 1
ATOM 2959 N N . ARG B 1 90 ? 17.036 45.134 39.632 1.00 4.14 462 ARG B N 1
ATOM 2960 C CA . ARG B 1 90 ? 15.600 45.008 39.844 1.00 4.08 462 ARG B CA 1
ATOM 2961 C C . ARG B 1 90 ? 15.170 45.648 41.185 1.00 4.40 462 ARG B C 1
ATOM 2962 O O . ARG B 1 90 ? 14.080 46.201 41.278 1.00 4.83 462 ARG B O 1
ATOM 2970 N N . CYS B 1 91 ? 16.017 45.563 42.202 1.00 4.44 463 CYS B N 1
ATOM 2971 C CA . CYS B 1 91 ? 15.709 46.108 43.508 1.00 4.63 463 CYS B CA 1
ATOM 2972 C C . CYS B 1 91 ? 15.860 47.632 43.504 1.00 4.62 463 CYS B C 1
ATOM 2973 O O . CYS B 1 91 ? 14.999 48.342 44.038 1.00 4.50 463 CYS B O 1
ATOM 2976 N N . VAL B 1 92 ? 16.911 48.138 42.865 1.00 4.90 464 VAL B N 1
ATOM 2977 C CA . VAL B 1 92 ? 17.096 49.590 42.758 1.00 4.74 464 VAL B CA 1
ATOM 2978 C C . VAL B 1 92 ? 15.913 50.215 42.012 1.00 4.29 464 VAL B C 1
ATOM 2979 O O . VAL B 1 92 ? 15.344 51.219 42.442 1.00 4.90 464 VAL B O 1
ATOM 2983 N N . GLN B 1 93 ? 15.535 49.618 40.885 1.00 4.65 465 GLN B N 1
ATOM 2984 C CA . GLN B 1 93 ? 14.435 50.167 40.098 1.00 4.69 465 GLN B CA 1
ATOM 2985 C C . GLN B 1 93 ? 13.127 50.115 40.870 1.00 4.41 465 GLN B C 1
ATOM 2986 O O . GLN B 1 93 ? 12.311 51.030 40.778 1.00 4.98 465 GL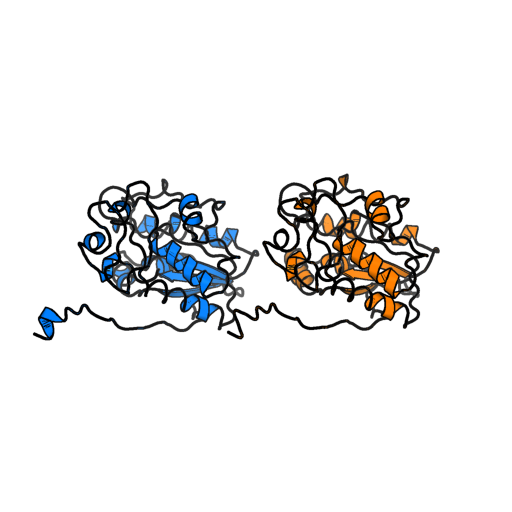N B O 1
ATOM 2992 N N . THR B 1 94 ? 12.891 49.032 41.607 1.00 4.53 466 THR B N 1
ATOM 2993 C CA . THR B 1 94 ? 11.684 48.949 42.431 1.00 4.15 466 THR B CA 1
ATOM 2994 C C . THR B 1 94 ? 11.663 50.082 43.465 1.00 4.51 466 THR B C 1
ATOM 2995 O O . THR B 1 94 ? 10.655 50.780 43.627 1.00 5.06 466 THR B O 1
ATOM 2999 N N . ALA B 1 95 ? 12.787 50.285 44.142 1.00 4.84 467 ALA B N 1
ATOM 3000 C CA . ALA B 1 95 ? 12.871 51.310 45.173 1.00 4.53 467 ALA B CA 1
ATOM 3001 C C . ALA B 1 95 ? 12.603 52.694 44.580 1.00 5.38 467 ALA B C 1
ATOM 3002 O O . ALA B 1 95 ? 11.878 53.494 45.172 1.00 5.70 467 ALA B O 1
ATOM 3004 N N . HIS B 1 96 ? 13.170 52.970 43.406 1.00 5.58 468 HIS B N 1
ATOM 3005 C CA . HIS B 1 96 ? 12.938 54.239 42.727 1.00 5.81 468 HIS B CA 1
ATOM 3006 C C . HIS B 1 96 ? 11.453 54.474 42.454 1.00 6.02 468 HIS B C 1
ATOM 3007 O O . HIS B 1 96 ? 10.918 55.564 42.662 1.00 6.54 468 HIS B O 1
ATOM 3014 N N . ASN B 1 97 ? 10.795 53.435 41.968 1.00 5.35 469 ASN B N 1
ATOM 3015 C CA . ASN B 1 97 ? 9.378 53.532 41.643 1.00 5.55 469 ASN B CA 1
ATOM 3016 C C . ASN B 1 97 ? 8.474 53.590 42.871 1.00 5.65 469 ASN B C 1
ATOM 3017 O O . ASN B 1 97 ? 7.438 54.254 42.834 1.00 6.48 469 ASN B O 1
ATOM 3022 N N . ILE B 1 98 ? 8.849 52.935 43.967 1.00 5.62 470 ILE B N 1
ATOM 3023 C CA . ILE B 1 98 ? 8.159 53.172 45.240 1.00 5.26 470 ILE B CA 1
ATOM 3024 C C . ILE B 1 98 ? 8.285 54.646 45.640 1.00 5.68 470 ILE B C 1
ATOM 3025 O O . ILE B 1 98 ? 7.298 55.257 46.049 1.00 6.00 470 ILE B O 1
ATOM 3030 N N . LEU B 1 99 ? 9.476 55.220 45.517 1.00 6.29 471 LEU B N 1
ATOM 3031 C CA . LEU B 1 99 ? 9.635 56.636 45.819 1.00 7.06 471 LEU B CA 1
ATOM 3032 C C . LEU B 1 99 ? 8.743 57.522 44.950 1.00 7.27 471 LEU B C 1
ATOM 3033 O O . LEU B 1 99 ? 8.190 58.511 45.440 1.00 7.42 471 LEU B O 1
ATOM 3038 N N . LYS B 1 100 ? 8.626 57.196 43.666 1.00 7.41 472 LYS B N 1
ATOM 3039 C CA . LYS B 1 100 ? 7.740 57.968 42.796 1.00 8.42 472 LYS B CA 1
ATOM 3040 C C . LYS B 1 100 ? 6.300 57.904 43.313 1.00 8.13 472 LYS B C 1
ATOM 3041 O O . LYS B 1 100 ? 5.623 58.934 43.447 1.00 8.99 472 LYS B O 1
ATOM 3047 N N . GLY B 1 101 ? 5.834 56.714 43.675 1.00 7.63 473 GLY B N 1
ATOM 3048 C CA . GLY B 1 101 ? 4.487 56.586 44.230 1.00 7.93 473 GLY B CA 1
ATOM 3049 C C . GLY B 1 101 ? 4.306 57.361 45.531 1.00 7.93 473 GLY B C 1
ATOM 3050 O O . GLY B 1 101 ? 3.240 57.927 45.801 1.00 8.75 473 GLY B O 1
ATOM 3051 N N . LEU B 1 102 ? 5.347 57.336 46.359 1.00 8.26 474 LEU B N 1
ATOM 3052 C CA . LEU B 1 102 ? 5.381 58.076 47.627 1.00 8.28 474 LEU B CA 1
ATOM 3053 C C . LEU B 1 102 ? 5.452 59.593 47.456 1.00 8.53 474 LEU B C 1
ATOM 3054 O O . LEU B 1 102 ? 5.299 60.336 48.427 1.00 9.33 474 LEU B O 1
ATOM 3059 N N . GLN B 1 103 ? 5.762 60.038 46.244 1.00 8.37 475 GLN B N 1
ATOM 3060 C CA . GLN B 1 103 ? 6.072 61.444 45.951 1.00 9.36 475 GLN B CA 1
ATOM 3061 C C . GLN B 1 103 ? 7.293 61.926 46.750 1.00 9.13 475 GLN B C 1
ATOM 3062 O O . GLN B 1 103 ? 7.372 63.084 47.179 1.00 10.74 475 GLN B O 1
ATOM 3068 N N . GLN B 1 104 ? 8.264 61.022 46.925 1.00 8.54 476 GLN B N 1
ATOM 3069 C CA . GLN B 1 104 ? 9.505 61.313 47.659 1.00 8.94 476 GLN B CA 1
ATOM 3070 C C . GLN B 1 104 ? 10.748 61.115 46.792 1.00 9.04 476 GLN B C 1
ATOM 3071 O O . GLN B 1 104 ? 11.865 61.180 47.293 1.00 9.27 476 GLN B O 1
ATOM 3077 N N . ASP B 1 105 ? 10.563 60.915 45.492 1.00 9.48 477 ASP B N 1
ATOM 3078 C CA . ASP B 1 105 ? 11.697 60.732 44.586 1.00 10.30 477 ASP B CA 1
ATOM 3079 C C . ASP B 1 105 ? 12.571 61.980 44.396 1.00 10.91 477 ASP B C 1
ATOM 3080 O O . ASP B 1 105 ? 13.675 61.849 43.902 1.00 11.85 477 ASP B O 1
ATOM 3085 N N . ASN B 1 106 ? 12.098 63.156 44.807 1.00 11.43 478 ASN B N 1
ATOM 3086 C CA . ASN B 1 106 ? 12.938 64.355 44.830 1.00 11.94 478 ASN B CA 1
ATOM 3087 C C . ASN B 1 106 ? 13.233 64.797 46.250 1.00 12.79 478 ASN B C 1
ATOM 3088 O O . ASN B 1 106 ? 13.405 66.001 46.507 1.00 15.35 478 ASN B O 1
ATOM 3093 N N . HIS B 1 107 ? 13.297 63.835 47.170 1.00 12.43 479 HIS B N 1
ATOM 3094 C CA . HIS B 1 107 ? 13.549 64.132 48.574 1.00 12.71 479 HIS B CA 1
ATOM 3095 C C . HIS B 1 107 ? 14.462 63.072 49.202 1.00 12.43 479 HIS B C 1
ATOM 3096 O O . HIS B 1 107 ? 15.558 63.370 49.676 1.00 15.08 479 HIS B O 1
ATOM 3103 N N . LEU B 1 108 ? 14.039 61.821 49.153 1.00 10.98 480 LEU B N 1
ATOM 3104 C CA . LEU B 1 108 ? 14.853 60.720 49.653 1.00 10.91 480 LEU B CA 1
ATOM 3105 C C . LEU B 1 108 ? 15.818 60.218 48.584 1.00 10.00 480 LEU B C 1
ATOM 3106 O O . LEU B 1 108 ? 15.518 60.280 47.386 1.00 11.19 480 LEU B O 1
ATOM 3111 N N . LYS B 1 109 ? 16.959 59.708 49.040 1.00 9.66 481 LYS B N 1
ATOM 3112 C CA A LYS B 1 109 ? 17.958 59.081 48.190 0.50 9.88 481 LYS B CA 1
ATOM 3113 C CA B LYS B 1 109 ? 17.914 59.059 48.160 0.50 9.58 481 LYS B CA 1
ATOM 3114 C C . LYS B 1 109 ? 18.212 57.660 48.697 1.00 9.00 481 LYS B C 1
ATOM 3115 O O . LYS B 1 109 ? 18.486 57.456 49.884 1.00 9.42 481 LYS B O 1
ATOM 3126 N N . ILE B 1 110 ? 18.143 56.688 47.795 1.00 7.48 482 ILE B N 1
ATOM 3127 C CA . ILE B 1 110 ? 18.197 55.287 48.140 1.00 6.77 482 ILE B CA 1
ATOM 3128 C C . ILE B 1 110 ? 19.615 54.842 48.491 1.00 6.20 482 ILE B C 1
ATOM 3129 O O . ILE B 1 110 ? 20.566 55.124 47.762 1.00 6.56 482 ILE B O 1
ATOM 3134 N N . ARG B 1 111 ? 19.732 54.116 49.592 1.00 6.47 483 ARG B N 1
ATOM 3135 C CA . ARG B 1 111 ? 21.009 53.612 50.087 1.00 6.04 483 ARG B CA 1
ATOM 3136 C C . ARG B 1 111 ? 21.221 52.186 49.564 1.00 6.37 483 ARG B C 1
ATOM 3137 O O . ARG B 1 111 ? 20.539 51.262 49.989 1.00 6.22 483 ARG B O 1
ATOM 3145 N N . VAL B 1 112 ? 22.157 52.027 48.631 1.00 6.17 484 VAL B N 1
ATOM 3146 C CA . VAL B 1 112 ? 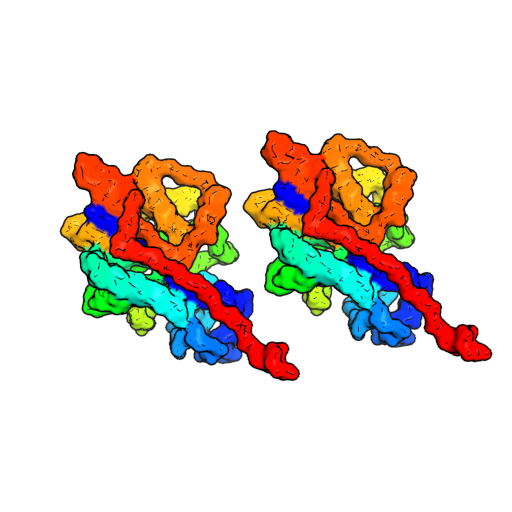22.402 50.728 48.006 1.00 6.46 484 VAL B CA 1
ATOM 3147 C C . VAL B 1 112 ? 23.349 49.948 48.915 1.00 6.37 484 VAL B C 1
ATOM 3148 O O . VAL B 1 112 ? 24.486 50.371 49.169 1.00 6.82 484 VAL B O 1
ATOM 3152 N N . GLU B 1 113 ? 22.887 48.796 49.388 1.00 6.00 485 GLU B N 1
ATOM 3153 C CA . GLU B 1 113 ? 23.579 47.999 50.405 1.00 5.99 485 GLU B CA 1
ATOM 3154 C C . GLU B 1 113 ? 23.794 46.567 49.903 1.00 6.16 485 GLU B C 1
ATOM 3155 O O . GLU B 1 113 ? 22.854 45.767 49.908 1.00 6.02 485 GLU B O 1
ATOM 3161 N N . PRO B 1 114 ? 25.026 46.231 49.475 1.00 6.19 486 PRO B N 1
ATOM 3162 C CA . PRO B 1 114 ? 25.274 44.859 49.005 1.00 6.24 486 PRO B CA 1
ATOM 3163 C C . PRO B 1 114 ? 25.016 43.802 50.078 1.00 6.78 486 PRO B C 1
ATOM 3164 O O . PRO B 1 114 ? 24.714 42.674 49.740 1.00 7.58 486 PRO B O 1
ATOM 3168 N N . GLY B 1 115 ? 25.057 44.168 51.359 1.00 6.79 487 GLY B N 1
ATOM 3169 C CA . GLY B 1 115 ? 24.634 43.247 52.406 1.00 6.86 487 GLY B CA 1
ATOM 3170 C C . GLY B 1 115 ? 23.209 42.732 52.295 1.00 6.69 487 GLY B C 1
ATOM 3171 O O . GLY B 1 115 ? 22.881 41.716 52.923 1.00 7.34 487 GLY B O 1
ATOM 3172 N N . LEU B 1 116 ? 22.374 43.450 51.533 1.00 6.61 488 LEU B N 1
ATOM 3173 C CA . LEU B 1 116 ? 20.985 43.056 51.268 1.00 5.74 488 LEU B CA 1
ATOM 3174 C C . LEU B 1 116 ? 20.821 42.137 50.056 1.00 5.91 488 LEU B C 1
ATOM 3175 O O . LEU B 1 116 ? 19.723 41.664 49.793 1.00 6.07 488 LEU B O 1
ATOM 3180 N N . PHE B 1 117 ? 21.895 41.860 49.323 1.00 6.39 489 PHE B N 1
ATOM 3181 C CA . PHE B 1 117 ? 21.786 40.932 48.200 1.00 6.34 489 PHE B CA 1
ATOM 3182 C C . PHE B 1 117 ? 21.381 39.554 48.730 1.00 7.09 489 PHE B C 1
ATOM 3183 O O . PHE B 1 117 ? 21.741 39.193 49.853 1.00 7.05 489 PHE B O 1
ATOM 3191 N N . GLU B 1 118 ? 20.647 38.792 47.915 1.00 7.08 490 GLU B N 1
ATOM 3192 C CA . GLU B 1 118 ? 20.153 37.471 48.307 1.00 7.82 490 GLU B CA 1
ATOM 3193 C C . GLU B 1 118 ? 21.286 36.458 48.450 1.00 7.79 490 GLU B C 1
ATOM 3194 O O . GLU B 1 118 ? 22.444 36.757 48.213 1.00 7.80 490 GLU B O 1
ATOM 3200 N N . TRP B 1 119 ? 20.938 35.239 48.854 1.00 8.14 491 TRP B N 1
ATOM 3201 C CA . TRP B 1 119 ? 21.904 34.185 49.079 1.00 10.11 491 TRP B CA 1
ATOM 3202 C C . TRP B 1 119 ? 22.702 33.973 47.798 1.00 10.49 491 TRP B C 1
ATOM 3203 O O . TRP B 1 119 ? 22.124 33.747 46.726 1.00 10.61 491 TRP B O 1
ATOM 3214 N N . THR B 1 120 ? 24.032 34.068 47.887 1.00 11.59 492 THR B N 1
ATOM 3215 C CA . THR B 1 120 ? 24.840 34.056 46.662 1.00 12.50 492 THR B CA 1
ATOM 3216 C C . THR B 1 120 ? 24.866 32.688 45.974 1.00 14.13 492 THR B C 1
ATOM 3217 O O . THR B 1 120 ? 25.256 32.602 44.816 1.00 14.91 492 THR B O 1
ATOM 3221 N N . LYS B 1 121 ? 24.407 31.646 46.669 1.00 15.67 493 LYS B N 1
ATOM 3222 C CA A LYS B 1 121 ? 24.242 30.324 46.048 0.50 16.60 493 LYS B CA 1
ATOM 3223 C CA B LYS B 1 121 ? 24.217 30.319 46.064 0.50 16.31 493 LYS B CA 1
ATOM 3224 C C . LYS B 1 121 ? 23.351 30.402 44.808 1.00 16.61 493 LYS B C 1
ATOM 3225 O O . LYS B 1 121 ? 23.501 29.614 43.872 1.00 17.70 493 LYS B O 1
ATOM 3236 N N . TRP B 1 122 ? 22.430 31.360 44.787 1.00 16.23 494 TRP B N 1
ATOM 3237 C CA . TRP B 1 122 ? 21.482 31.474 43.690 1.00 16.72 494 TRP B CA 1
ATOM 3238 C C . TRP B 1 122 ? 22.025 32.206 42.469 1.00 17.80 494 TRP B C 1
ATOM 3239 O O . TRP B 1 122 ? 21.312 32.345 41.475 1.00 19.35 494 TRP B O 1
ATOM 3250 N N . VAL B 1 123 ? 23.279 32.661 42.535 1.00 18.14 495 VAL B N 1
ATOM 3251 C CA . VAL B 1 123 ? 23.949 33.241 41.363 1.00 18.89 495 VAL B CA 1
ATOM 3252 C C . VAL B 1 123 ? 24.582 32.131 40.523 1.00 20.87 495 VAL B C 1
ATOM 3253 O O . VAL B 1 123 ? 25.261 31.243 41.059 1.00 21.54 495 VAL B O 1
ATOM 3257 N N . ALA B 1 124 ? 24.334 32.204 39.215 1.00 22.96 496 ALA B N 1
ATOM 3258 C CA . ALA B 1 124 ? 24.980 31.354 38.218 1.00 24.30 496 ALA B CA 1
ATOM 3259 C C . ALA B 1 124 ? 26.497 31.538 38.199 1.00 25.10 496 ALA B C 1
ATOM 3260 O O . ALA B 1 124 ? 26.995 32.657 38.253 1.00 25.69 496 ALA B O 1
ATOM 3262 N N . GLY B 1 125 ? 27.232 30.436 38.115 1.00 25.75 497 GLY B N 1
ATOM 3263 C CA . GLY B 1 125 ? 28.673 30.502 37.891 1.00 25.70 497 GLY B CA 1
ATOM 3264 C C . GLY B 1 125 ? 29.535 30.844 39.092 1.00 25.36 497 GLY B C 1
ATOM 3265 O O . GLY B 1 125 ? 29.161 30.591 40.241 1.00 26.30 497 GLY B O 1
ATOM 3266 N N . SER B 1 126 ? 30.696 31.435 38.818 1.00 24.28 498 SER B N 1
ATOM 3267 C CA . SER B 1 126 ? 31.746 31.615 39.822 1.00 23.76 498 SER B CA 1
ATOM 3268 C C . SER B 1 126 ? 31.997 33.072 40.213 1.00 22.11 498 SER B C 1
ATOM 3269 O O . SER B 1 126 ? 32.902 33.370 41.012 1.00 22.55 498 SER B O 1
ATOM 3272 N N . THR B 1 127 ? 31.208 33.990 39.655 1.00 20.09 499 THR B N 1
ATOM 3273 C CA . THR B 1 127 ? 31.322 35.403 40.013 1.00 18.69 499 THR B CA 1
ATOM 3274 C C . THR B 1 127 ? 29.936 36.004 40.250 1.00 16.61 499 THR B C 1
ATOM 3275 O O . THR B 1 127 ? 28.938 35.556 39.688 1.00 16.27 499 THR B O 1
ATOM 3279 N N . LEU B 1 128 ? 29.906 37.033 41.079 1.00 14.66 500 LEU B N 1
ATOM 3280 C CA . LEU B 1 128 ? 28.680 37.773 41.342 1.00 13.29 500 LEU B CA 1
ATOM 3281 C C . LEU B 1 128 ? 28.256 38.530 40.084 1.00 12.37 500 LEU B C 1
ATOM 3282 O O . LEU B 1 128 ? 29.073 38.793 39.208 1.00 12.07 500 LEU B O 1
ATOM 3287 N N . PRO B 1 129 ? 26.973 38.889 39.993 1.00 11.31 501 PRO B N 1
ATOM 3288 C CA . PRO B 1 129 ? 26.568 39.762 38.903 1.00 10.94 501 PRO B CA 1
ATOM 3289 C C . PRO B 1 129 ? 27.354 41.079 38.894 1.00 10.40 501 PRO B C 1
ATOM 3290 O O . PRO B 1 129 ? 27.721 41.581 39.954 1.00 10.25 501 PRO B O 1
ATOM 3294 N N . ALA B 1 130 ? 27.569 41.643 37.712 1.00 10.76 502 ALA B N 1
ATOM 3295 C CA . ALA B 1 130 ? 28.264 42.919 37.556 1.00 10.62 502 ALA B CA 1
ATOM 3296 C C . ALA B 1 130 ? 27.332 44.122 37.816 1.00 10.01 502 ALA B C 1
ATOM 3297 O O . ALA B 1 130 ? 26.915 44.863 36.898 1.00 11.20 502 ALA B O 1
ATOM 3299 N N . TRP B 1 131 ? 27.083 44.380 39.081 1.00 8.56 503 TRP B N 1
ATOM 3300 C CA . TRP B 1 131 ? 26.116 45.386 39.460 1.00 7.95 503 TRP B CA 1
ATOM 3301 C C . TRP B 1 131 ? 26.517 46.762 38.961 1.00 6.82 503 TRP B C 1
ATOM 3302 O O . TRP B 1 131 ? 27.694 47.097 38.883 1.00 7.93 503 TRP B O 1
ATOM 3313 N N . ILE B 1 132 ? 25.518 47.572 38.620 1.00 6.27 504 ILE B N 1
ATOM 3314 C CA . ILE B 1 132 ? 25.727 48.949 38.198 1.00 6.88 504 ILE B CA 1
ATOM 3315 C C . ILE B 1 132 ? 26.037 49.755 39.457 1.00 6.72 504 ILE B C 1
ATOM 3316 O O . ILE B 1 132 ? 25.240 49.757 40.398 1.00 6.97 504 ILE B O 1
ATOM 3321 N N . PRO B 1 133 ? 27.191 50.435 39.497 1.00 7.72 505 PRO B N 1
ATOM 3322 C CA . PRO B 1 133 ? 27.541 51.142 40.731 1.00 7.82 505 PRO B CA 1
ATOM 3323 C C . PRO B 1 133 ? 26.635 52.336 41.008 1.00 7.69 505 PRO B C 1
ATOM 3324 O O . PRO B 1 133 ? 26.053 52.899 40.083 1.00 6.98 505 PRO B O 1
ATOM 3328 N N . PRO B 1 134 ? 26.524 52.733 42.279 1.00 7.48 506 PRO B N 1
ATOM 3329 C CA . PRO B 1 134 ? 25.640 53.843 42.624 1.00 7.64 506 PRO B CA 1
ATOM 3330 C C . PRO B 1 134 ? 25.826 55.092 41.768 1.00 7.89 506 PRO B C 1
ATOM 3331 O O . PRO B 1 134 ? 24.842 55.721 41.382 1.00 8.46 506 PRO B O 1
ATOM 3335 N N . SER B 1 135 ? 27.056 55.467 41.461 1.00 8.55 507 SER B N 1
ATOM 3336 C CA . SER B 1 135 ? 27.270 56.638 40.600 1.00 9.25 507 SER B CA 1
ATOM 3337 C C . SER B 1 135 ? 26.528 56.516 39.263 1.00 8.62 507 SER B C 1
ATOM 3338 O O . SER B 1 135 ? 25.906 57.463 38.780 1.00 9.49 507 SER B O 1
ATOM 3341 N N . GLU B 1 136 ? 26.592 55.333 38.669 1.00 8.51 508 GLU B N 1
ATOM 3342 C CA . GLU B 1 136 ? 25.924 55.066 37.390 1.00 8.15 508 GLU B CA 1
ATOM 3343 C C . GLU B 1 136 ? 24.408 54.911 37.555 1.00 7.50 508 GLU B C 1
ATOM 3344 O O . GLU B 1 136 ? 23.650 55.277 36.668 1.00 8.20 508 GLU B O 1
ATOM 3350 N N . LEU B 1 137 ? 23.952 54.385 38.683 1.00 7.52 509 LEU B N 1
ATOM 3351 C CA . LEU B 1 137 ? 22.511 54.282 38.921 1.00 6.46 509 LEU B CA 1
ATOM 3352 C C . LEU B 1 137 ? 21.915 55.682 39.014 1.00 7.41 509 LEU B C 1
ATOM 3353 O O . LEU B 1 137 ? 20.856 55.951 38.456 1.00 8.05 509 LEU B O 1
ATOM 3358 N N . ALA B 1 138 ? 22.621 56.584 39.686 1.00 7.24 510 ALA B N 1
ATOM 3359 C CA . ALA B 1 138 ? 22.175 57.976 39.779 1.00 7.67 510 ALA B CA 1
ATOM 3360 C C . ALA B 1 138 ? 22.161 58.643 38.410 1.00 8.61 510 ALA B C 1
ATOM 3361 O O . ALA B 1 138 ? 21.212 59.372 38.068 1.00 9.72 510 ALA B O 1
ATOM 3363 N N . ALA B 1 139 ? 23.198 58.376 37.610 1.00 8.94 511 ALA B N 1
ATOM 3364 C CA . ALA B 1 139 ? 23.267 58.905 36.244 1.00 9.97 511 ALA B CA 1
ATOM 3365 C C . ALA B 1 139 ? 22.123 58.380 35.364 1.00 10.14 511 ALA B C 1
ATOM 3366 O O . ALA B 1 139 ? 21.701 59.061 34.402 1.00 11.48 511 ALA B O 1
ATOM 3368 N N . ALA B 1 140 ? 21.603 57.196 35.697 1.00 10.14 512 ALA B N 1
ATOM 3369 C CA . ALA B 1 140 ? 20.496 56.576 34.985 1.00 9.80 512 ALA B CA 1
ATOM 3370 C C . ALA B 1 140 ? 19.142 56.956 35.592 1.00 9.33 512 ALA B C 1
ATOM 3371 O O . ALA B 1 140 ? 18.143 56.285 35.357 1.00 9.53 512 ALA B O 1
ATOM 3373 N N . ASN B 1 141 ? 19.108 58.034 36.373 1.00 9.09 513 ASN B N 1
ATOM 3374 C CA . ASN B 1 141 ? 17.851 58.620 36.851 1.00 9.20 513 ASN B CA 1
ATOM 3375 C C . ASN B 1 141 ? 17.100 57.733 37.846 1.00 8.25 513 ASN B C 1
ATOM 3376 O O . ASN B 1 141 ? 15.866 57.687 37.836 1.00 9.11 513 ASN B O 1
ATOM 3381 N N A LEU B 1 142 ? 17.815 57.103 38.800 0.50 8.36 514 LEU B N 1
ATOM 3382 N N B LEU B 1 142 ? 17.890 56.982 38.605 0.50 7.97 514 LEU B N 1
ATOM 3383 C CA A LEU B 1 142 ? 17.204 56.110 39.750 0.50 8.68 514 LEU B CA 1
ATOM 3384 C CA B LEU B 1 142 ? 17.423 56.274 39.764 0.50 8.06 514 LEU B CA 1
ATOM 3385 C C A LEU B 1 142 ? 17.177 56.388 41.290 0.50 9.43 514 LEU B C 1
ATOM 3386 C C B LEU B 1 142 ? 17.938 57.087 40.936 0.50 8.41 514 LEU B C 1
ATOM 3387 O O A LEU B 1 142 ? 17.041 55.445 42.076 0.50 10.08 514 LEU B O 1
ATOM 3388 O O B LEU B 1 142 ? 19.125 57.391 41.035 0.50 8.52 514 LEU B O 1
ATOM 3397 N N . SER B 1 143 ? 17.009 57.645 41.664 1.00 10.33 515 SER B N 1
ATOM 3398 C CA . SER B 1 143 ? 17.231 58.257 42.968 1.00 9.81 515 SER B CA 1
ATOM 3399 C C . SER B 1 143 ? 18.099 57.633 44.042 1.00 8.93 515 SER B C 1
ATOM 3400 O O . SER B 1 143 ? 17.675 57.530 45.186 1.00 9.44 515 SER B O 1
ATOM 3403 N N . VAL B 1 144 ? 19.323 57.284 43.673 1.00 8.55 516 VAL B N 1
ATOM 3404 C CA . VAL B 1 144 ? 20.290 56.642 44.554 1.00 8.26 516 VAL B CA 1
ATOM 3405 C C . VAL B 1 144 ? 21.198 57.676 45.215 1.00 8.87 516 VAL B C 1
ATOM 3406 O O . VAL B 1 144 ? 21.578 58.683 44.605 1.00 9.46 516 VAL B O 1
ATOM 3410 N N . ASP B 1 145 ? 21.528 57.408 46.473 1.00 8.09 517 ASP B N 1
ATOM 3411 C CA . ASP B 1 145 ? 22.479 58.209 47.240 1.00 8.78 517 ASP B CA 1
ATOM 3412 C C . ASP B 1 145 ? 23.897 57.756 46.925 1.00 8.10 517 ASP B C 1
ATOM 3413 O O . ASP B 1 145 ? 24.343 56.712 47.403 1.00 8.62 517 ASP B O 1
ATOM 3418 N N . THR B 1 146 ? 24.618 58.544 46.135 1.00 7.98 518 THR B N 1
ATOM 3419 C CA . THR B 1 146 ? 25.981 58.182 45.776 1.00 8.85 518 THR B CA 1
ATOM 3420 C C . THR B 1 146 ? 26.970 58.369 46.940 1.00 9.22 518 THR B C 1
ATOM 3421 O O . THR B 1 146 ? 28.121 57.963 46.839 1.00 10.29 518 THR B O 1
ATOM 3425 N N . THR B 1 147 ? 26.510 58.990 48.028 1.00 9.19 519 THR B N 1
ATOM 3426 C CA . THR B 1 147 ? 27.366 59.267 49.177 1.00 9.22 519 THR B CA 1
ATOM 3427 C C . THR B 1 147 ? 27.251 58.210 50.272 1.00 9.52 519 THR B C 1
ATOM 3428 O O . THR B 1 147 ? 27.984 58.264 51.269 1.00 10.99 519 THR B O 1
ATOM 3432 N N . TYR B 1 148 ? 26.346 57.243 50.109 1.00 9.10 520 TYR B N 1
ATOM 3433 C CA . TYR B 1 148 ? 26.149 56.225 51.129 1.00 9.20 520 TYR B CA 1
ATOM 3434 C C . TYR B 1 148 ? 27.323 55.270 51.182 1.00 9.31 520 TYR B C 1
ATOM 3435 O O . TYR B 1 148 ? 27.776 54.781 50.151 1.00 10.03 520 TYR B O 1
ATOM 3444 N N . ARG B 1 149 ? 27.830 55.015 52.385 1.00 10.21 521 ARG B N 1
ATOM 3445 C CA A ARG B 1 149 ? 28.895 54.035 52.605 0.70 11.02 521 ARG B CA 1
ATOM 3446 C CA B ARG B 1 149 ? 28.892 54.035 52.555 0.30 10.21 521 ARG B CA 1
ATOM 3447 C C . ARG B 1 149 ? 28.275 52.713 53.027 1.00 10.28 521 ARG B C 1
ATOM 3448 O O . ARG B 1 149 ? 27.732 52.636 54.118 1.00 10.71 521 ARG B O 1
ATOM 3463 N N . PRO B 1 150 ? 28.364 51.663 52.194 1.00 10.11 522 PRO B N 1
ATOM 3464 C CA . PRO B 1 150 ? 27.704 50.433 52.610 1.00 9.77 522 PRO B CA 1
ATOM 3465 C C . PRO B 1 150 ? 28.381 49.712 53.759 1.00 10.13 522 PRO B C 1
ATOM 3466 O O . PRO B 1 150 ? 29.593 49.863 53.981 1.00 11.06 522 PRO B O 1
ATOM 3470 N N . HIS B 1 151 ? 27.580 48.942 54.494 1.00 9.59 523 HIS B N 1
ATOM 3471 C CA . HIS B 1 151 ? 28.053 48.138 55.611 1.00 10.29 523 HIS B CA 1
ATOM 3472 C C . HIS B 1 151 ? 28.781 46.891 55.171 1.00 10.57 523 HIS B C 1
ATOM 3473 O O . HIS B 1 151 ? 29.765 46.491 55.811 1.00 12.20 523 HIS B O 1
ATOM 3480 N N . ILE B 1 152 ? 28.299 46.277 54.092 1.00 9.58 524 ILE B N 1
ATOM 3481 C CA . ILE B 1 152 ? 28.955 45.139 53.474 1.00 9.81 524 ILE B CA 1
ATOM 3482 C C . ILE B 1 152 ? 29.166 45.494 52.014 1.00 9.55 524 ILE B C 1
ATOM 3483 O O . ILE B 1 152 ? 28.236 45.398 51.212 1.00 9.72 524 ILE B O 1
ATOM 3488 N N . PRO B 1 153 ? 30.377 45.951 51.657 1.00 9.87 525 PRO B N 1
ATOM 3489 C CA . PRO B 1 153 ? 30.666 46.229 50.251 1.00 10.20 525 PRO B CA 1
ATOM 3490 C C . PRO B 1 153 ? 30.621 44.990 49.358 1.00 9.40 525 PRO B C 1
ATOM 3491 O O . PRO B 1 153 ? 30.690 43.847 49.829 1.00 9.17 525 PRO B O 1
ATOM 3495 N N . VAL B 1 154 ? 30.531 45.219 48.053 1.00 9.28 526 VAL B N 1
ATOM 3496 C CA . VAL B 1 154 ? 30.454 44.116 47.093 1.00 9.36 526 VAL B CA 1
ATOM 3497 C C . VAL B 1 154 ? 31.533 43.036 47.316 1.00 10.00 526 VAL B C 1
ATOM 3498 O O . VAL B 1 154 ? 31.246 41.843 47.332 1.00 10.58 526 VAL B O 1
ATOM 3502 N N . SER B 1 155 ? 32.776 43.461 47.463 1.00 10.47 527 SER B N 1
ATOM 3503 C CA . SER B 1 155 ? 33.888 42.496 47.585 1.00 11.11 527 SER B CA 1
ATOM 3504 C C . SER B 1 155 ? 33.956 41.800 48.944 1.00 11.62 527 SER B C 1
ATOM 3505 O O . SER B 1 155 ? 34.802 40.948 49.138 1.00 12.03 527 SER B O 1
ATOM 3508 N N . LYS B 1 156 ? 33.065 42.145 49.870 1.00 12.42 528 LYS B N 1
ATOM 3509 C CA . LYS B 1 156 ? 32.909 41.387 51.116 1.00 12.67 528 LYS B CA 1
ATOM 3510 C C . LYS B 1 156 ? 31.917 40.217 51.001 1.00 12.05 528 LYS B C 1
ATOM 3511 O O . LYS B 1 156 ? 31.800 39.372 51.916 1.00 12.88 528 LYS B O 1
ATOM 3517 N N . LEU B 1 157 ? 31.166 40.188 49.904 1.00 10.92 529 LEU B N 1
ATOM 3518 C CA . LEU B 1 157 ? 30.250 39.075 49.645 1.00 11.41 529 LEU B CA 1
ATOM 3519 C C . LEU B 1 157 ? 31.048 37.887 49.110 1.00 13.56 529 LEU B C 1
ATOM 3520 O O . LEU B 1 157 ? 31.882 38.049 48.206 1.00 14.95 529 LEU B O 1
ATOM 3525 N N . ALA B 1 158 ? 30.802 36.719 49.711 1.00 15.33 530 ALA B N 1
ATOM 3526 C CA . ALA B 1 158 ? 31.398 35.445 49.292 1.00 16.68 530 ALA B CA 1
ATOM 3527 C C . ALA B 1 158 ? 30.519 34.745 48.252 1.00 18.04 530 ALA B C 1
ATOM 3528 O O . ALA B 1 158 ? 29.322 34.564 48.443 1.00 16.59 530 ALA B O 1
ATOM 3530 N N . ILE B 1 159 ? 31.138 34.319 47.163 1.00 19.60 531 ILE B N 1
ATOM 3531 C CA . ILE B 1 159 ? 30.478 33.596 46.078 1.00 21.08 531 ILE B CA 1
ATOM 3532 C C . ILE B 1 159 ? 29.979 32.219 46.554 1.00 21.07 531 ILE B C 1
ATOM 3533 O O . ILE B 1 159 ? 28.923 31.706 46.137 1.00 20.34 531 ILE B O 1
ATOM 3538 N N . SER B 1 160 ? 30.743 31.624 47.447 1.00 21.16 532 SER B N 1
ATOM 3539 C CA . SER B 1 160 ? 30.437 30.290 47.899 1.00 22.01 532 SER B CA 1
ATOM 3540 C C . SER B 1 160 ? 29.762 30.301 49.267 1.00 21.22 532 SER B C 1
ATOM 3541 O O . SER B 1 160 ? 29.765 29.280 49.951 1.00 22.32 532 SER B O 1
ATOM 3544 N N . GLU B 1 161 ? 29.120 31.415 49.650 1.00 19.90 533 GLU B N 1
ATOM 3545 C CA . GLU B 1 161 ? 28.618 31.538 51.019 1.00 18.07 533 GLU B CA 1
ATOM 3546 C C . GLU B 1 161 ? 27.581 30.471 51.428 1.00 16.99 533 GLU B C 1
ATOM 3547 O O . GLU B 1 161 ? 26.718 30.048 50.651 1.00 16.17 533 GLU B O 1
ATOM 3553 N N . SER B 1 162 ? 27.674 30.053 52.682 1.00 15.97 534 SER B N 1
ATOM 3554 C CA . SER B 1 162 ? 26.728 29.096 53.237 1.00 15.52 534 SER B CA 1
ATOM 3555 C C . SER B 1 162 ? 25.404 29.772 53.574 1.00 14.80 534 SER B C 1
ATOM 3556 O O . SER B 1 162 ? 25.317 31.007 53.657 1.00 14.54 534 SER B O 1
ATOM 3559 N N . TYR B 1 163 ? 24.377 28.950 53.764 1.00 14.85 535 TYR B N 1
ATOM 3560 C CA . TYR B 1 163 ? 23.086 29.419 54.256 1.00 14.52 535 TYR B CA 1
ATOM 3561 C C . TYR B 1 163 ? 23.257 30.204 55.555 1.00 14.51 535 TYR B C 1
ATOM 3562 O O . TYR B 1 163 ? 22.742 31.305 55.699 1.00 13.76 535 TYR B O 1
ATOM 3571 N N . ASP B 1 164 ? 24.006 29.648 56.505 1.00 14.60 536 ASP B N 1
ATOM 3572 C CA A ASP B 1 164 ? 24.207 30.330 57.776 0.50 14.75 536 ASP B CA 1
ATOM 3573 C CA B ASP B 1 164 ? 24.244 30.304 57.781 0.50 14.81 536 ASP B CA 1
ATOM 3574 C C . ASP B 1 164 ? 24.868 31.683 57.569 1.00 14.21 536 ASP B C 1
ATOM 3575 O O . ASP B 1 164 ? 24.494 32.660 58.215 1.00 14.03 536 ASP B O 1
ATOM 3584 N N . THR B 1 165 ? 25.837 31.751 56.662 1.00 13.68 537 THR B N 1
ATOM 3585 C CA . THR B 1 165 ? 26.486 33.022 56.382 1.00 13.45 537 THR B CA 1
ATOM 3586 C C . THR B 1 165 ? 25.486 34.035 55.808 1.00 11.97 537 THR B C 1
ATOM 3587 O O . THR B 1 165 ? 25.490 35.189 56.214 1.00 11.16 537 THR B O 1
ATOM 3591 N N . TYR B 1 166 ? 24.633 33.593 54.887 1.00 11.43 538 TYR B N 1
ATOM 3592 C CA . TYR B 1 166 ? 23.589 34.469 54.337 1.00 10.93 538 TYR B CA 1
ATOM 3593 C C . TYR B 1 166 ? 22.658 35.009 55.431 1.00 10.73 538 TYR B C 1
ATOM 3594 O O . TYR B 1 166 ? 22.438 36.207 55.530 1.00 9.55 538 TYR B O 1
ATOM 3603 N N . ILE B 1 167 ? 22.113 34.122 56.259 1.00 10.95 539 ILE B N 1
ATOM 3604 C CA . ILE B 1 167 ? 21.182 34.561 57.298 1.00 11.69 539 ILE B CA 1
ATOM 3605 C C . ILE B 1 167 ? 21.878 35.498 58.284 1.00 11.62 539 ILE B C 1
ATOM 3606 O O . ILE B 1 167 ? 21.356 36.559 58.635 1.00 11.32 539 ILE B O 1
ATOM 3611 N N . ASN B 1 168 ? 23.076 35.115 58.719 1.00 11.55 540 ASN B N 1
ATOM 3612 C CA . ASN B 1 168 ? 23.815 35.929 59.669 1.00 11.90 540 ASN B CA 1
ATOM 3613 C C . ASN B 1 168 ? 24.176 37.330 59.135 1.00 10.69 540 ASN B C 1
ATOM 3614 O O . ASN B 1 168 ? 24.077 38.310 59.868 1.00 10.67 540 ASN B O 1
ATOM 3619 N N . ARG B 1 169 ? 24.582 37.448 57.870 1.00 10.54 541 ARG B N 1
ATOM 3620 C CA . ARG B 1 169 ? 24.909 38.791 57.359 1.00 10.03 541 ARG B CA 1
ATOM 3621 C C . ARG B 1 169 ? 23.632 39.621 57.188 1.00 9.17 541 ARG B C 1
ATOM 3622 O O . ARG B 1 169 ? 23.677 40.840 57.294 1.00 9.03 541 ARG B O 1
ATOM 3630 N N . SER B 1 170 ? 22.500 38.959 56.933 1.00 8.92 542 SER B N 1
ATOM 3631 C CA . SER B 1 170 ? 21.222 39.657 56.831 1.00 8.62 542 SER B CA 1
ATOM 3632 C C . SER B 1 170 ? 20.861 40.265 58.192 1.00 8.87 542 SER B C 1
ATOM 3633 O O . SER B 1 170 ? 20.471 41.434 58.277 1.00 9.10 542 SER B O 1
ATOM 3636 N N . PHE B 1 171 ? 21.049 39.490 59.258 1.00 10.11 543 PHE B N 1
ATOM 3637 C CA . PHE B 1 171 ? 20.871 39.992 60.618 1.00 10.39 543 PHE B CA 1
ATOM 3638 C C . PHE B 1 171 ? 21.820 41.160 60.922 1.00 10.18 543 PHE B C 1
ATOM 3639 O O . PHE B 1 171 ? 21.405 42.222 61.367 1.00 10.24 543 PHE B O 1
ATOM 3647 N N . GLN B 1 172 ? 23.100 40.957 60.639 1.00 10.19 544 GLN B N 1
ATOM 3648 C CA A GLN B 1 172 ? 24.152 41.956 60.882 0.50 10.72 544 GLN B CA 1
ATOM 3649 C CA B GLN B 1 172 ? 24.078 41.990 60.970 0.50 10.49 544 GLN B CA 1
ATOM 3650 C C . GLN B 1 172 ? 23.838 43.293 60.204 1.00 10.11 544 GLN B C 1
ATOM 3651 O O . GLN B 1 172 ? 23.868 44.356 60.809 1.00 10.37 544 GLN B O 1
ATOM 3662 N N . VAL B 1 173 ? 23.543 43.229 58.905 1.00 9.97 545 VAL B N 1
ATOM 3663 C CA A VAL B 1 173 ? 23.322 44.446 58.116 0.50 10.63 545 VAL B CA 1
ATOM 3664 C CA B VAL B 1 173 ? 23.357 44.454 58.143 0.50 9.36 545 VAL B CA 1
ATOM 3665 C C . VAL B 1 173 ? 22.057 45.148 58.565 1.00 9.48 545 VAL B C 1
ATOM 3666 O O . VAL B 1 173 ? 22.004 46.364 58.640 1.00 9.77 545 VAL B O 1
ATOM 3673 N N . THR B 1 174 ? 21.038 44.367 58.908 1.00 9.53 546 THR B N 1
ATOM 3674 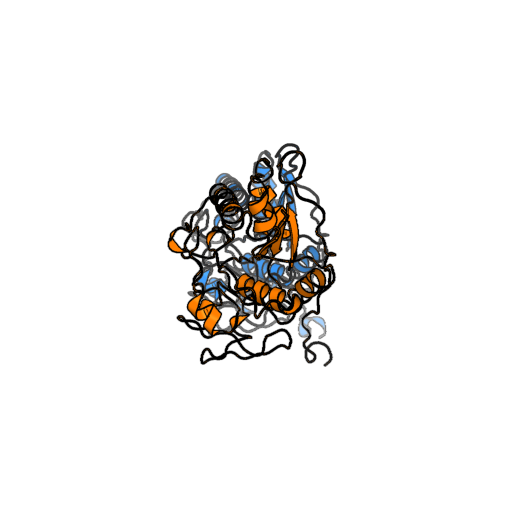C CA . THR B 1 174 ? 19.786 44.961 59.354 1.00 9.94 546 THR B CA 1
ATOM 3675 C C . THR B 1 174 ? 19.973 45.691 60.687 1.00 10.16 546 THR B C 1
ATOM 3676 O O . THR B 1 174 ? 19.453 46.785 60.859 1.00 9.60 546 THR B O 1
ATOM 3680 N N . LYS B 1 175 ? 20.736 45.102 61.610 1.00 10.77 547 LYS B N 1
ATOM 3681 C CA . LYS B 1 175 ? 21.055 45.801 62.854 1.00 11.56 547 LYS B CA 1
ATOM 3682 C C . LYS B 1 175 ? 21.795 47.107 62.583 1.00 11.45 547 LYS B C 1
ATOM 3683 O O . LYS B 1 175 ? 21.504 48.121 63.194 1.00 11.75 547 LYS B O 1
ATOM 3689 N N . GLU B 1 176 ? 22.739 47.086 61.646 1.00 11.31 548 GLU B N 1
ATOM 3690 C CA A GLU B 1 176 ? 23.518 48.285 61.348 0.50 11.66 548 GLU B CA 1
ATOM 3691 C CA B GLU B 1 176 ? 23.523 48.283 61.340 0.50 11.65 548 GLU B CA 1
ATOM 3692 C C . GLU B 1 176 ? 22.651 49.356 60.691 1.00 11.06 548 GLU B C 1
ATOM 3693 O O . GLU B 1 176 ? 22.804 50.544 60.958 1.00 11.31 548 GLU B O 1
ATOM 3704 N N . ILE B 1 177 ? 21.718 48.927 59.844 1.00 10.46 549 ILE B N 1
ATOM 3705 C CA . ILE B 1 177 ? 20.748 49.840 59.233 1.00 10.49 549 ILE B CA 1
ATOM 3706 C C . ILE B 1 177 ? 19.877 50.495 60.311 1.00 10.57 549 ILE B C 1
ATOM 3707 O O . ILE B 1 177 ? 19.751 51.715 60.359 1.00 10.60 549 ILE B O 1
ATOM 3712 N N . ILE B 1 178 ? 19.337 49.681 61.210 1.00 11.04 550 ILE B N 1
ATOM 3713 C CA . ILE B 1 178 ? 18.481 50.192 62.271 1.00 12.00 550 ILE B CA 1
ATOM 3714 C C . ILE B 1 178 ? 19.286 51.157 63.153 1.00 12.71 550 ILE B C 1
ATOM 3715 O O . ILE B 1 178 ? 18.827 52.255 63.470 1.00 13.35 550 ILE B O 1
ATOM 3720 N N . SER B 1 179 ? 20.512 50.778 63.496 1.00 12.87 551 SER B N 1
ATOM 3721 C CA . SER B 1 179 ? 21.332 51.633 64.361 1.00 14.51 551 SER B CA 1
ATOM 3722 C C . SER B 1 179 ? 21.636 52.995 63.712 1.00 14.43 551 SER B C 1
ATOM 3723 O O . SER B 1 179 ? 21.571 54.035 64.357 1.00 14.96 551 SER B O 1
ATOM 3726 N N . GLU B 1 180 ? 21.958 53.016 62.422 1.00 14.35 552 GLU B N 1
ATOM 3727 C CA . GLU B 1 180 ? 22.328 54.303 61.825 1.00 14.82 552 GLU B CA 1
ATOM 3728 C C . GLU B 1 180 ? 21.115 55.197 61.539 1.00 15.04 552 GLU B C 1
ATOM 3729 O O . GLU B 1 180 ? 21.280 56.394 61.308 1.00 14.86 552 GLU B O 1
ATOM 3735 N N . CYS B 1 181 ? 19.913 54.615 61.582 1.00 15.46 553 CYS B N 1
ATOM 3736 C CA . CYS B 1 181 ? 18.674 55.362 61.420 1.00 15.71 553 CYS B CA 1
ATOM 3737 C C . CYS B 1 181 ? 17.998 55.707 62.746 1.00 17.62 553 CYS B C 1
ATOM 3738 O O . CYS B 1 181 ? 17.036 56.459 62.743 1.00 17.47 553 CYS B O 1
ATOM 3741 N N . LYS B 1 182 ? 18.486 55.136 63.851 1.00 19.74 554 LYS B N 1
ATOM 3742 C CA . LYS B 1 182 ? 17.969 55.429 65.207 1.00 21.70 554 LYS B CA 1
ATOM 3743 C C . LYS B 1 182 ? 17.861 56.915 65.477 1.00 22.61 554 LYS B C 1
ATOM 3744 O O . LYS B 1 182 ? 18.835 57.642 65.287 1.00 22.52 554 LYS B O 1
ATOM 3750 N N . SER B 1 183 ? 16.681 57.347 65.928 1.00 23.76 555 SER B N 1
ATOM 3751 C CA . SER B 1 183 ? 16.399 58.758 66.223 1.00 24.91 555 SER B CA 1
ATOM 3752 C C . SER B 1 183 ? 16.537 59.663 64.996 1.00 25.59 555 SER B C 1
ATOM 3753 O O . SER B 1 183 ? 16.626 60.892 65.116 1.00 26.06 555 SER B O 1
ATOM 3756 N N . LYS B 1 184 ? 16.525 59.059 63.812 1.00 25.99 556 LYS B N 1
ATOM 3757 C CA . LYS B 1 184 ? 16.582 59.813 62.571 1.00 26.52 556 LYS B CA 1
ATOM 3758 C C . LYS B 1 184 ? 15.369 59.460 61.717 1.00 26.30 556 LYS B C 1
ATOM 3759 O O . LYS B 1 184 ? 15.423 59.532 60.491 1.00 27.34 556 LYS B O 1
ATOM 3765 N N . GLY B 1 185 ? 14.270 59.097 62.374 1.00 25.93 557 GLY B N 1
ATOM 3766 C CA . GLY B 1 185 ? 13.046 58.711 61.684 1.00 25.23 557 GLY B CA 1
ATOM 3767 C C . GLY B 1 185 ? 12.669 57.284 62.009 1.00 24.50 557 GLY B C 1
ATOM 3768 O O . GLY B 1 185 ? 13.518 56.383 61.964 1.00 25.32 557 GLY B O 1
ATOM 3769 N N . ASN B 1 186 ? 11.388 57.071 62.296 1.00 22.96 558 ASN B N 1
ATOM 3770 C CA . ASN B 1 186 ? 10.907 55.794 62.826 1.00 21.94 558 ASN B CA 1
ATOM 3771 C C . ASN B 1 186 ? 10.761 54.657 61.827 1.00 19.39 558 ASN B C 1
ATOM 3772 O O . ASN B 1 186 ? 10.845 53.487 62.227 1.00 20.11 558 ASN B O 1
ATOM 3777 N N . ASN B 1 187 ? 10.502 54.970 60.554 1.00 16.39 559 ASN B N 1
ATOM 3778 C CA . ASN B 1 187 ? 10.257 53.922 59.563 1.00 13.60 559 ASN B CA 1
ATOM 3779 C C . ASN B 1 187 ? 11.380 53.816 58.542 1.00 11.90 559 ASN B C 1
ATOM 3780 O O . ASN B 1 187 ? 11.815 54.805 57.951 1.00 12.32 559 ASN B O 1
ATOM 3785 N N . ILE B 1 188 ? 11.812 52.585 58.346 1.00 9.90 560 ILE B N 1
ATOM 3786 C CA . ILE B 1 188 ? 12.851 52.245 57.390 1.00 8.40 560 ILE B CA 1
ATOM 3787 C C . ILE B 1 188 ? 12.269 51.238 56.398 1.00 7.46 560 ILE B C 1
ATOM 3788 O O . ILE B 1 188 ? 11.599 50.306 56.821 1.00 7.84 560 ILE B O 1
ATOM 3793 N N . LEU B 1 189 ? 12.518 51.443 55.105 1.00 6.69 561 LEU B N 1
ATOM 3794 C CA . LEU B 1 189 ? 12.098 50.522 54.058 1.00 6.22 561 LEU B CA 1
ATOM 3795 C C . LEU B 1 189 ? 13.312 49.853 53.416 1.00 5.71 561 LEU B C 1
ATOM 3796 O O . LEU B 1 189 ? 14.221 50.543 52.958 1.00 6.60 561 LEU B O 1
ATOM 3801 N N . ILE B 1 190 ? 13.295 48.526 53.379 1.00 5.61 562 ILE B N 1
ATOM 3802 C CA . ILE B 1 190 ? 14.247 47.707 52.629 1.00 5.29 562 ILE B CA 1
ATOM 3803 C C . ILE B 1 190 ? 13.535 47.134 51.404 1.00 5.57 562 ILE B C 1
ATOM 3804 O O . ILE B 1 190 ? 12.496 46.489 51.543 1.00 5.48 562 ILE B O 1
ATOM 3809 N N . VAL B 1 191 ? 14.088 47.398 50.223 1.00 5.45 563 VAL B N 1
ATOM 3810 C CA . VAL B 1 191 ? 13.586 46.864 48.968 1.00 5.26 563 VAL B CA 1
ATOM 3811 C C . VAL B 1 191 ? 14.629 45.887 48.460 1.00 5.11 563 VAL B C 1
ATOM 3812 O O . VAL B 1 191 ? 15.747 46.271 48.091 1.00 5.73 563 VAL B O 1
ATOM 3816 N N . ALA B 1 192 ? 14.291 44.610 48.475 1.00 4.74 564 ALA B N 1
ATOM 3817 C CA . ALA B 1 192 ? 15.274 43.579 48.207 1.00 4.78 564 ALA B CA 1
ATOM 3818 C C . ALA B 1 192 ? 14.631 42.346 47.563 1.00 4.75 564 ALA B C 1
ATOM 3819 O O . ALA B 1 192 ? 13.969 42.456 46.526 1.00 5.01 564 ALA B O 1
ATOM 3821 N N . HIS B 1 193 ? 14.824 41.176 48.161 1.00 5.13 565 HIS B N 1
ATOM 3822 C CA . HIS B 1 193 ? 14.546 39.899 47.509 1.00 4.83 565 HIS B CA 1
ATOM 3823 C C . HIS B 1 193 ? 13.496 39.106 48.291 1.00 5.80 565 HIS B C 1
ATOM 3824 O O . HIS B 1 193 ? 13.210 39.409 49.469 1.00 6.39 565 HIS B O 1
ATOM 3831 N N . ALA B 1 194 ? 12.952 38.075 47.657 1.00 6.47 566 ALA B N 1
ATOM 3832 C CA . ALA B 1 194 ? 12.035 37.175 48.359 1.00 6.59 566 ALA B CA 1
ATOM 3833 C C . ALA B 1 194 ? 12.618 36.708 49.684 1.00 7.41 566 ALA B C 1
ATOM 3834 O O . ALA B 1 194 ? 11.929 36.717 50.700 1.00 8.38 566 ALA B O 1
ATOM 3836 N N . SER B 1 195 ? 13.885 36.310 49.658 1.00 7.44 567 SER B N 1
ATOM 3837 C CA . SER B 1 195 ? 14.550 35.770 50.841 1.00 7.44 567 SER B CA 1
ATOM 3838 C C . SER B 1 195 ? 14.775 36.787 51.940 1.00 7.30 567 SER B C 1
ATOM 3839 O O . SER B 1 195 ? 14.963 36.420 53.099 1.00 7.72 567 SER B O 1
ATOM 3842 N N . SER B 1 196 ? 14.759 38.068 51.596 1.00 6.69 568 SER B N 1
ATOM 3843 C CA . SER B 1 196 ? 15.080 39.137 52.542 1.00 6.69 568 SER B CA 1
ATOM 3844 C C . SER B 1 196 ? 14.021 39.345 53.612 1.00 6.69 568 SER B C 1
ATOM 3845 O O . SER B 1 196 ? 14.326 39.798 54.718 1.00 7.20 568 SER B O 1
ATOM 3848 N N . LEU B 1 197 ? 12.760 39.072 53.287 1.00 6.87 569 LEU B N 1
ATOM 3849 C CA . LEU B 1 197 ? 11.676 39.296 54.255 1.00 6.96 569 LEU B CA 1
ATOM 3850 C C . LEU B 1 197 ? 11.961 38.537 55.536 1.00 7.36 569 LEU B C 1
ATOM 3851 O O . LEU B 1 197 ? 11.917 39.133 56.623 1.00 8.69 569 LEU B O 1
ATOM 3856 N N . GLU B 1 198 ? 12.281 37.250 55.406 1.00 7.54 570 GLU B N 1
ATOM 3857 C CA . GLU B 1 198 ? 12.635 36.454 56.575 1.00 8.45 570 GLU B CA 1
ATOM 3858 C C . GLU B 1 198 ? 14.099 36.637 57.014 1.00 8.56 570 GLU B C 1
ATOM 3859 O O . GLU B 1 198 ? 14.365 36.728 58.221 1.00 9.56 570 GLU B O 1
ATOM 3865 N N . ALA B 1 199 ? 15.045 36.638 56.075 1.00 8.62 571 ALA B N 1
ATOM 3866 C CA . ALA B 1 199 ? 16.450 36.726 56.475 1.00 8.44 571 ALA B CA 1
ATOM 3867 C C . ALA B 1 199 ? 16.745 37.994 57.289 1.00 8.77 571 ALA B C 1
ATOM 3868 O O . ALA B 1 199 ? 17.512 37.965 58.260 1.00 8.76 571 ALA B O 1
ATOM 3870 N N . CYS B 1 200 ? 16.142 39.111 56.917 1.00 8.18 572 CYS B N 1
ATOM 3871 C CA . CYS B 1 200 ? 16.395 40.357 57.606 1.00 8.73 572 CYS B CA 1
ATOM 3872 C C . CYS B 1 200 ? 15.702 40.457 58.964 1.00 8.90 572 CYS B C 1
ATOM 3873 O O . CYS B 1 200 ? 16.118 41.246 59.815 1.00 9.35 572 CYS B O 1
ATOM 3876 N N . THR B 1 201 ? 14.641 39.679 59.171 1.00 8.95 573 THR B N 1
ATOM 3877 C CA . THR B 1 201 ? 13.807 39.834 60.351 1.00 9.54 573 THR B CA 1
ATOM 3878 C C . THR B 1 201 ? 13.867 38.686 61.354 1.00 9.59 573 THR B C 1
ATOM 3879 O O . THR B 1 201 ? 13.426 38.862 62.490 1.00 9.87 573 THR B O 1
ATOM 3883 N N . CYS B 1 202 ? 14.400 37.531 60.963 1.00 9.16 574 CYS B N 1
ATOM 3884 C CA . CYS B 1 202 ? 14.315 36.336 61.804 1.00 10.36 574 CYS B CA 1
ATOM 3885 C C . CYS B 1 202 ? 15.048 36.523 63.137 1.00 10.32 574 CYS B C 1
ATOM 3886 O O . CYS B 1 202 ? 14.438 36.492 64.221 1.00 10.56 574 CYS B O 1
ATOM 3889 N N . GLN B 1 203 ? 16.355 36.726 63.064 1.00 10.06 575 GLN B N 1
ATOM 3890 C CA . GLN B 1 203 ? 17.153 36.866 64.291 1.00 10.30 575 GLN B CA 1
ATOM 3891 C C . GLN B 1 203 ? 16.872 38.190 65.001 1.00 9.99 575 GLN B C 1
ATOM 3892 O O . GLN B 1 203 ? 16.980 38.295 66.220 1.00 11.17 575 GLN B O 1
ATOM 3898 N N . LEU B 1 204 ? 16.458 39.204 64.249 1.00 9.64 576 LEU B N 1
ATOM 3899 C CA . LEU B 1 204 ? 16.030 40.457 64.839 1.00 9.78 576 LEU B CA 1
ATOM 3900 C C . LEU B 1 204 ? 14.921 40.256 65.864 1.00 10.59 576 LEU B C 1
ATOM 3901 O O . LEU B 1 204 ? 14.901 40.929 66.905 1.00 10.39 576 LEU B O 1
ATOM 3906 N N . GLN B 1 205 ? 14.033 39.307 65.577 1.00 10.91 577 GLN B N 1
ATOM 3907 C CA . GLN B 1 205 ? 12.927 38.963 66.468 1.00 11.71 577 GLN B CA 1
ATOM 3908 C C . GLN B 1 205 ? 13.296 37.942 67.546 1.00 12.78 577 GLN B C 1
ATOM 3909 O O . GLN B 1 205 ? 12.416 37.497 68.289 1.00 13.26 577 GLN B O 1
ATOM 3915 N N A GLY B 1 206 ? 14.568 37.572 67.623 0.50 13.61 578 GLY B N 1
ATOM 3916 N N B GLY B 1 206 ? 14.566 37.550 67.602 0.50 13.16 578 GLY B N 1
ATOM 3917 C CA A GLY B 1 206 ? 15.023 36.548 68.564 0.50 14.48 578 GLY B CA 1
ATOM 3918 C CA B GLY B 1 206 ? 15.046 36.538 68.559 0.50 13.68 578 GLY B CA 1
ATOM 3919 C C A GLY B 1 206 ? 14.601 35.143 68.175 0.50 15.13 578 GLY B C 1
ATOM 3920 C C B GLY B 1 206 ? 14.899 35.101 68.082 0.50 14.20 578 GLY B C 1
ATOM 3921 O O A GLY B 1 206 ? 14.491 34.258 69.031 0.50 16.31 578 GLY B O 1
ATOM 3922 O O B GLY B 1 206 ? 15.335 34.151 68.767 0.50 13.46 578 GLY B O 1
ATOM 3923 N N . LEU B 1 207 ? 14.320 34.927 66.895 1.00 15.15 579 LEU B N 1
ATOM 3924 C CA . LEU B 1 207 ? 13.945 33.607 66.411 1.00 16.10 579 LEU B CA 1
ATOM 3925 C C . LEU B 1 207 ? 15.126 32.850 65.845 1.00 17.71 579 LEU B C 1
ATOM 3926 O O . LEU B 1 207 ? 16.133 33.449 65.475 1.00 17.89 579 LEU B O 1
ATOM 3931 N N . SER B 1 208 ? 14.996 31.520 65.809 1.00 19.12 580 SER B N 1
ATOM 3932 C CA A SER B 1 208 ? 16.000 30.650 65.223 0.70 19.94 580 SER B CA 1
ATOM 3933 C CA B SER B 1 208 ? 16.014 30.667 65.221 0.30 19.62 580 SER B CA 1
ATOM 3934 C C . SER B 1 208 ? 15.710 30.470 63.735 1.00 19.89 580 SER B C 1
ATOM 3935 O O . SER B 1 208 ? 14.571 30.181 63.363 1.00 19.69 580 SER B O 1
ATOM 3940 N N . PRO B 1 209 ? 16.731 30.634 62.879 1.00 19.87 581 PRO B N 1
ATOM 3941 C CA . PRO B 1 209 ? 16.496 30.378 61.456 1.00 19.93 581 PRO B CA 1
ATOM 3942 C C . PRO B 1 209 ? 15.973 28.967 61.164 1.00 19.71 581 PRO B C 1
ATOM 3943 O O . PRO B 1 209 ? 16.323 28.008 61.861 1.00 19.47 581 PRO B O 1
ATOM 3947 N N . GLN B 1 210 ? 15.119 28.860 60.153 1.00 19.78 582 GLN B N 1
ATOM 3948 C CA . GLN B 1 210 ? 14.675 27.574 59.628 1.00 20.22 582 GLN B CA 1
ATOM 3949 C C . GLN B 1 210 ? 15.845 26.847 58.999 1.00 20.17 582 GLN B C 1
ATOM 3950 O O . GLN B 1 210 ? 16.841 27.471 58.656 1.00 19.13 582 GLN B O 1
ATOM 3956 N N . ASN B 1 211 ? 15.731 25.534 58.809 1.00 20.41 583 ASN B N 1
ATOM 3957 C CA . ASN B 1 211 ? 16.716 24.845 57.976 1.00 21.17 583 ASN B CA 1
ATOM 3958 C C . ASN B 1 211 ? 16.619 25.350 56.534 1.00 20.68 583 ASN B C 1
ATOM 3959 O O . ASN B 1 211 ? 15.575 25.890 56.127 1.00 20.52 583 ASN B O 1
ATOM 3964 N N . SER B 1 212 ? 17.699 25.193 55.775 1.00 20.49 584 SER B N 1
ATOM 3965 C CA . SER B 1 212 ? 17.774 25.766 54.425 1.00 20.70 584 SER B CA 1
ATOM 3966 C C . SER B 1 212 ? 16.748 25.195 53.444 1.00 20.61 584 SER B C 1
ATOM 3967 O O . SER B 1 212 ? 16.270 25.917 52.566 1.00 20.13 584 SER B O 1
ATOM 3970 N N . LYS B 1 213 ? 16.381 23.923 53.589 1.00 20.64 585 LYS B N 1
ATOM 3971 C CA . LYS B 1 213 ? 15.400 23.336 52.677 1.00 20.94 585 LYS B CA 1
ATOM 3972 C C . LYS B 1 213 ? 14.024 23.977 52.863 1.00 20.12 585 LYS B C 1
ATOM 3973 O O . LYS B 1 213 ? 13.347 24.307 51.878 1.00 19.85 585 LYS B O 1
ATOM 3979 N N . ASP B 1 214 ? 13.616 24.143 54.119 1.00 18.92 586 ASP B N 1
ATOM 3980 C CA . ASP B 1 214 ? 12.337 24.775 54.434 1.00 18.75 586 ASP B CA 1
ATOM 3981 C C . ASP B 1 214 ? 12.356 26.245 54.014 1.00 17.58 586 ASP B C 1
ATOM 3982 O O . ASP B 1 214 ? 11.360 26.765 53.510 1.00 18.28 586 ASP B O 1
ATOM 3987 N N . PHE B 1 215 ? 13.493 26.898 54.233 1.00 16.36 587 PHE B N 1
ATOM 3988 C CA . PHE B 1 215 ? 13.666 28.304 53.846 1.00 15.45 587 PHE B CA 1
ATOM 3989 C C . PHE B 1 215 ? 13.404 28.501 52.352 1.00 15.76 587 PHE B C 1
ATOM 3990 O O . PHE B 1 215 ? 12.643 29.392 51.968 1.00 15.51 587 PHE B O 1
ATOM 3998 N N . VAL B 1 216 ? 14.005 27.665 51.512 1.00 16.82 588 VAL B N 1
ATOM 3999 C CA . VAL B 1 216 ? 13.859 27.809 50.058 1.00 18.13 588 VAL B CA 1
ATOM 4000 C C . VAL B 1 216 ? 12.411 27.605 49.620 1.00 18.84 588 VAL B C 1
ATOM 4001 O O . VAL B 1 216 ? 11.896 28.344 48.775 1.00 19.01 588 VAL B O 1
ATOM 4005 N N . GLN B 1 217 ? 11.741 26.616 50.207 1.00 19.35 589 GLN B N 1
ATOM 4006 C CA . GLN B 1 217 ? 10.331 26.379 49.895 1.00 19.80 589 GLN B CA 1
ATOM 4007 C C . GLN B 1 217 ? 9.473 27.608 50.231 1.00 18.81 589 GLN B C 1
ATOM 4008 O O . GLN B 1 217 ? 8.563 27.962 49.473 1.00 18.49 589 GLN B O 1
ATOM 4014 N N . MET B 1 218 ? 9.778 28.262 51.351 1.00 17.63 590 MET B N 1
ATOM 4015 C CA . MET B 1 218 ? 9.070 29.473 51.759 1.00 17.00 590 MET B CA 1
ATOM 4016 C C . MET B 1 218 ? 9.334 30.648 50.809 1.00 15.90 590 MET B C 1
ATOM 4017 O O . MET B 1 218 ? 8.412 31.382 50.441 1.00 14.96 590 MET B O 1
ATOM 4022 N N . VAL B 1 219 ? 10.585 30.814 50.397 1.00 15.77 591 VAL B N 1
ATOM 4023 C CA . VAL B 1 219 ? 10.979 31.959 49.566 1.00 15.78 591 VAL B CA 1
ATOM 4024 C C . VAL B 1 219 ? 10.218 31.964 48.242 1.00 15.52 591 VAL B C 1
ATOM 4025 O O . VAL B 1 219 ? 9.881 33.022 47.714 1.00 14.74 591 VAL B O 1
ATOM 4029 N N . ARG B 1 220 ? 9.893 30.779 47.740 1.00 15.42 592 ARG B N 1
ATOM 4030 C CA . ARG B 1 220 ? 9.134 30.636 46.496 1.00 16.18 592 ARG B CA 1
ATOM 4031 C C . ARG B 1 220 ? 7.682 31.085 46.608 1.00 15.59 592 ARG B C 1
ATOM 4032 O O . ARG B 1 220 ? 6.991 31.174 45.597 1.00 17.23 592 ARG B O 1
ATOM 4040 N N . LYS B 1 221 ? 7.225 31.371 47.824 1.00 14.27 593 LYS B N 1
ATOM 4041 C CA . LYS B 1 221 ? 5.851 31.826 48.038 1.00 14.25 593 LYS B CA 1
ATOM 4042 C C . LYS B 1 221 ? 5.705 33.344 48.151 1.00 12.40 593 LYS B C 1
ATOM 4043 O O . LYS B 1 221 ? 4.594 33.841 48.344 1.00 13.27 593 LYS B O 1
ATOM 4049 N N . ILE B 1 222 ? 6.813 34.083 48.060 1.00 10.42 594 ILE B N 1
ATOM 4050 C CA A ILE B 1 222 ? 6.745 35.534 48.208 0.70 10.17 594 ILE B CA 1
ATOM 4051 C CA B ILE B 1 222 ? 6.796 35.545 48.209 0.30 9.85 594 ILE B CA 1
ATOM 4052 C C . ILE B 1 222 ? 6.637 36.179 46.832 1.00 9.37 594 ILE B C 1
ATOM 4053 O O . ILE B 1 222 ? 7.532 36.051 46.002 1.00 9.35 594 ILE B O 1
ATOM 4062 N N . PRO B 1 223 ? 5.505 36.851 46.569 1.00 8.37 595 PRO B N 1
ATOM 4063 C CA . PRO B 1 223 ? 5.315 37.405 45.221 1.00 7.73 595 PRO B CA 1
ATOM 4064 C C . PRO B 1 223 ? 6.044 38.712 45.043 1.00 6.67 595 PRO B C 1
ATOM 4065 O O . PRO B 1 223 ? 6.589 39.258 45.998 1.00 6.91 595 PRO B O 1
ATOM 4069 N N . TYR B 1 224 ? 6.028 39.228 43.830 1.00 5.77 596 TYR B N 1
ATOM 4070 C CA . TYR B 1 224 ? 6.574 40.554 43.577 1.00 5.15 596 TYR B CA 1
ATOM 4071 C C . TYR B 1 224 ? 5.921 41.562 44.512 1.00 4.74 596 TYR B C 1
ATOM 4072 O O . TYR B 1 224 ? 4.715 41.513 44.743 1.00 6.09 596 TYR B O 1
ATOM 4081 N N . LEU B 1 225 ? 6.733 42.468 45.048 1.00 4.95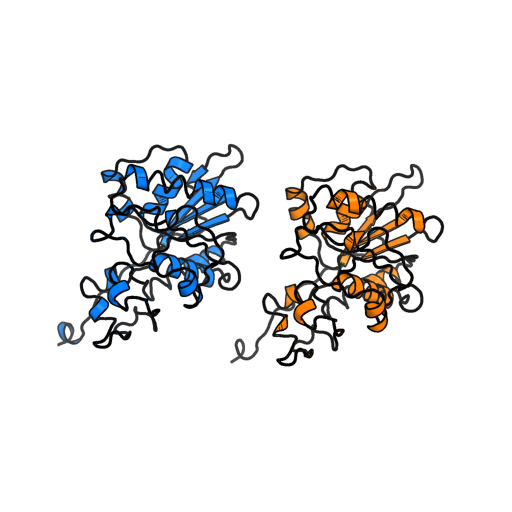 597 LEU B N 1
ATOM 4082 C CA . LEU B 1 225 ? 6.305 43.485 46.012 1.00 5.31 597 LEU B CA 1
ATOM 4083 C C . LEU B 1 225 ? 5.742 42.929 47.312 1.00 5.46 597 LEU B C 1
ATOM 4084 O O . LEU B 1 225 ? 5.215 43.688 48.125 1.00 6.07 597 LEU B O 1
ATOM 4089 N N . GLY B 1 226 ? 5.898 41.628 47.550 1.00 5.73 598 GLY B N 1
ATOM 4090 C CA . GLY B 1 226 ? 5.442 41.074 48.817 1.00 6.34 598 GLY B CA 1
ATOM 4091 C C . GLY B 1 226 ? 6.056 41.847 49.978 1.00 6.53 598 GLY B C 1
ATOM 4092 O O . GLY B 1 226 ? 7.241 42.120 49.963 1.00 6.58 598 GLY B O 1
ATOM 4093 N N . PHE B 1 227 ? 5.245 42.207 50.966 1.00 6.67 599 PHE B N 1
ATOM 4094 C CA . PHE B 1 227 ? 5.578 43.270 51.908 1.00 6.69 599 PHE B CA 1
ATOM 4095 C C . PHE B 1 227 ? 5.337 42.789 53.338 1.00 6.91 599 PHE B C 1
ATOM 4096 O O . PHE B 1 227 ? 4.282 42.231 53.638 1.00 7.68 599 PHE B O 1
ATOM 4104 N N . CYS B 1 228 ? 6.298 43.013 54.222 1.00 6.81 600 CYS B N 1
ATOM 4105 C CA . CYS B 1 228 ? 6.108 42.734 55.633 1.00 7.34 600 CYS B CA 1
ATOM 4106 C C . CYS B 1 228 ? 6.601 43.899 56.475 1.00 7.37 600 CYS B C 1
ATOM 4107 O O . CYS B 1 228 ? 7.289 44.798 55.999 1.00 6.72 600 CYS B O 1
ATOM 4110 N N . SER B 1 229 ? 6.210 43.873 57.742 1.00 7.72 601 SER B N 1
ATOM 4111 C CA . SER B 1 229 ? 6.518 44.931 58.696 1.00 8.51 601 SER B CA 1
ATOM 4112 C C . SER B 1 229 ? 6.966 44.302 60.001 1.00 8.55 601 SER B C 1
ATOM 4113 O O . SER B 1 229 ? 6.258 43.457 60.549 1.00 9.74 601 SER B O 1
ATOM 4116 N N . CYS B 1 230 ? 8.140 44.701 60.474 1.00 9.54 602 CYS B N 1
ATOM 4117 C CA . CYS B 1 230 ? 8.681 44.235 61.746 1.00 10.47 602 CYS B CA 1
ATOM 4118 C C . CYS B 1 230 ? 8.721 45.444 62.662 1.00 11.88 602 CYS B C 1
ATOM 4119 O O . CYS B 1 230 ? 9.438 46.410 62.400 1.00 11.17 602 CYS B O 1
ATOM 4122 N N . GLU B 1 231 ? 7.924 45.388 63.729 1.00 13.41 603 GLU B N 1
ATOM 4123 C CA A GLU B 1 231 ? 7.736 46.533 64.616 0.50 14.14 603 GLU B CA 1
ATOM 4124 C CA B GLU B 1 231 ? 7.723 46.520 64.615 0.50 14.12 603 GLU B CA 1
ATOM 4125 C C . GLU B 1 231 ? 8.424 46.311 65.952 1.00 14.01 603 GLU B C 1
ATOM 4126 O O . GLU B 1 231 ? 8.443 45.208 66.485 1.00 12.64 603 GLU B O 1
ATOM 4137 N N . GLU B 1 232 ? 8.985 47.379 66.487 1.00 15.29 604 GLU B N 1
ATOM 4138 C CA . GLU B 1 232 ? 9.561 47.321 67.802 1.00 17.30 604 GLU B CA 1
ATOM 4139 C C . GLU B 1 232 ? 8.469 47.654 68.816 1.00 18.45 604 GLU B C 1
ATOM 4140 O O . GLU B 1 232 ? 7.967 48.772 68.843 1.00 19.06 604 GLU B O 1
ATOM 4146 N N . LEU B 1 233 ? 8.101 46.666 69.630 1.00 19.43 605 LEU B N 1
ATOM 4147 C CA . LEU B 1 233 ? 7.044 46.828 70.630 1.00 20.80 605 LEU B CA 1
ATOM 4148 C C . LEU B 1 233 ? 7.491 47.765 71.738 1.00 20.92 605 LEU B C 1
ATOM 4149 O O . LEU B 1 233 ? 8.580 47.619 72.277 1.00 20.35 605 LEU B O 1
ATOM 4154 N N . GLY B 1 234 ? 6.628 48.705 72.089 1.00 21.56 606 GLY B N 1
ATOM 4155 C CA . GLY B 1 234 ? 6.971 49.754 73.042 1.00 22.16 606 GLY B CA 1
ATOM 4156 C C . GLY B 1 234 ? 7.298 49.284 74.448 1.00 22.60 606 GLY B C 1
ATOM 4157 O O . GLY B 1 234 ? 8.242 49.776 75.063 1.00 23.85 606 GLY B O 1
ATOM 4158 N N . GLU B 1 235 ? 6.539 48.327 74.963 1.00 22.50 607 GLU B N 1
ATOM 4159 C CA . GLU B 1 235 ? 6.675 47.947 76.373 1.00 22.34 607 GLU B CA 1
ATOM 4160 C C . GLU B 1 235 ? 7.921 47.105 76.658 1.00 22.03 607 GLU B C 1
ATOM 4161 O O . GLU B 1 235 ? 8.447 47.125 77.774 1.00 22.48 607 GLU B O 1
ATOM 4167 N N . THR B 1 236 ? 8.397 46.371 75.659 1.00 21.33 608 THR B N 1
ATOM 4168 C CA . THR B 1 236 ? 9.495 45.415 75.858 1.00 20.54 608 THR B CA 1
ATOM 4169 C C . THR B 1 236 ? 10.745 45.680 75.034 1.00 20.02 608 THR B C 1
ATOM 4170 O O . THR B 1 236 ? 11.834 45.246 75.403 1.00 20.03 608 THR B O 1
ATOM 4174 N N . GLY B 1 237 ? 10.595 46.343 73.893 1.00 19.03 609 GLY B N 1
ATOM 4175 C CA . GLY B 1 237 ? 11.712 46.504 72.963 1.00 18.18 609 GLY B CA 1
ATOM 4176 C C . GLY B 1 237 ? 11.950 45.283 72.081 1.00 17.10 609 GLY B C 1
ATOM 4177 O O . GLY B 1 237 ? 12.955 45.208 71.375 1.00 17.47 609 GLY B O 1
ATOM 4178 N N . ILE B 1 238 ? 11.023 44.329 72.115 1.00 15.39 610 ILE B N 1
ATOM 4179 C CA . ILE B 1 238 ? 11.117 43.127 71.297 1.00 13.67 610 ILE B CA 1
ATOM 4180 C C . ILE B 1 238 ? 10.550 43.433 69.909 1.00 13.01 610 ILE B C 1
ATOM 4181 O O . ILE B 1 238 ? 9.473 44.039 69.782 1.00 13.51 610 ILE B O 1
ATOM 4186 N N . TRP B 1 239 ? 11.289 43.031 68.875 1.00 11.61 611 TRP B N 1
ATOM 4187 C CA . TRP B 1 239 ? 10.852 43.211 67.491 1.00 11.48 611 TRP B CA 1
ATOM 4188 C C . TRP B 1 239 ? 9.939 42.058 67.117 1.00 11.65 611 TRP B C 1
ATOM 4189 O O . TRP B 1 239 ? 10.214 40.907 67.450 1.00 11.78 611 TRP B O 1
ATOM 4200 N N . GLN B 1 240 ? 8.861 42.368 66.403 1.00 11.55 612 GLN B N 1
ATOM 4201 C CA . GLN B 1 240 ? 7.937 41.323 65.944 1.00 12.03 612 GLN B CA 1
ATOM 4202 C C . GLN B 1 240 ? 7.249 41.716 64.655 1.00 11.44 612 GLN B C 1
ATOM 4203 O O . GLN B 1 240 ? 6.883 42.868 64.465 1.00 10.66 612 GLN B O 1
ATOM 4209 N N . LEU B 1 241 ? 7.066 40.736 63.783 1.00 10.89 613 LEU B N 1
ATOM 4210 C CA . LEU B 1 241 ? 6.287 40.953 62.572 1.00 10.81 613 LEU B CA 1
ATOM 4211 C C . LEU B 1 241 ? 4.850 41.311 62.954 1.00 11.46 613 LEU B C 1
ATOM 4212 O O . LEU B 1 241 ? 4.257 40.701 63.865 1.00 12.37 613 LEU B O 1
ATOM 4217 N N . THR B 1 242 ? 4.311 42.322 62.290 1.00 11.64 614 THR B N 1
ATOM 4218 C CA . THR B 1 242 ? 2.959 42.780 62.542 1.00 12.91 614 THR B CA 1
ATOM 4219 C C . THR B 1 242 ? 2.306 43.101 61.211 1.00 12.65 614 THR B C 1
ATOM 4220 O O . THR B 1 242 ? 2.960 43.089 60.161 1.00 12.48 614 THR B O 1
ATOM 4224 N N . ASP B 1 243 ? 1.014 43.398 61.230 1.00 12.35 615 ASP B N 1
ATOM 4225 C CA . ASP B 1 243 ? 0.330 43.673 59.972 1.00 12.69 615 ASP B CA 1
ATOM 4226 C C . ASP B 1 243 ? 0.894 44.939 59.326 1.00 11.67 615 ASP B C 1
ATOM 4227 O O . ASP B 1 243 ? 1.051 45.961 59.990 1.00 11.89 615 ASP B O 1
ATOM 4232 N N . PRO B 1 244 ? 1.212 44.871 58.022 1.00 11.37 616 PRO B N 1
ATOM 4233 C CA . PRO B 1 244 ? 1.680 46.091 57.367 1.00 10.81 616 PRO B CA 1
ATOM 4234 C C . PRO B 1 244 ? 0.601 47.168 57.342 1.00 10.03 616 PRO B C 1
ATOM 4235 O O . PRO B 1 244 ? -0.581 46.849 57.453 1.00 10.57 616 PRO B O 1
ATOM 4239 N N . PRO B 1 245 ? 0.986 48.437 57.162 1.00 10.44 617 PRO B N 1
ATOM 4240 C CA . PRO B 1 245 ? 0.019 49.518 57.110 1.00 10.76 617 PRO B CA 1
ATOM 4241 C C . PRO B 1 245 ? -0.669 49.660 55.758 1.00 9.95 617 PRO B C 1
ATOM 4242 O O . PRO B 1 245 ? -1.499 50.547 55.606 1.00 11.32 617 PRO B O 1
ATOM 4246 N N . ILE B 1 246 ? -0.332 48.799 54.792 1.00 8.52 618 ILE B N 1
ATOM 4247 C CA . ILE B 1 246 ? -0.961 48.829 53.480 1.00 8.13 618 ILE B CA 1
ATOM 4248 C C . ILE B 1 246 ? -1.518 47.453 53.150 1.00 7.91 618 ILE B C 1
ATOM 4249 O O . ILE B 1 246 ? -1.066 46.425 53.679 1.00 8.55 618 ILE B O 1
ATOM 4254 N N . LEU B 1 247 ? -2.489 47.449 52.241 1.00 8.10 619 LEU B N 1
ATOM 4255 C CA . LEU B 1 247 ? -3.138 46.225 51.774 1.00 8.82 619 LEU B CA 1
ATOM 4256 C C . LEU B 1 247 ? -2.199 45.419 50.876 1.00 8.34 619 LEU B C 1
ATOM 4257 O O . LEU B 1 247 ? -1.269 45.986 50.290 1.00 8.56 619 LEU B O 1
ATOM 4262 N N . PRO B 1 248 ? -2.435 44.101 50.757 1.00 8.31 620 PRO B N 1
ATOM 4263 C CA . PRO B 1 248 ? -1.694 43.297 49.788 1.00 8.27 620 PRO B CA 1
ATOM 4264 C C . PRO B 1 248 ? -2.060 43.675 48.351 1.00 8.08 620 PRO B C 1
ATOM 4265 O O . PRO B 1 248 ? -3.055 44.374 48.115 1.00 7.18 620 PRO B O 1
ATOM 4269 N N . LEU B 1 249 ? -1.250 43.207 47.412 1.00 7.39 621 LEU B N 1
ATOM 4270 C CA . LEU B 1 249 ? -1.441 43.444 45.977 1.00 7.03 621 LEU B CA 1
ATOM 4271 C C . LEU B 1 249 ? -1.393 42.111 45.258 1.00 7.14 621 LEU B C 1
ATOM 4272 O O . LEU B 1 249 ? -0.371 41.422 45.318 1.00 8.16 621 LEU B O 1
ATOM 4277 N N . THR B 1 250 ? -2.495 41.759 44.590 1.00 6.76 622 THR B N 1
ATOM 4278 C CA . THR B 1 250 ? -2.644 40.486 43.912 1.00 7.16 622 THR B CA 1
ATOM 4279 C C . THR B 1 250 ? -3.228 40.719 42.532 1.00 6.83 622 THR B C 1
ATOM 4280 O O . THR B 1 250 ? -4.232 41.401 42.393 1.00 6.54 622 THR B O 1
ATOM 4284 N N . HIS B 1 251 ? -2.605 40.128 41.519 1.00 6.89 623 HIS B N 1
ATOM 4285 C CA . HIS B 1 251 ? -3.156 40.162 40.166 1.00 6.43 623 HIS B CA 1
ATOM 4286 C C . HIS B 1 251 ? -2.744 38.939 39.394 1.00 6.73 623 HIS B C 1
ATOM 4287 O O . HIS B 1 251 ? -1.820 38.245 39.783 1.00 7.40 623 HIS B O 1
ATOM 4294 N N . GLY B 1 252 ? -3.455 38.682 38.303 1.00 7.11 624 GLY B N 1
ATOM 4295 C CA . GLY B 1 252 ? -3.161 37.563 37.441 1.00 7.64 624 GLY B CA 1
ATOM 4296 C C . GLY B 1 252 ? -2.267 37.937 36.280 1.00 7.53 624 GLY B C 1
ATOM 4297 O O . GLY B 1 252 ? -1.781 39.076 36.180 1.00 7.21 624 GLY B O 1
ATOM 4298 N N . PRO B 1 253 ? -2.033 36.967 35.384 1.00 8.41 625 PRO B N 1
ATOM 4299 C CA . PRO B 1 253 ? -1.194 37.164 34.215 1.00 8.36 625 PRO B CA 1
ATOM 4300 C C . PRO B 1 253 ? -1.929 37.723 33.007 1.00 8.32 625 PRO B C 1
ATOM 4301 O O . PRO B 1 253 ? -3.150 37.708 32.944 1.00 8.88 625 PRO B O 1
ATOM 4305 N N . THR B 1 254 ? -1.149 38.216 32.058 1.00 7.96 626 THR B N 1
ATOM 4306 C CA . THR B 1 254 ? -1.610 38.474 30.697 1.00 8.41 626 THR B CA 1
ATOM 4307 C C . THR B 1 254 ? -0.632 37.699 29.819 1.00 8.79 626 THR B C 1
ATOM 4308 O O . THR B 1 254 ? 0.486 38.135 29.575 1.00 8.82 626 THR B O 1
ATOM 43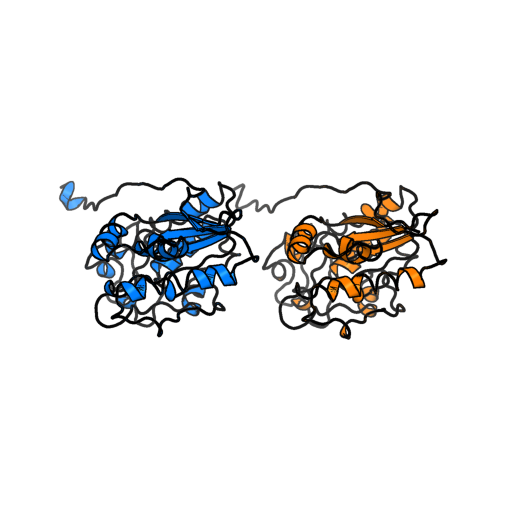12 N N . GLY B 1 255 ? -1.042 36.513 29.388 1.00 10.13 627 GLY B N 1
ATOM 4313 C CA . GLY B 1 255 ? -0.136 35.583 28.733 1.00 11.17 627 GLY B CA 1
ATOM 4314 C C . GLY B 1 255 ? 0.212 35.988 27.324 1.00 10.80 627 GLY B C 1
ATOM 4315 O O . GLY B 1 255 ? -0.437 36.847 26.732 1.00 10.76 627 GLY B O 1
ATOM 4316 N N . GLY B 1 256 ? 1.247 35.364 26.781 1.00 11.05 628 GLY B N 1
ATOM 4317 C CA . GLY B 1 256 ? 1.715 35.660 25.441 1.00 11.55 628 GLY B CA 1
ATOM 4318 C C . GLY B 1 256 ? 0.637 35.359 24.423 1.00 11.28 628 GLY B C 1
ATOM 4319 O O . GLY B 1 256 ? -0.122 34.416 24.588 1.00 12.73 628 GLY B O 1
ATOM 4320 N N . PHE B 1 257 ? 0.563 36.182 23.389 1.00 10.47 629 PHE B N 1
ATOM 4321 C CA . PHE B 1 257 ? -0.459 36.081 22.355 1.00 10.53 629 PHE B CA 1
ATOM 4322 C C . PHE B 1 257 ? 0.151 36.421 21.030 1.00 11.05 629 PHE B C 1
ATOM 4323 O O . PHE B 1 257 ? 0.655 37.533 20.817 1.00 10.74 629 PHE B O 1
ATOM 4331 N N . ASN B 1 258 ? 0.115 35.425 20.154 1.00 11.76 630 ASN B N 1
ATOM 4332 C CA . ASN B 1 258 ? 0.551 35.583 18.778 1.00 12.17 630 ASN B CA 1
ATOM 4333 C C . ASN B 1 258 ? -0.674 35.431 17.887 1.00 11.37 630 ASN B C 1
ATOM 4334 O O . ASN B 1 258 ? -1.189 34.316 17.680 1.00 10.75 630 ASN B O 1
ATOM 4339 N N . TRP B 1 259 ? -1.149 36.553 17.357 1.00 11.07 631 TRP B N 1
ATOM 4340 C CA . TRP B 1 259 ? -2.386 36.547 16.618 1.00 11.27 631 TRP B CA 1
ATOM 4341 C C . TRP B 1 259 ? -2.304 35.631 15.402 1.00 11.17 631 TRP B C 1
ATOM 4342 O O . TRP B 1 259 ? -3.301 35.007 15.027 1.00 11.18 631 TRP B O 1
ATOM 4353 N N . ARG B 1 260 ? -1.123 35.516 14.800 1.00 11.81 632 ARG B N 1
ATOM 4354 C CA A ARG B 1 260 ? -0.963 34.665 13.625 0.50 12.94 632 ARG B CA 1
ATOM 4355 C CA B ARG B 1 260 ? -0.968 34.673 13.619 0.50 12.76 632 ARG B CA 1
ATOM 4356 C C . ARG B 1 260 ? -1.154 33.192 13.940 1.00 13.47 632 ARG B C 1
ATOM 4357 O O . ARG B 1 260 ? -1.726 32.446 13.149 1.00 15.69 632 ARG B O 1
ATOM 4372 N N . GLU B 1 261 ? -0.650 32.758 15.081 1.00 14.05 633 GLU B N 1
ATOM 4373 C CA . GLU B 1 261 ? -0.808 31.370 15.494 1.00 14.98 633 GLU B CA 1
ATOM 4374 C C . GLU B 1 261 ? -2.230 31.045 15.938 1.00 14.87 633 GLU B C 1
ATOM 4375 O O . GLU B 1 261 ? -2.692 29.921 15.788 1.00 16.80 633 GLU B O 1
ATOM 4381 N N . THR B 1 262 ? -2.939 32.035 16.467 1.00 13.92 634 THR B N 1
ATOM 4382 C CA . THR B 1 262 ? -4.188 31.794 17.170 1.00 13.26 634 THR B CA 1
ATOM 4383 C C . THR B 1 262 ? -5.435 32.127 16.354 1.00 13.40 634 THR B C 1
ATOM 4384 O O . THR B 1 262 ? -6.428 31.414 16.451 1.00 13.87 634 THR B O 1
ATOM 4388 N N . LEU B 1 263 ? -5.381 33.172 15.533 1.00 13.19 635 LEU B N 1
ATOM 4389 C CA . LEU B 1 263 ? -6.563 33.634 14.800 1.00 14.12 635 LEU B CA 1
ATOM 4390 C C . LEU B 1 263 ? -6.576 33.259 13.309 1.00 15.63 635 LEU B C 1
ATOM 4391 O O . LEU B 1 263 ? -7.625 33.367 12.699 1.00 18.32 635 LEU B O 1
ATOM 4396 N N . LEU B 1 264 ? -5.431 32.900 12.730 1.00 17.58 636 LEU B N 1
ATOM 4397 C CA . LEU B 1 264 ? -5.351 32.491 11.311 1.00 18.81 636 LEU B CA 1
ATOM 4398 C C . LEU B 1 264 ? -5.671 31.005 11.142 1.00 19.97 636 LEU B C 1
ATOM 4399 O O . LEU B 1 264 ? -6.335 30.604 10.165 1.00 21.23 636 LEU B O 1
#

Radius of gyration: 28.93 Å; Cα contacts (8 Å, |Δi|>4): 1008; chains: 2; bounding box: 40×81×84 Å

Secondary structure (DSSP, 8-state):
-EEEEEEPP-BHHHHH-TTGGGGTB-TTS-B---STTS-S-----TT-GGGGTTSPPB-HHHHHHHHHHHHHHHHTT----EEEE-SSHHHHHHHHHHHHHHT-TTT--BEE-GGGS--GGGSSSSS---PPPHHHHHHTT--B-TT---SS-GGG--TT--HHHHHHHHHHHHHHHHHHHTTS-SEEEEEE-TTHHHHTTTGGGTPPPPPHHHHHHHHTT--TT-EEEEEE-SSS--EEEE--SS------------HHHHH-/-EEEEEEPP-BHHHHH-TTGGGGTB-TTS-B---STTS-S-----TT-GGGGTTSPPB-HHHHHHHHHHHHHHHHTT----EEEE-SSHHHHHHHHHHHHHHT-TTT--BEE-GGGS--GGGSSSSS---PPPHHHHHHTT--B-TT---SS-GGGS-TT--HHHHHHHHHHHHHHHHHHHTTS-SEEEEEE-TTHHHHTTTGGGTPPPPPHHHHHHHHTT--TT-EEEEEE-TTT--EEEE--SS------------HHHHH-

InterPro domains:
  IPR001452 SH3 domain [PF14604] (250-304)
  IPR001452 SH3 domain [PS50002] (243-308)
  IPR001452 SH3 domain [SM00326] (246-307)
  IPR009060 UBA-like superfamily [SSF46934] (17-77)
  IPR013078 Histidine phosphatase superfamily, clade-1 [PF00300] (425-588)
  IPR013078 Histidine phosphatase superfamily, clade-1 [cd07067] (375-587)
  IPR015940 Ubiquitin-associated domain [PF22562] (29-73)
  IPR015940 Ubiquitin-associated domain [PS50030] (23-65)
  IPR015940 Ubiquitin-associated domain [SM00165] (26-64)
  IPR029033 Histidine phosphatase superfamily [G3DSA:3.40.50.1240] (371-635)
  IPR029033 Histidine phosphatase superfamily [SSF53254] (374-624)
  IPR035632 UBASH3B, SH3 domain [cd11936] (245-306)
  IPR036028 SH3-like domain superfamily [SSF50044] (246-310)
  IPR051710 Phosphatase and SH3 domain-containing protein [PTHR16469] (214-635)

Organism: Mus musculus (NCBI:txid10090)

B-factor: mean 13.84, std 6.96, range [3.69, 41.86]

Foldseek 3Di:
DKEKEWEFFAWQCVQCHDPSCPQFADPVLAGDHDDQFADPHDDADPVGPCLCVQATAHTNRRLVLLLVQLLQCLVLVNDAQAAEEELRNRQLSSSQSSCVSVVCNVPYAYHHANLQAAQLCPTPDQDHRPGDQQVRCVVVSRRHDNPHDYPQDPVNDGSPDDPVRSLVSLCVRLVVVCVVCPPVDFYYYYYYALLSVCSNCAVLQVHDDDPPVVSVVSSVVRHHGRMWMWDQPVVVRGTHIDDDSGDDDDDDDDHDDDCVVPVD/DKEKEWEFFAWQCVQCHDPSCPQAADPVLAGDHDDQFADPDDDADPVGPVLCVQQTAHTNVRLVLLLVQLLQCLVLVPDAQAEEEELRNRLLSSRQSSCVSVVCLVPYAYAHANLQAADLQPGPDDDHRPGDQQVRCVVVVRRHDNPHDYPQDPVNDHNPDDPVRSLVSLCVRLVVVCVVCVVVDFYYYYYYALLSVCSNCAVLQVHDDDPPVVSVVNSVVRHHGRMWMWDQDDPPRGTGIDDDSGDDDDDDDDHDDDCVVPVD

GO terms:
  GO:0045670 regulation of osteoclast differentiation (P, IMP)
  GO:0051219 phosphoprotein binding (F, IDA)
  GO:0004725 protein tyrosine phosphatase activity (F, IDA)
  GO:0035335 peptidyl-tyrosine dephosphorylation (P, IDA)
  GO:0006469 negative regulation of protein kinase activity (P, IDA)
  GO:0004725 protein tyrosine phosphatase activity (F, IMP)
  GO:0035335 peptidyl-tyrosine dephosphorylation (P, IMP)
  GO:0038063 collagen-activated tyrosine kinase receptor signaling pathway (P, IMP)
  GO:0038065 collagen-activated signaling pathway (P, IMP)
  GO:0045671 negative regulation of osteoclast differentiation (P, IMP)
  GO:0045779 negative regulation of bone resorption (P, IMP)
  GO:0009968 negative regulation of signal transduction (P, IMP)
  GO:0030168 platelet activation (P, IMP)
  GO:0051279 regulation of release of sequestered calcium ion into cytosol (P, IMP)
  GO:0006469 negative regulation of protein kinase activity (P, IMP)
  GO:0090331 negative regulation of platelet aggregation (P, IMP)
  GO:0070527 platelet aggregation (P, IMP)
  GO:0005515 protein binding (F, IPI)

Sequence (528 aa):
RCLFVCRHGERMDVVFGKYWLSQCCFDAKKGRYIIRRTNLNMPHSLPQRSSGGFRDYEEKDAPITVFGCCMQARRRLVGEALLEESNNTVIDHVVYCSPSLRCVQTAHNILKGLLQQDNHLKIRVEPGLFEWTKWVAGSTLPAWIPPSELAAANNLSVDTTYRPHIPVSSKLAISESYDTYINNRSFQQVVTKEIISECKSKGNNILIVAHASSLEACTCQLQGLSPQNSKDFVQQMVRKIPYLGFCSCEELGETGIWQLTDPPILPLTHGPTGGFNWRETLLRCLFVCRHGERMDVVFGKYWLSQCCFDAKGRRYIIRTNLNMPHSLPQRSSGGFRDYEEKDAPITVFGCCMMQARRLVGEALLEESNTVIDHVVYCSPSLRCVQTAHNILKGLQQDNHLKKIRVEPGLFEWTKKWVAGSTLPAWIPPSELAAANLLSVDTTYRRPHIPVSKLAISESYDDTYINRSFQQVVTKEEIISECKSKGNNILIVAHASSLEACTCQLQGGLSSPQNSKDFVQMVRKIIPYLGFCSCEEELGETGIWQLTDPPILPLTHGPTGGFNWRRETLL